Protein AF-0000000074036752 (afdb_homodimer)

Radius of gyration: 23.86 Å; Cα contacts (8 Å, |Δi|>4): 540; chains: 2; bounding box: 58×69×48 Å

Structure (mmCIF, N/CA/C/O backbone):
data_AF-0000000074036752-model_v1
#
loop_
_entity.id
_entity.type
_entity.pdbx_description
1 polymer 'Transcriptional regulator, TetR family'
#
loop_
_atom_site.group_PDB
_atom_site.id
_atom_site.type_symbol
_atom_site.label_atom_id
_atom_site.label_alt_id
_atom_site.label_comp_id
_atom_site.label_asym_id
_atom_site.label_entity_id
_atom_site.label_seq_id
_atom_site.pdbx_PDB_ins_code
_atom_site.Cartn_x
_atom_site.Cartn_y
_atom_site.Cartn_z
_atom_site.occupancy
_atom_site.B_iso_or_equiv
_atom_site.auth_seq_id
_atom_site.auth_comp_id
_atom_site.auth_asym_id
_atom_site.auth_atom_id
_atom_site.pdbx_PDB_model_num
ATOM 1 N N . MET A 1 1 ? -26.078 0.16 8.773 1 46.31 1 MET A N 1
ATOM 2 C CA . MET A 1 1 ? -27.141 1.105 8.477 1 46.31 1 MET A CA 1
ATOM 3 C C . MET A 1 1 ? -26.578 2.498 8.211 1 46.31 1 MET A C 1
ATOM 5 O O . MET A 1 1 ? -25.719 2.975 8.938 1 46.31 1 MET A O 1
ATOM 9 N N . GLU A 1 2 ? -26.734 2.812 6.969 1 54.78 2 GLU A N 1
ATOM 10 C CA . GLU A 1 2 ? -26.344 4.172 6.621 1 54.78 2 GLU A CA 1
ATOM 11 C C . GLU A 1 2 ? -26.938 5.188 7.586 1 54.78 2 GLU A C 1
ATOM 13 O O . GLU A 1 2 ? -28.125 5.129 7.895 1 54.78 2 GLU A O 1
ATOM 18 N N . LYS A 1 3 ? -26.156 5.734 8.477 1 64.19 3 LYS A N 1
ATOM 19 C CA . LYS A 1 3 ? -26.609 6.785 9.383 1 64.19 3 LYS A CA 1
ATOM 20 C C . LYS A 1 3 ? -27.453 7.824 8.648 1 64.19 3 LYS A C 1
ATOM 22 O O . LYS A 1 3 ? -27.109 8.242 7.543 1 64.19 3 LYS A O 1
ATOM 27 N N . ASP A 1 4 ? -28.594 7.949 9.07 1 74.12 4 ASP A N 1
ATOM 28 C CA . ASP A 1 4 ? -29.453 9 8.562 1 74.12 4 ASP A CA 1
ATOM 29 C C . ASP A 1 4 ? -28.828 10.375 8.742 1 74.12 4 ASP A C 1
ATOM 31 O O . ASP A 1 4 ? -28.688 10.867 9.867 1 74.12 4 ASP A O 1
ATOM 35 N N . ARG A 1 5 ? -28.172 10.938 7.637 1 82 5 ARG A N 1
ATOM 36 C CA . ARG A 1 5 ? -27.5 12.234 7.668 1 82 5 ARG A CA 1
ATOM 37 C C . ARG A 1 5 ? -28.375 13.312 7.039 1 82 5 ARG A C 1
ATOM 39 O O . ARG A 1 5 ? -29.062 13.062 6.055 1 82 5 ARG A O 1
ATOM 46 N N . SER A 1 6 ? -28.469 14.453 7.762 1 88.12 6 SER A N 1
ATOM 47 C CA . SER A 1 6 ? -29.094 15.609 7.129 1 88.12 6 SER A CA 1
ATOM 48 C C . SER A 1 6 ? -28.344 16 5.855 1 88.12 6 SER A C 1
ATOM 50 O O . SER A 1 6 ? -27.234 15.547 5.617 1 88.12 6 SER A O 1
ATOM 52 N N . LYS A 1 7 ? -29 16.797 5.078 1 92.69 7 LYS A N 1
ATOM 53 C CA . LYS A 1 7 ? -28.391 17.281 3.844 1 92.69 7 LYS A CA 1
ATOM 54 C C . LYS A 1 7 ? -27.094 18.016 4.129 1 92.69 7 LYS A C 1
ATOM 56 O O . LYS A 1 7 ? -26.094 17.812 3.439 1 92.69 7 LYS A O 1
ATOM 61 N N . THR A 1 8 ? -27.078 18.828 5.18 1 94.31 8 THR A N 1
ATOM 62 C CA . THR A 1 8 ? -25.906 19.609 5.535 1 94.31 8 THR A CA 1
ATOM 63 C C . THR A 1 8 ? -24.797 18.703 6.074 1 94.31 8 THR A C 1
ATOM 65 O O . THR A 1 8 ? -23.625 18.891 5.762 1 94.31 8 THR A O 1
ATOM 68 N N . GLN A 1 9 ? -25.156 17.766 6.844 1 95.62 9 GLN A N 1
ATOM 69 C CA . GLN A 1 9 ? -24.172 16.828 7.387 1 95.62 9 GLN A CA 1
ATOM 70 C C . GLN A 1 9 ? -23.484 16.047 6.27 1 95.62 9 GLN A C 1
ATOM 72 O O . GLN A 1 9 ? -22.266 15.828 6.316 1 95.62 9 GLN A O 1
ATOM 77 N N . HIS A 1 10 ? -24.297 15.656 5.258 1 96.12 10 HIS A N 1
ATOM 78 C CA . HIS A 1 10 ? -23.734 14.961 4.109 1 96.12 10 HIS A CA 1
ATOM 79 C C . HIS A 1 10 ? -22.766 15.852 3.334 1 96.12 10 HIS A C 1
ATOM 81 O O . HIS A 1 10 ? -21.719 15.398 2.869 1 96.12 10 HIS A O 1
ATOM 87 N N . ALA A 1 11 ? -23.156 17.094 3.203 1 97.44 11 ALA A N 1
ATOM 88 C CA . ALA A 1 11 ? -22.312 18.047 2.498 1 97.44 11 ALA A CA 1
ATOM 89 C C . ALA A 1 11 ? -20.984 18.234 3.227 1 97.44 11 ALA A C 1
ATOM 91 O O . ALA A 1 11 ? -19.922 18.297 2.594 1 97.44 11 ALA A O 1
ATOM 92 N N . ILE A 1 12 ? -21.047 18.297 4.547 1 98.12 12 ILE A N 1
ATOM 93 C CA . ILE A 1 12 ? -19.844 18.453 5.355 1 98.12 12 ILE A CA 1
ATOM 94 C C . ILE A 1 12 ? -18.953 17.219 5.227 1 98.12 12 ILE A C 1
ATOM 96 O O . ILE A 1 12 ? -17.75 17.328 5.016 1 98.12 12 ILE A O 1
ATOM 100 N N . LEU A 1 13 ? -19.594 16.094 5.324 1 98.19 13 LEU A N 1
ATOM 101 C CA . LEU A 1 13 ? -18.875 14.828 5.215 1 98.19 13 LEU A CA 1
ATOM 102 C C . LEU A 1 13 ? -18.156 14.727 3.873 1 98.19 13 LEU A C 1
ATOM 104 O O . LEU A 1 13 ? -16.969 14.422 3.824 1 98.19 13 LEU A O 1
ATOM 108 N N . SER A 1 14 ? -18.906 15 2.779 1 98.06 14 SER A N 1
ATOM 109 C CA . SER A 1 14 ? -18.344 14.906 1.431 1 98.06 14 SER A CA 1
ATOM 110 C C . SER A 1 14 ? -17.188 15.883 1.241 1 98.06 14 SER A C 1
ATOM 112 O O . SER A 1 14 ? -16.156 15.523 0.685 1 98.06 14 SER A O 1
ATOM 114 N N . ALA A 1 15 ? -17.344 17.078 1.743 1 98.5 15 ALA A N 1
ATOM 115 C CA . ALA A 1 15 ? -16.297 18.094 1.64 1 98.5 15 ALA A CA 1
ATOM 116 C C . ALA A 1 15 ? -15.062 17.688 2.439 1 98.5 15 ALA A C 1
ATOM 118 O O . ALA A 1 15 ? -13.93 17.859 1.978 1 98.5 15 ALA A O 1
ATOM 119 N N . ALA A 1 16 ? -15.312 17.188 3.627 1 98.56 16 ALA A N 1
ATOM 120 C CA . ALA A 1 16 ? -14.211 16.75 4.477 1 98.56 16 ALA A CA 1
ATOM 121 C C . ALA A 1 16 ? -13.414 15.633 3.812 1 98.56 16 ALA A C 1
ATOM 123 O O . ALA A 1 16 ? -12.188 15.664 3.789 1 98.56 16 ALA A O 1
ATOM 124 N N . ILE A 1 17 ? -14.148 14.672 3.258 1 98.38 17 ILE A N 1
ATOM 125 C CA . ILE A 1 17 ? -13.5 13.555 2.582 1 98.38 17 ILE A CA 1
ATOM 126 C C . ILE A 1 17 ? -12.602 14.078 1.463 1 98.38 17 ILE A C 1
ATOM 128 O O . ILE A 1 17 ? -11.43 13.703 1.373 1 98.38 17 ILE A O 1
ATOM 132 N N . ARG A 1 18 ? -13.117 14.938 0.693 1 97.94 18 ARG A N 1
ATOM 133 C CA . ARG A 1 18 ? -12.375 15.484 -0.437 1 97.94 18 ARG A CA 1
ATOM 134 C C . ARG A 1 18 ? -11.148 16.25 0.037 1 97.94 18 ARG A C 1
ATOM 136 O O . ARG A 1 18 ? -10.055 16.078 -0.498 1 97.94 18 ARG A O 1
ATOM 143 N N . LEU A 1 19 ? -11.305 17.094 1.03 1 98.19 19 LEU A N 1
ATOM 144 C CA . LEU A 1 19 ? -10.219 17.938 1.523 1 98.19 19 LEU A CA 1
ATOM 145 C C . LEU A 1 19 ? -9.164 17.094 2.246 1 98.19 19 LEU A C 1
ATOM 147 O O . LEU A 1 19 ? -7.965 17.328 2.09 1 98.19 19 LEU A O 1
ATOM 151 N N . PHE A 1 20 ? -9.648 16.125 3.049 1 97.81 20 PHE A N 1
ATOM 152 C CA . PHE A 1 20 ? -8.711 15.234 3.734 1 97.81 20 PHE A CA 1
ATOM 153 C C . PHE A 1 20 ? -7.898 14.43 2.732 1 97.81 20 PHE A C 1
ATOM 155 O O . PHE A 1 20 ? -6.707 14.195 2.941 1 97.81 20 PHE A O 1
ATOM 162 N N . ALA A 1 21 ? -8.508 13.977 1.669 1 97.31 21 ALA A N 1
ATOM 163 C CA . ALA A 1 21 ? -7.82 13.195 0.646 1 97.31 21 ALA A CA 1
ATOM 164 C C . ALA A 1 21 ? -6.781 14.039 -0.086 1 97.31 21 ALA A C 1
ATOM 166 O O . ALA A 1 21 ? -5.699 13.555 -0.419 1 97.31 21 ALA A O 1
ATOM 167 N N . ARG A 1 22 ? -7.059 15.281 -0.276 1 95.81 22 ARG A N 1
ATOM 168 C CA . ARG A 1 22 ? -6.219 16.141 -1.101 1 95.81 22 ARG A CA 1
ATOM 169 C C . ARG A 1 22 ? -5.105 16.781 -0.273 1 95.81 22 ARG A C 1
ATOM 171 O O . ARG A 1 22 ? -3.979 16.922 -0.746 1 95.81 22 ARG A O 1
ATOM 178 N N . HIS A 1 23 ? -5.418 17.125 0.999 1 95 23 HIS A N 1
ATOM 179 C CA . HIS A 1 23 ? -4.477 17.938 1.76 1 95 23 HIS A CA 1
ATOM 180 C C . HIS A 1 23 ? -3.979 17.203 2.994 1 95 23 HIS A C 1
ATOM 182 O O . HIS A 1 23 ? -2.99 17.609 3.611 1 95 23 HIS A O 1
ATOM 188 N N . GLY A 1 24 ? -4.684 16.109 3.273 1 95.19 24 GLY A N 1
ATOM 189 C CA . GLY A 1 24 ? -4.383 15.422 4.52 1 95.19 24 GLY A CA 1
ATOM 190 C C . GLY A 1 24 ? -5.262 15.867 5.676 1 95.19 24 GLY A C 1
ATOM 191 O O . GLY A 1 24 ? -5.695 17.016 5.723 1 95.19 24 GLY A O 1
ATOM 192 N N . TYR A 1 25 ? -5.496 15.008 6.609 1 95.38 25 TYR A N 1
ATOM 193 C CA . TYR A 1 25 ? -6.312 15.273 7.789 1 95.38 25 TYR A CA 1
ATOM 194 C C . TYR A 1 25 ? -5.703 16.375 8.641 1 95.38 25 TYR A C 1
ATOM 196 O O . TYR A 1 25 ? -6.391 17.328 9.016 1 95.38 25 TYR A O 1
ATOM 204 N N . GLY A 1 26 ? -4.457 16.25 8.891 1 90.44 26 GLY A N 1
ATOM 205 C CA . GLY A 1 26 ? -3.768 17.188 9.766 1 90.44 26 GLY A CA 1
ATOM 206 C C . GLY A 1 26 ? -3.748 18.609 9.219 1 90.44 26 GLY A C 1
ATOM 207 O O . GLY A 1 26 ? -3.834 19.578 9.977 1 90.44 26 GLY A O 1
ATOM 208 N N . ARG A 1 27 ? -3.773 18.734 7.93 1 91.19 27 ARG A N 1
ATOM 209 C CA . ARG A 1 27 ? -3.572 20.031 7.301 1 91.19 27 ARG A CA 1
ATOM 210 C C . ARG A 1 27 ? -4.906 20.688 6.938 1 91.19 27 ARG A C 1
ATOM 212 O O . ARG A 1 27 ? -4.938 21.781 6.395 1 91.19 27 ARG A O 1
ATOM 219 N N . THR A 1 28 ? -5.969 20 7.109 1 96.44 28 THR A N 1
ATOM 220 C CA . THR A 1 28 ? -7.289 20.531 6.793 1 96.44 28 THR A CA 1
ATOM 221 C C . THR A 1 28 ? -7.969 21.078 8.039 1 96.44 28 THR A C 1
ATOM 223 O O . THR A 1 28 ? -8.016 20.406 9.078 1 96.44 28 THR A O 1
ATOM 226 N N . SER A 1 29 ? -8.461 22.3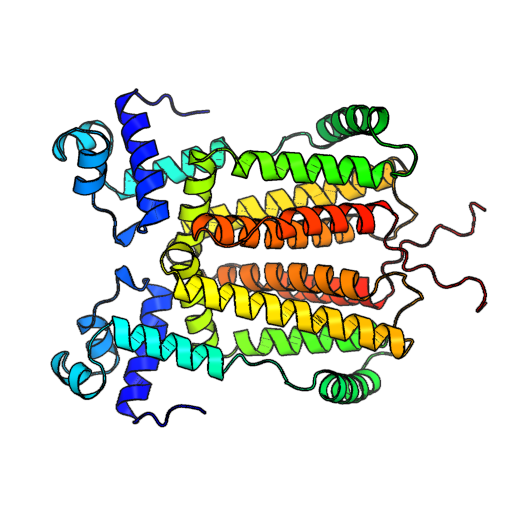12 7.988 1 96.81 29 SER A N 1
ATOM 227 C CA . SER A 1 29 ? -9.109 22.953 9.133 1 96.81 29 SER A CA 1
ATOM 228 C C . SER A 1 29 ? -10.625 22.875 9.016 1 96.81 29 SER A C 1
ATOM 230 O O . SER A 1 29 ? -11.164 22.625 7.93 1 96.81 29 SER A O 1
ATOM 232 N N . LEU A 1 30 ? -11.266 23.062 10.141 1 98 30 LEU A N 1
ATOM 233 C CA . LEU A 1 30 ? -12.719 23.156 10.125 1 98 30 LEU A CA 1
ATOM 234 C C . LEU A 1 30 ? -13.188 24.344 9.297 1 98 30 LEU A C 1
ATOM 236 O O . LEU A 1 30 ? -14.234 24.281 8.641 1 98 30 LEU A O 1
ATOM 240 N N . SER A 1 31 ? -12.391 25.422 9.297 1 98.12 31 SER A N 1
ATOM 241 C CA . SER A 1 31 ? -12.711 26.594 8.5 1 98.12 31 SER A CA 1
ATOM 242 C C . SER A 1 31 ? -12.711 26.281 7.008 1 98.12 31 SER A C 1
ATOM 244 O O . SER A 1 31 ? -13.602 26.703 6.273 1 98.12 31 SER A O 1
ATOM 246 N N . ALA A 1 32 ? -11.758 25.547 6.547 1 98.19 32 ALA A N 1
ATOM 247 C CA . ALA A 1 32 ? -11.672 25.156 5.141 1 98.19 32 ALA A CA 1
ATOM 248 C C . ALA A 1 32 ? -12.867 24.297 4.734 1 98.19 32 ALA A C 1
ATOM 250 O O . ALA A 1 32 ? -13.406 24.453 3.635 1 98.19 32 ALA A O 1
ATOM 251 N N . ILE A 1 33 ? -13.281 23.359 5.621 1 98.56 33 ILE A N 1
ATOM 252 C CA . ILE A 1 33 ? -14.422 22.5 5.348 1 98.56 33 ILE A CA 1
ATOM 253 C C . ILE A 1 33 ? -15.695 23.328 5.258 1 98.56 33 ILE A C 1
ATOM 255 O O . ILE A 1 33 ? -16.484 23.172 4.328 1 98.56 33 ILE A O 1
ATOM 259 N N . ALA A 1 34 ? -15.859 24.25 6.215 1 98.56 34 ALA A N 1
ATOM 260 C CA . ALA A 1 34 ? -17.031 25.125 6.219 1 98.56 34 ALA A CA 1
ATOM 261 C C . ALA A 1 34 ? -17.109 25.953 4.934 1 98.56 34 ALA A C 1
ATOM 263 O O . ALA A 1 34 ? -18.172 26.047 4.312 1 98.56 34 ALA A O 1
ATOM 264 N N . GLN A 1 35 ? -15.992 26.5 4.535 1 98.44 35 GLN A N 1
ATOM 265 C CA . GLN A 1 35 ? -15.914 27.312 3.318 1 98.44 35 GLN A CA 1
ATOM 266 C C . GLN A 1 35 ? -16.297 26.484 2.092 1 98.44 35 GLN A C 1
ATOM 268 O O . GLN A 1 35 ? -17.016 26.969 1.217 1 98.44 35 GLN A O 1
ATOM 273 N N . ALA A 1 36 ? -15.883 25.297 2.027 1 98.06 36 ALA A N 1
ATOM 274 C CA . ALA A 1 36 ? -16.172 24.422 0.893 1 98.06 36 ALA A CA 1
ATOM 275 C C . ALA A 1 36 ? -17.656 24.125 0.785 1 98.06 36 ALA A C 1
ATOM 277 O O . ALA A 1 36 ? -18.188 23.922 -0.314 1 98.06 36 ALA A O 1
ATOM 278 N N . VAL A 1 37 ? -18.344 24.062 1.917 1 97.88 37 VAL A N 1
ATOM 279 C CA . VAL A 1 37 ? -19.766 23.734 1.964 1 97.88 37 VAL A CA 1
ATOM 280 C C . VAL A 1 37 ? -20.594 25.016 1.821 1 97.88 37 VAL A C 1
ATOM 282 O O . VAL A 1 37 ? -21.766 24.969 1.482 1 97.88 37 VAL A O 1
ATOM 285 N N . GLY A 1 38 ? -19.938 26.234 2.08 1 98.06 38 GLY A N 1
ATOM 286 C CA . GLY A 1 38 ? -20.641 27.516 1.997 1 98.06 38 GLY A CA 1
ATOM 287 C C . GLY A 1 38 ? -21.359 27.875 3.277 1 98.06 38 GLY A C 1
ATOM 288 O O . GLY A 1 38 ? -22.453 28.453 3.238 1 98.06 38 GLY A O 1
ATOM 289 N N . ILE A 1 39 ? -20.859 27.5 4.418 1 97.75 39 ILE A N 1
ATOM 290 C CA . ILE A 1 39 ? -21.422 27.828 5.719 1 97.75 39 ILE A CA 1
ATOM 291 C C . ILE A 1 39 ? -20.359 28.469 6.598 1 97.75 39 ILE A C 1
ATOM 293 O O . ILE A 1 39 ? -19.188 28.531 6.219 1 97.75 39 ILE A O 1
ATOM 297 N N . GLN A 1 40 ? -20.781 28.953 7.738 1 97.44 40 GLN A N 1
ATOM 298 C CA . GLN A 1 40 ? -19.844 29.5 8.711 1 97.44 40 GLN A CA 1
ATOM 299 C C . GLN A 1 40 ? -19.281 28.406 9.609 1 97.44 40 GLN A C 1
ATOM 301 O O . GLN A 1 40 ? -19.953 27.406 9.883 1 97.44 40 GLN A O 1
ATOM 306 N N . LYS A 1 41 ? -18.094 28.531 10.016 1 97 41 LYS A N 1
ATOM 307 C CA . LYS A 1 41 ? -17.391 27.531 10.82 1 97 41 LYS A CA 1
ATOM 308 C C . LYS A 1 41 ? -18.234 27.109 12.023 1 97 41 LYS A C 1
ATOM 310 O O . LYS A 1 41 ? -18.375 25.906 12.297 1 97 41 LYS A O 1
ATOM 315 N N . PRO A 1 42 ? -18.938 28.047 12.789 1 97.25 42 PRO A N 1
ATOM 316 C CA . PRO A 1 42 ? -19.719 27.641 13.961 1 97.25 42 PRO A CA 1
ATOM 317 C C . PRO A 1 42 ? -20.875 26.703 13.594 1 97.25 42 PRO A C 1
ATOM 319 O O . PRO A 1 42 ? -21.297 25.891 14.422 1 97.25 42 PRO A O 1
ATOM 322 N N . SER A 1 43 ? -21.359 26.766 12.383 1 96.75 43 SER A N 1
ATOM 323 C CA . SER A 1 43 ? -22.484 25.938 11.93 1 96.75 43 SER A CA 1
ATOM 324 C C . SER A 1 43 ? -22.094 24.469 11.891 1 96.75 43 SER A C 1
ATOM 326 O O . SER A 1 43 ? -22.969 23.594 11.953 1 96.75 43 SER A O 1
ATOM 328 N N . ILE A 1 44 ? -20.797 24.172 11.727 1 97.62 44 ILE A N 1
ATOM 329 C CA . ILE A 1 44 ? -20.328 22.797 11.727 1 97.62 44 ILE A CA 1
ATOM 330 C C . ILE A 1 44 ? -20.672 22.125 13.055 1 97.62 44 ILE A C 1
ATOM 332 O O . ILE A 1 44 ? -21.016 20.938 13.094 1 97.62 44 ILE A O 1
ATOM 336 N N . TYR A 1 45 ? -20.703 22.859 14.133 1 97.25 45 TYR A N 1
ATOM 337 C CA . TYR A 1 45 ? -20.875 22.328 15.477 1 97.25 45 TYR A CA 1
ATOM 338 C C . TYR A 1 45 ? -22.328 21.938 15.734 1 97.25 45 TYR A C 1
ATOM 340 O O . TYR A 1 45 ? -22.625 21.266 16.719 1 97.25 45 TYR A O 1
ATOM 348 N N . ASN A 1 46 ? -23.219 22.344 14.898 1 96.75 46 ASN A N 1
ATOM 349 C CA . ASN A 1 46 ? -24.594 21.844 14.945 1 96.75 46 ASN A CA 1
ATOM 350 C C . ASN A 1 46 ? -24.672 20.359 14.562 1 96.75 46 ASN A C 1
ATOM 352 O O . ASN A 1 46 ? -25.656 19.688 14.859 1 96.75 46 ASN A O 1
ATOM 356 N N . HIS A 1 47 ? -23.609 19.922 13.922 1 96.75 47 HIS A N 1
ATOM 357 C CA . HIS A 1 47 ? -23.641 18.578 13.359 1 96.75 47 HIS A CA 1
ATOM 358 C C . HIS A 1 47 ? -22.516 17.719 13.922 1 96.75 47 HIS A C 1
ATOM 360 O O . HIS A 1 47 ? -22.641 16.5 14.023 1 96.75 47 HIS A O 1
ATOM 366 N N . TYR A 1 48 ? -21.359 18.359 14.172 1 97.88 48 TYR A N 1
ATOM 367 C CA . TYR A 1 48 ? -20.188 17.641 14.648 1 97.88 48 TYR A CA 1
ATOM 368 C C . TYR A 1 48 ? -19.531 18.391 15.812 1 97.88 48 TYR A C 1
ATOM 370 O O . TYR A 1 48 ? -19.516 19.609 15.844 1 97.88 48 TYR A O 1
ATOM 378 N N . ARG A 1 49 ? -18.891 17.641 16.688 1 97.44 49 ARG A N 1
ATOM 379 C CA . ARG A 1 49 ? -18.234 18.219 17.844 1 97.44 49 ARG A CA 1
ATOM 380 C C . ARG A 1 49 ? -16.875 18.797 17.484 1 97.44 49 ARG A C 1
ATOM 382 O O . ARG A 1 49 ? -16.297 19.578 18.234 1 97.44 49 ARG A O 1
ATOM 389 N N . GLY A 1 50 ? -16.328 18.359 16.281 1 96.69 50 GLY A N 1
ATOM 390 C CA . GLY A 1 50 ? -15.031 18.781 15.797 1 96.69 50 GLY A CA 1
ATOM 391 C C . GLY A 1 50 ? -14.508 17.922 14.664 1 96.69 50 GLY A C 1
ATOM 392 O O . GLY A 1 50 ? -15.242 17.094 14.117 1 96.69 50 GLY A O 1
ATOM 393 N N . LYS A 1 51 ? -13.328 18.109 14.375 1 96.31 51 LYS A N 1
ATOM 394 C CA . LYS A 1 51 ? -12.711 17.422 13.242 1 96.31 51 LYS A CA 1
ATOM 395 C C . LYS A 1 51 ? -12.633 15.922 13.484 1 96.31 51 LYS A C 1
ATOM 397 O O . LYS A 1 51 ? -12.812 15.133 12.562 1 96.31 51 LYS A O 1
ATOM 402 N N . GLY A 1 52 ? -12.312 15.555 14.719 1 96.81 52 GLY A N 1
ATOM 403 C CA . GLY A 1 52 ? -12.258 14.141 15.07 1 96.81 52 GLY A CA 1
ATOM 404 C C . GLY A 1 52 ? -13.578 13.422 14.852 1 96.81 52 GLY A C 1
ATOM 405 O O . GLY A 1 52 ? -13.602 12.281 14.398 1 96.81 52 GLY A O 1
ATOM 406 N N . ASP A 1 53 ? -14.648 14.094 15.18 1 97.88 53 ASP A N 1
ATOM 407 C CA . ASP A 1 53 ? -15.977 13.531 14.984 1 97.88 53 ASP A CA 1
ATOM 408 C C . ASP A 1 53 ? -16.281 13.336 13.492 1 97.88 53 ASP A C 1
ATOM 410 O O . ASP A 1 53 ? -16.906 12.352 13.109 1 97.88 53 ASP A O 1
ATOM 414 N N . ILE A 1 54 ? -15.891 14.273 12.703 1 98.06 54 ILE A N 1
ATOM 415 C CA . ILE A 1 54 ? -16.047 14.156 11.258 1 98.06 54 ILE A CA 1
ATOM 416 C C . ILE A 1 54 ? -15.258 12.945 10.758 1 98.06 54 ILE A C 1
ATOM 418 O O . ILE A 1 54 ? -15.766 12.148 9.977 1 98.06 54 ILE A O 1
ATOM 422 N N . LEU A 1 55 ? -14.023 12.797 11.227 1 97.88 55 LEU A N 1
ATOM 423 C CA . LEU A 1 55 ? -13.18 11.672 10.836 1 97.88 55 LEU A CA 1
ATOM 424 C C . LEU A 1 55 ? -13.852 10.344 11.18 1 97.88 55 LEU A C 1
ATOM 426 O O . LEU A 1 55 ? -13.875 9.422 10.359 1 97.88 55 LEU A O 1
ATOM 430 N N . GLN A 1 56 ? -14.398 10.312 12.367 1 97.62 56 GLN A N 1
ATOM 431 C CA . GLN A 1 56 ? -15.102 9.102 12.789 1 97.62 56 GLN A CA 1
ATOM 432 C C . GLN A 1 56 ? -16.281 8.805 11.875 1 97.62 56 GLN A C 1
ATOM 434 O O . GLN A 1 56 ? -16.531 7.652 11.516 1 97.62 56 GLN A O 1
ATOM 439 N N . ASP A 1 57 ? -16.969 9.812 11.547 1 97.56 57 ASP A N 1
ATOM 440 C CA . ASP A 1 57 ? -18.094 9.641 10.641 1 97.56 57 ASP A CA 1
ATOM 441 C C . ASP A 1 57 ? -17.641 9.141 9.273 1 97.56 57 ASP A C 1
ATOM 443 O O . ASP A 1 57 ? -18.328 8.328 8.648 1 97.56 57 ASP A O 1
ATOM 447 N N . ILE A 1 58 ? -16.531 9.562 8.773 1 97.44 58 ILE A N 1
ATOM 448 C CA . ILE A 1 58 ? -15.969 9.102 7.512 1 97.44 58 ILE A CA 1
ATOM 449 C C . ILE A 1 58 ? -15.609 7.625 7.617 1 97.44 58 ILE A C 1
ATOM 451 O O . ILE A 1 58 ? -15.867 6.848 6.691 1 97.44 58 ILE A O 1
ATOM 455 N N . PHE A 1 59 ? -15.008 7.219 8.797 1 97.06 59 PHE A N 1
ATOM 456 C CA . PHE A 1 59 ? -14.711 5.809 9.023 1 97.06 59 PHE A CA 1
ATOM 457 C C . PHE A 1 59 ? -15.977 4.965 8.914 1 97.06 59 PHE A C 1
ATOM 459 O O . PHE A 1 59 ? -15.992 3.963 8.195 1 97.06 59 PHE A O 1
ATOM 466 N N . ASP A 1 60 ? -17 5.473 9.523 1 95.44 60 ASP A N 1
ATOM 467 C CA . ASP A 1 60 ? -18.266 4.754 9.531 1 95.44 60 ASP A CA 1
ATOM 468 C C . ASP A 1 60 ? -18.875 4.695 8.125 1 95.44 60 ASP A C 1
ATOM 470 O O . ASP A 1 60 ? -19.359 3.646 7.703 1 95.44 60 ASP A O 1
ATOM 474 N N . PHE A 1 61 ? -18.844 5.805 7.445 1 94.06 61 PHE A N 1
ATOM 475 C CA . PHE A 1 61 ? -19.328 5.883 6.074 1 94.06 61 PHE A CA 1
ATOM 476 C C . PHE A 1 61 ? -18.625 4.871 5.188 1 94.06 61 PHE A C 1
ATOM 478 O O . PHE A 1 61 ? -19.266 4.102 4.473 1 94.06 61 PHE A O 1
ATOM 485 N N . PHE A 1 62 ? -17.312 4.836 5.285 1 94.44 62 PHE A N 1
ATOM 486 C CA . PHE A 1 62 ? -16.5 3.975 4.422 1 94.44 62 PHE A CA 1
ATOM 487 C C . PHE A 1 62 ? -16.766 2.506 4.727 1 94.44 62 PHE A C 1
ATOM 489 O O . PHE A 1 62 ? -17 1.708 3.812 1 94.44 62 PHE A O 1
ATOM 496 N N . LEU A 1 63 ? -16.812 2.127 5.996 1 92.75 63 LEU A N 1
ATOM 497 C CA . LEU A 1 63 ? -17.031 0.743 6.402 1 92.75 63 LEU A CA 1
ATOM 498 C C . LEU A 1 63 ? -18.422 0.264 5.977 1 92.75 63 LEU A C 1
ATOM 500 O O . LEU A 1 63 ? -18.594 -0.902 5.617 1 92.75 63 LEU A O 1
ATOM 504 N N . SER A 1 64 ? -19.328 1.175 5.977 1 90.75 64 SER A N 1
ATOM 505 C CA . SER A 1 64 ? -20.688 0.804 5.621 1 90.75 64 SER A CA 1
ATOM 506 C C . SER A 1 64 ? -20.844 0.64 4.113 1 90.75 64 SER A C 1
ATOM 508 O O . SER A 1 64 ? -21.656 -0.162 3.652 1 90.75 64 SER A O 1
ATOM 510 N N . THR A 1 65 ? -20.047 1.341 3.369 1 87.62 65 THR A N 1
ATOM 511 C CA . THR A 1 65 ? -20.203 1.364 1.92 1 87.62 65 THR A CA 1
ATOM 512 C C . THR A 1 65 ? -19.312 0.321 1.263 1 87.62 65 THR A C 1
ATOM 514 O O . THR A 1 65 ? -19.578 -0.137 0.153 1 87.62 65 THR A O 1
ATOM 517 N N . SER A 1 66 ? -18.234 -0.091 1.921 1 82.56 66 SER A N 1
ATOM 518 C CA . SER A 1 66 ? -17.234 -0.983 1.328 1 82.56 66 SER A CA 1
ATOM 519 C C . SER A 1 66 ? -17.453 -2.424 1.785 1 82.56 66 SER A C 1
ATOM 521 O O . SER A 1 66 ? -16.531 -3.236 1.731 1 82.56 66 SER A O 1
ATOM 523 N N . GLN A 1 67 ? -18.547 -2.801 2.057 1 75.94 67 GLN A N 1
ATOM 524 C CA . GLN A 1 67 ? -18.828 -4.16 2.512 1 75.94 67 GLN A CA 1
ATOM 525 C C . GLN A 1 67 ? -18.906 -5.129 1.337 1 75.94 67 GLN A C 1
ATOM 527 O O . GLN A 1 67 ? -19.484 -4.816 0.299 1 75.94 67 GLN A O 1
ATOM 532 N N . LEU A 1 68 ? -18.094 -6.148 1.491 1 75.62 68 LEU A N 1
ATOM 533 C CA . LEU A 1 68 ? -18.219 -7.246 0.537 1 75.62 68 LEU A CA 1
ATOM 534 C C . LEU A 1 68 ? -19.453 -8.078 0.819 1 75.62 68 LEU A C 1
ATOM 536 O O . LEU A 1 68 ? -19.984 -8.062 1.936 1 75.62 68 LEU A O 1
ATOM 540 N N . PRO A 1 69 ? -19.859 -8.742 -0.22 1 72.19 69 PRO A N 1
ATOM 541 C CA . PRO A 1 69 ? -21.078 -9.531 -0.032 1 72.19 69 PRO A CA 1
ATOM 542 C C . PRO A 1 69 ? -20.938 -10.586 1.06 1 72.19 69 PRO A C 1
ATOM 544 O O . PRO A 1 69 ? -19.875 -11.188 1.21 1 72.19 69 PRO A O 1
ATOM 547 N N . SER A 1 70 ? -21.969 -10.703 1.87 1 70.94 70 SER A N 1
ATOM 548 C CA . SER A 1 70 ? -22 -11.648 2.98 1 70.94 70 SER A CA 1
ATOM 549 C C . SER A 1 70 ? -21.984 -13.086 2.482 1 70.94 70 SER A C 1
ATOM 551 O O . SER A 1 70 ? -21.469 -13.977 3.16 1 70.94 70 SER A O 1
ATOM 553 N N . GLU A 1 71 ? -22.641 -13.32 1.376 1 78.88 71 GLU A N 1
ATOM 554 C CA . GLU A 1 71 ? -22.656 -14.648 0.768 1 78.88 71 GLU A CA 1
ATOM 555 C C . GLU A 1 71 ? -21.938 -14.648 -0.581 1 78.88 71 GLU A C 1
ATOM 557 O O . GLU A 1 71 ? -22.578 -14.523 -1.628 1 78.88 71 GLU A O 1
ATOM 562 N N . PRO A 1 72 ? -20.688 -14.961 -0.515 1 84.31 72 PRO A N 1
ATOM 563 C CA . PRO A 1 72 ? -19.906 -14.812 -1.746 1 84.31 72 PRO A CA 1
ATOM 564 C C . PRO A 1 72 ? -20.219 -15.883 -2.781 1 84.31 72 PRO A C 1
ATOM 566 O O . PRO A 1 72 ? -20.141 -15.633 -3.986 1 84.31 72 PRO A O 1
ATOM 569 N N . GLU A 1 73 ? -20.719 -17.031 -2.314 1 87.5 73 GLU A N 1
ATOM 570 C CA . GLU A 1 73 ? -20.938 -18.141 -3.248 1 87.5 73 GLU A CA 1
ATOM 571 C C . GLU A 1 73 ? -22.094 -17.844 -4.195 1 87.5 73 GLU A C 1
ATOM 573 O O . GLU A 1 73 ? -22.016 -18.125 -5.391 1 87.5 73 GLU A O 1
ATOM 578 N N . GLU A 1 74 ? -23.156 -17.281 -3.584 1 87.56 74 GLU A N 1
ATOM 579 C CA . GLU A 1 74 ? -24.297 -16.938 -4.422 1 87.56 74 GLU A CA 1
ATOM 580 C C . GLU A 1 74 ? -23.938 -15.852 -5.434 1 87.56 74 GLU A C 1
ATOM 582 O O . GLU A 1 74 ? -24.344 -15.922 -6.598 1 87.56 74 GLU A O 1
ATOM 587 N N . MET A 1 75 ? -23.266 -14.945 -4.969 1 88 75 MET A N 1
ATOM 588 C CA . MET A 1 75 ? -22.812 -13.875 -5.852 1 88 75 MET A CA 1
ATOM 589 C C . MET A 1 75 ? -21.891 -14.422 -6.941 1 88 75 MET A C 1
ATOM 591 O O . MET A 1 75 ? -22.047 -14.07 -8.117 1 88 75 MET A O 1
ATOM 595 N N . LEU A 1 76 ? -20.984 -15.305 -6.578 1 91.56 76 LEU A N 1
ATOM 596 C CA . LEU A 1 76 ? -20.062 -15.906 -7.531 1 91.56 76 LEU A CA 1
ATOM 597 C C . LEU A 1 76 ? -20.797 -16.719 -8.586 1 91.56 76 LEU A C 1
ATOM 599 O O . LEU A 1 76 ? -20.5 -16.625 -9.773 1 91.56 76 LEU A O 1
ATOM 603 N N . SER A 1 77 ? -21.781 -17.484 -8.125 1 90.88 77 SER A N 1
ATOM 604 C CA . SER A 1 77 ? -22.594 -18.297 -9.039 1 90.88 77 SER A CA 1
ATOM 605 C C . SER A 1 77 ? -23.328 -17.422 -10.055 1 90.88 77 SER A C 1
ATOM 607 O O . SER A 1 77 ? -23.328 -17.719 -11.25 1 90.88 77 SER A O 1
ATOM 609 N N . ARG A 1 78 ? -23.891 -16.344 -9.578 1 87.75 78 ARG A N 1
ATOM 610 C CA . ARG A 1 78 ? -24.625 -15.422 -10.438 1 87.75 78 ARG A CA 1
ATOM 611 C C . ARG A 1 78 ? -23.703 -14.75 -11.445 1 87.75 78 ARG A C 1
ATOM 613 O O . ARG A 1 78 ? -24.016 -14.664 -12.633 1 87.75 78 ARG A O 1
ATOM 620 N N . ARG A 1 79 ? -22.594 -14.336 -10.984 1 88 79 ARG A N 1
ATOM 621 C CA . ARG A 1 79 ? -21.656 -13.641 -11.852 1 88 79 ARG A CA 1
ATOM 622 C C . ARG A 1 79 ? -21.031 -14.602 -12.867 1 88 79 ARG A C 1
ATOM 624 O O . ARG A 1 79 ? -20.797 -14.234 -14.016 1 88 79 ARG A O 1
ATOM 631 N N . ALA A 1 80 ? -20.719 -15.742 -12.367 1 89.5 80 ALA A N 1
ATOM 632 C CA . ALA A 1 80 ? -20.203 -16.766 -13.273 1 89.5 80 ALA A CA 1
ATOM 633 C C . ALA A 1 80 ? -21.172 -17.047 -14.406 1 89.5 80 ALA A C 1
ATOM 635 O O . ALA A 1 80 ? -20.781 -17.109 -15.57 1 89.5 80 ALA A O 1
ATOM 636 N N . ALA A 1 81 ? -22.406 -17.188 -14.078 1 87.25 81 ALA A N 1
ATOM 637 C CA . ALA A 1 81 ? -23.422 -17.453 -15.086 1 87.25 81 ALA A CA 1
ATOM 638 C C . ALA A 1 81 ? -23.5 -16.328 -16.109 1 87.25 81 ALA A C 1
ATOM 640 O O . ALA A 1 81 ? -23.641 -16.578 -17.312 1 87.25 81 ALA A O 1
ATOM 641 N N . HIS A 1 82 ? -23.344 -15.148 -15.633 1 86 82 HIS A N 1
ATOM 642 C CA . HIS A 1 82 ? -23.422 -13.969 -16.484 1 86 82 HIS A CA 1
ATOM 643 C C . HIS A 1 82 ? -22.234 -13.883 -17.438 1 86 82 HIS A C 1
ATOM 645 O O . HIS A 1 82 ? -22.406 -13.633 -18.625 1 86 82 HIS A O 1
ATOM 651 N N . CYS A 1 83 ? -21.062 -14.078 -16.875 1 83.06 83 CYS A N 1
ATOM 652 C CA . CYS A 1 83 ? -19.875 -13.844 -17.672 1 83.06 83 CYS A CA 1
ATOM 653 C C . CYS A 1 83 ? -19.594 -15.023 -18.609 1 83.06 83 CYS A C 1
ATOM 655 O O . CYS A 1 83 ? -19.031 -14.852 -19.688 1 83.06 83 CYS A O 1
ATOM 657 N N . LEU A 1 84 ? -20.016 -16.219 -18.25 1 78.81 84 LEU A N 1
ATOM 658 C CA . LEU A 1 84 ? -19.797 -17.391 -19.094 1 78.81 84 LEU A CA 1
ATOM 659 C C . LEU A 1 84 ? -20.625 -17.312 -20.375 1 78.81 84 LEU A C 1
ATOM 661 O O . LEU A 1 84 ? -20.203 -17.781 -21.422 1 78.81 84 LEU A O 1
ATOM 665 N N . HIS A 1 85 ? -21.672 -16.625 -20.25 1 79.19 85 HIS A N 1
ATOM 666 C CA . HIS A 1 85 ? -22.516 -16.453 -21.406 1 79.19 85 HIS A CA 1
ATOM 667 C C . HIS A 1 85 ? -21.953 -15.414 -22.375 1 79.19 85 HIS A C 1
ATOM 669 O O . HIS A 1 85 ? -22.062 -15.555 -23.594 1 79.19 85 HIS A O 1
ATOM 675 N N . ALA A 1 86 ? -21.219 -14.539 -21.828 1 77.5 86 ALA A N 1
ATOM 676 C CA . ALA A 1 86 ? -20.766 -13.383 -22.594 1 77.5 86 ALA A CA 1
ATOM 677 C C . ALA A 1 86 ? -19.312 -13.57 -23.047 1 77.5 86 ALA A C 1
ATOM 679 O O . ALA A 1 86 ? -18.828 -12.852 -23.922 1 77.5 86 ALA A O 1
ATOM 680 N N . ALA A 1 87 ? -18.656 -14.539 -22.531 1 76.75 87 ALA A N 1
ATOM 681 C CA . ALA A 1 87 ? -17.219 -14.656 -22.766 1 76.75 87 ALA A CA 1
ATOM 682 C C . ALA A 1 87 ? -16.922 -15.312 -24.109 1 76.75 87 ALA A C 1
ATOM 684 O O . ALA A 1 87 ? -17.656 -16.219 -24.531 1 76.75 87 ALA A O 1
ATOM 685 N N . PRO A 1 88 ? -15.906 -14.75 -24.75 1 77.12 88 PRO A N 1
ATOM 686 C CA . PRO A 1 88 ? -15.492 -15.414 -25.984 1 77.12 88 PRO A CA 1
ATOM 687 C C . PRO A 1 88 ? -15.102 -16.875 -25.766 1 77.12 88 PRO A C 1
ATOM 689 O O . PRO A 1 88 ? -14.664 -17.234 -24.672 1 77.12 88 PRO A O 1
ATOM 692 N N . PRO A 1 89 ? -15.273 -17.672 -26.766 1 74.19 89 PRO A N 1
ATOM 693 C CA . PRO A 1 89 ? -14.969 -19.109 -26.656 1 74.19 89 PRO A CA 1
ATOM 694 C C . PRO A 1 89 ? -13.523 -19.375 -26.25 1 74.19 89 PRO A C 1
ATOM 696 O O . PRO A 1 89 ? -13.227 -20.422 -25.672 1 74.19 89 PRO A O 1
ATOM 699 N N . SER A 1 90 ? -12.648 -18.453 -26.438 1 78.19 90 SER A N 1
ATOM 700 C CA . SER A 1 90 ? -11.234 -18.656 -26.172 1 78.19 90 SER A CA 1
ATOM 701 C C . SER A 1 90 ? -10.898 -18.375 -24.719 1 78.19 90 SER A C 1
ATOM 703 O O . SER A 1 90 ? -9.805 -18.719 -24.25 1 78.19 90 SER A O 1
ATOM 705 N N . THR A 1 91 ? -11.883 -17.906 -23.969 1 83.44 91 THR A N 1
ATOM 706 C CA . THR A 1 91 ? -11.641 -17.531 -22.594 1 83.44 91 THR A CA 1
ATOM 707 C C . THR A 1 91 ? -12.148 -18.625 -21.641 1 83.44 91 THR A C 1
ATOM 709 O O . THR A 1 91 ? -13.289 -19.078 -21.766 1 83.44 91 THR A O 1
ATOM 712 N N . THR A 1 92 ? -11.305 -19 -20.766 1 85.69 92 THR A N 1
ATOM 713 C CA . THR A 1 92 ? -11.734 -20 -19.797 1 85.69 92 THR A CA 1
ATOM 714 C C . THR A 1 92 ? -12.781 -19.406 -18.844 1 85.69 92 THR A C 1
ATOM 716 O O . THR A 1 92 ? -12.781 -18.203 -18.594 1 85.69 92 THR A O 1
ATOM 719 N N . PRO A 1 93 ? -13.656 -20.234 -18.375 1 87.94 93 PRO A N 1
ATOM 720 C CA . PRO A 1 93 ? -14.633 -19.734 -17.406 1 87.94 93 PRO A CA 1
ATOM 721 C C . PRO A 1 93 ? -13.984 -19.031 -16.219 1 87.94 93 PRO A C 1
ATOM 723 O O . PRO A 1 93 ? -14.492 -18.016 -15.742 1 87.94 93 PRO A O 1
ATOM 726 N N . ALA A 1 94 ? -12.891 -19.547 -15.766 1 91.19 94 ALA A N 1
ATOM 727 C CA . ALA A 1 94 ? -12.18 -18.938 -14.641 1 91.19 94 ALA A CA 1
ATOM 728 C C . ALA A 1 94 ? -11.672 -17.547 -14.992 1 91.19 94 ALA A C 1
ATOM 730 O O . ALA A 1 94 ? -11.828 -16.609 -14.203 1 91.19 94 ALA A O 1
ATOM 731 N N . THR A 1 95 ? -11.125 -17.422 -16.188 1 90.62 95 THR A N 1
ATOM 732 C CA . THR A 1 95 ? -10.617 -16.125 -16.641 1 90.62 95 THR A CA 1
ATOM 733 C C . THR A 1 95 ? -11.758 -15.117 -16.75 1 90.62 95 THR A C 1
ATOM 735 O O . THR A 1 95 ? -11.609 -13.969 -16.328 1 90.62 95 THR A O 1
ATOM 738 N N . ALA A 1 96 ? -12.828 -15.562 -17.281 1 91.56 96 ALA A N 1
ATOM 739 C CA . ALA A 1 96 ? -13.984 -14.68 -17.453 1 91.56 96 ALA A CA 1
ATOM 740 C C . ALA A 1 96 ? -14.492 -14.18 -16.109 1 91.56 96 ALA A C 1
ATOM 742 O O . ALA A 1 96 ? -14.742 -12.984 -15.93 1 91.56 96 ALA A O 1
ATOM 743 N N . LEU A 1 97 ? -14.594 -15.078 -15.188 1 93.5 97 LEU A N 1
ATOM 744 C CA . LEU A 1 97 ? -15.102 -14.711 -13.867 1 93.5 97 LEU A CA 1
ATOM 745 C C . LEU A 1 97 ? -14.133 -13.773 -13.156 1 93.5 97 LEU A C 1
ATOM 747 O O . LEU A 1 97 ? -14.547 -12.75 -12.609 1 93.5 97 LEU A O 1
ATOM 751 N N . LEU A 1 98 ? -12.836 -14.102 -13.141 1 93.31 98 LEU A N 1
ATOM 752 C CA . LEU A 1 98 ? -11.836 -13.266 -12.484 1 93.31 98 LEU A CA 1
ATOM 753 C C . LEU A 1 98 ? -11.805 -11.867 -13.094 1 93.31 98 LEU A C 1
ATOM 755 O O . LEU A 1 98 ? -11.68 -10.875 -12.367 1 93.31 98 LEU A O 1
ATOM 759 N N . THR A 1 99 ? -11.906 -11.812 -14.391 1 91.31 99 THR A N 1
ATOM 760 C CA . THR A 1 99 ? -11.93 -10.523 -15.078 1 91.31 99 THR A CA 1
ATOM 761 C C . THR A 1 99 ? -13.133 -9.695 -14.633 1 91.31 99 THR A C 1
ATOM 763 O O . THR A 1 99 ? -13.008 -8.5 -14.352 1 91.31 99 THR A O 1
ATOM 766 N N . GLU A 1 100 ? -14.234 -10.336 -14.539 1 90.75 100 GLU A N 1
ATOM 767 C CA . GLU A 1 100 ? -15.453 -9.664 -14.086 1 90.75 100 GLU A CA 1
ATOM 768 C C . GLU A 1 100 ? -15.305 -9.156 -12.656 1 90.75 100 GLU A C 1
ATOM 770 O O . GLU A 1 100 ? -15.75 -8.055 -12.336 1 90.75 100 GLU A O 1
ATOM 775 N N . LEU A 1 101 ? -14.75 -9.953 -11.867 1 91 101 LEU A N 1
ATOM 776 C CA . LEU A 1 101 ? -14.586 -9.586 -10.461 1 91 101 LEU A CA 1
ATOM 777 C C . LEU A 1 101 ? -13.617 -8.414 -10.312 1 91 101 LEU A C 1
ATOM 779 O O . LEU A 1 101 ? -13.836 -7.527 -9.492 1 91 101 LEU A O 1
ATOM 783 N N . ILE A 1 102 ? -12.539 -8.414 -11.109 1 91.12 102 ILE A N 1
ATOM 784 C CA . ILE A 1 102 ? -11.586 -7.312 -11.102 1 91.12 102 ILE A CA 1
ATOM 785 C C . ILE A 1 102 ? -12.281 -6.02 -11.523 1 91.12 102 ILE A C 1
ATOM 787 O O . ILE A 1 102 ? -12.109 -4.977 -10.891 1 91.12 102 ILE A O 1
ATOM 791 N N . GLU A 1 103 ? -13.117 -6.09 -12.523 1 87.5 103 GLU A N 1
ATOM 792 C CA . GLU A 1 103 ? -13.836 -4.914 -13.008 1 87.5 103 GLU A CA 1
ATOM 793 C C . GLU A 1 103 ? -14.828 -4.406 -11.969 1 87.5 103 GLU A C 1
ATOM 795 O O . GLU A 1 103 ? -15.008 -3.197 -11.812 1 87.5 103 GLU A O 1
ATOM 800 N N . TRP A 1 104 ? -15.445 -5.348 -11.406 1 83.88 104 TRP A N 1
ATOM 801 C CA . TRP A 1 104 ? -16.359 -4.996 -10.32 1 83.88 104 TRP A CA 1
ATOM 802 C C . TRP A 1 104 ? -15.625 -4.266 -9.203 1 83.88 104 TRP A C 1
ATOM 804 O O . TRP A 1 104 ? -16.094 -3.246 -8.703 1 83.88 104 TRP A O 1
ATOM 814 N N . TYR A 1 105 ? -14.484 -4.773 -8.883 1 82.5 105 TYR A N 1
ATOM 815 C CA . TYR A 1 105 ? -13.656 -4.172 -7.84 1 82.5 105 TYR A CA 1
ATOM 816 C C . TYR A 1 105 ? -13.195 -2.779 -8.242 1 82.5 105 TYR A C 1
ATOM 818 O O . TYR A 1 105 ? -13.164 -1.864 -7.418 1 82.5 105 TYR A O 1
ATOM 826 N N . LEU A 1 106 ? -12.914 -2.572 -9.508 1 84.31 106 LEU A N 1
ATOM 827 C CA . LEU A 1 106 ? -12.422 -1.297 -10.016 1 84.31 106 LEU A CA 1
ATOM 828 C C . LEU A 1 106 ? -13.555 -0.287 -10.148 1 84.31 106 LEU A C 1
ATOM 830 O O . LEU A 1 106 ? -13.312 0.919 -10.227 1 84.31 106 LEU A O 1
ATOM 834 N N . HIS A 1 107 ? -14.766 -0.748 -10.164 1 81.12 107 HIS A N 1
ATOM 835 C CA . HIS A 1 107 ? -15.922 0.138 -10.25 1 81.12 107 HIS A CA 1
ATOM 836 C C . HIS A 1 107 ? -15.992 1.07 -9.047 1 81.12 107 HIS A C 1
ATOM 838 O O . HIS A 1 107 ? -16.328 2.246 -9.188 1 81.12 107 HIS A O 1
ATOM 844 N N . ASP A 1 108 ? -15.641 0.606 -7.906 1 77.31 108 ASP A N 1
ATOM 845 C CA . ASP A 1 108 ? -15.609 1.446 -6.711 1 77.31 108 ASP A CA 1
ATOM 846 C C . ASP A 1 108 ? -14.633 2.605 -6.883 1 77.31 108 ASP A C 1
ATOM 848 O O . ASP A 1 108 ? -14.844 3.691 -6.336 1 77.31 108 ASP A O 1
ATOM 852 N N . THR A 1 109 ? -13.602 2.391 -7.648 1 81.38 109 THR A N 1
ATOM 853 C CA . THR A 1 109 ? -12.617 3.438 -7.922 1 81.38 109 THR A CA 1
ATOM 854 C C . THR A 1 109 ? -13.242 4.559 -8.75 1 81.38 109 THR A C 1
ATOM 856 O O . THR A 1 109 ? -12.766 5.695 -8.727 1 81.38 109 THR A O 1
ATOM 859 N N . ASP A 1 110 ? -14.375 4.242 -9.352 1 82.62 110 ASP A N 1
ATOM 860 C CA . ASP A 1 110 ? -15.031 5.223 -10.211 1 82.62 110 ASP A CA 1
ATOM 861 C C . ASP A 1 110 ? -15.945 6.141 -9.398 1 82.62 110 ASP A C 1
ATOM 863 O O . ASP A 1 110 ? -16.344 7.207 -9.875 1 82.62 110 ASP A O 1
ATOM 867 N N . ASP A 1 111 ? -16.312 5.672 -8.18 1 88.69 111 ASP A N 1
ATOM 868 C CA . ASP A 1 111 ? -17 6.578 -7.27 1 88.69 111 ASP A CA 1
ATOM 869 C C . ASP A 1 111 ? -16.016 7.539 -6.605 1 88.69 111 ASP A C 1
ATOM 871 O O . ASP A 1 111 ? -15.211 7.133 -5.766 1 88.69 111 ASP A O 1
ATOM 875 N N . PRO A 1 112 ? -16.109 8.758 -6.906 1 91.69 112 PRO A N 1
ATOM 876 C CA . PRO A 1 112 ? -15.086 9.703 -6.457 1 91.69 112 PRO A CA 1
ATOM 877 C C . PRO A 1 112 ? -15.055 9.859 -4.938 1 91.69 112 PRO A C 1
ATOM 879 O O . PRO A 1 112 ? -13.977 10.016 -4.352 1 91.69 112 PRO A O 1
ATOM 882 N N . LEU A 1 113 ? -16.25 9.859 -4.332 1 94.62 113 LEU A N 1
ATOM 883 C CA . LEU A 1 113 ? -16.297 10.039 -2.887 1 94.62 113 LEU A CA 1
ATOM 884 C C . LEU A 1 113 ? -15.68 8.844 -2.168 1 94.62 113 LEU A C 1
ATOM 886 O O . LEU A 1 113 ? -14.906 9.016 -1.228 1 94.62 113 LEU A O 1
ATOM 890 N N . LEU A 1 114 ? -16 7.66 -2.643 1 93.19 114 LEU A N 1
ATOM 891 C CA . LEU A 1 114 ? -15.461 6.453 -2.033 1 93.19 114 LEU A CA 1
ATOM 892 C C . LEU A 1 114 ? -13.953 6.352 -2.27 1 93.19 114 LEU A C 1
ATOM 894 O O . LEU A 1 114 ? -13.203 5.965 -1.371 1 93.19 114 LEU A O 1
ATOM 898 N N . SER A 1 115 ? -13.578 6.707 -3.477 1 93.94 115 SER A N 1
ATOM 899 C CA . SER A 1 115 ? -12.148 6.711 -3.789 1 93.94 115 SER A CA 1
ATOM 900 C C . SER A 1 115 ? -11.391 7.695 -2.902 1 93.94 115 SER A C 1
ATOM 902 O O . SER A 1 115 ? -10.336 7.359 -2.357 1 93.94 115 SER A O 1
ATOM 904 N N . ASP A 1 116 ? -11.953 8.883 -2.732 1 96.56 116 ASP A N 1
ATOM 905 C CA . ASP A 1 116 ? -11.328 9.891 -1.877 1 96.56 116 ASP A CA 1
ATOM 906 C C . ASP A 1 116 ? -11.266 9.414 -0.427 1 96.56 116 ASP A C 1
ATOM 908 O O . ASP A 1 116 ? -10.281 9.656 0.271 1 96.56 116 ASP A O 1
ATOM 912 N N . ALA A 1 117 ? -12.328 8.766 -0.025 1 96.75 117 ALA A N 1
ATOM 913 C CA . ALA A 1 117 ? -12.336 8.242 1.336 1 96.75 117 ALA A CA 1
ATOM 914 C C . ALA A 1 117 ? -11.234 7.199 1.525 1 96.75 117 ALA A C 1
ATOM 916 O O . ALA A 1 117 ? -10.555 7.191 2.551 1 96.75 117 ALA A O 1
ATOM 917 N N . TRP A 1 118 ? -11.07 6.34 0.559 1 95.81 118 TRP A N 1
ATOM 918 C CA . TRP A 1 118 ? -10.016 5.332 0.613 1 95.81 118 TRP A CA 1
ATOM 919 C C . TRP A 1 118 ? -8.641 5.984 0.634 1 95.81 118 TRP A C 1
ATOM 921 O O . TRP A 1 118 ? -7.781 5.605 1.433 1 95.81 118 TRP A O 1
ATOM 931 N N . ILE A 1 119 ? -8.445 6.934 -0.198 1 96.69 119 ILE A N 1
ATOM 932 C CA . ILE A 1 119 ? -7.188 7.664 -0.263 1 96.69 119 ILE A CA 1
ATOM 933 C C . ILE A 1 119 ? -6.891 8.305 1.091 1 96.69 119 ILE A C 1
ATOM 935 O O . ILE A 1 119 ? -5.766 8.234 1.587 1 96.69 119 ILE A O 1
ATOM 939 N N . MET A 1 120 ? -7.898 8.906 1.64 1 97.31 120 MET A N 1
ATOM 940 C CA . MET A 1 120 ? -7.734 9.508 2.959 1 97.31 120 MET A CA 1
ATOM 941 C C . MET A 1 120 ? -7.312 8.469 3.988 1 97.31 120 MET A C 1
ATOM 943 O O . MET A 1 120 ? -6.387 8.695 4.77 1 97.31 120 MET A O 1
ATOM 947 N N . LEU A 1 121 ? -7.949 7.34 3.971 1 97.19 121 LEU A N 1
ATOM 948 C CA . LEU A 1 121 ? -7.629 6.27 4.91 1 97.19 121 LEU A CA 1
ATOM 949 C C . LEU A 1 121 ? -6.195 5.789 4.715 1 97.19 121 LEU A C 1
ATOM 951 O O . LEU A 1 121 ? -5.457 5.609 5.688 1 97.19 121 LEU A O 1
ATOM 955 N N . LEU A 1 122 ? -5.781 5.613 3.484 1 96.94 122 LEU A N 1
ATOM 956 C CA . LEU A 1 122 ? -4.43 5.172 3.162 1 96.94 122 LEU A CA 1
ATOM 957 C C . LEU A 1 122 ? -3.4 6.203 3.613 1 96.94 122 LEU A C 1
ATOM 959 O O . LEU A 1 122 ? -2.32 5.84 4.086 1 96.94 122 LEU A O 1
ATOM 963 N N . SER A 1 123 ? -3.756 7.461 3.502 1 96.31 123 SER A N 1
ATOM 964 C CA . SER A 1 123 ? -2.859 8.531 3.916 1 96.31 123 SER A CA 1
ATOM 965 C C . SER A 1 123 ? -2.688 8.555 5.434 1 96.31 123 SER A C 1
ATOM 967 O O . SER A 1 123 ? -1.63 8.938 5.938 1 96.31 123 SER A O 1
ATOM 969 N N . GLU A 1 124 ? -3.686 8.086 6.137 1 96.56 124 GLU A N 1
ATOM 970 C CA . GLU A 1 124 ? -3.693 8.188 7.594 1 96.56 124 GLU A CA 1
ATOM 971 C C . GLU A 1 124 ? -3.264 6.875 8.242 1 96.56 124 GLU A C 1
ATOM 973 O O . GLU A 1 124 ? -3.031 6.82 9.453 1 96.56 124 GLU A O 1
ATOM 978 N N . GLN A 1 125 ? -3.135 5.836 7.445 1 97.38 125 GLN A N 1
ATOM 979 C CA . GLN A 1 125 ? -3.025 4.488 7.992 1 97.38 125 GLN A CA 1
ATOM 980 C C . GLN A 1 125 ? -1.816 4.367 8.914 1 97.38 125 GLN A C 1
ATOM 982 O O . GLN A 1 125 ? -1.834 3.586 9.867 1 97.38 125 GLN A O 1
ATOM 987 N N . PHE A 1 126 ? -0.777 5.109 8.766 1 97 126 PHE A N 1
ATOM 988 C CA . PHE A 1 126 ? 0.402 5 9.617 1 97 126 PHE A CA 1
ATOM 989 C C . PHE A 1 126 ? 0.353 6.023 10.75 1 97 126 PHE A C 1
ATOM 991 O O . PHE A 1 126 ? 1.164 5.973 11.672 1 97 126 PHE A O 1
ATOM 998 N N . LEU A 1 127 ? -0.579 6.93 10.734 1 95.88 127 LEU A N 1
ATOM 999 C CA . LEU A 1 127 ? -0.624 8.039 11.688 1 95.88 127 LEU A CA 1
ATOM 1000 C C . LEU A 1 127 ? -1.785 7.867 12.656 1 95.88 127 LEU A C 1
ATOM 1002 O O . LEU A 1 127 ? -1.81 8.5 13.719 1 95.88 127 LEU A O 1
ATOM 1006 N N . ASN A 1 128 ? -2.756 7.09 12.266 1 96.75 128 ASN A N 1
ATOM 1007 C CA . ASN A 1 128 ? -3.986 6.879 13.023 1 96.75 128 ASN A CA 1
ATOM 1008 C C . ASN A 1 128 ? -4.293 5.391 13.188 1 96.75 128 ASN A C 1
ATOM 1010 O O . ASN A 1 128 ? -4.48 4.68 12.195 1 96.75 128 ASN A O 1
ATOM 1014 N N . HIS A 1 129 ? -4.395 4.957 14.398 1 97 129 HIS A N 1
ATOM 1015 C CA . HIS A 1 129 ? -4.566 3.539 14.703 1 97 129 HIS A CA 1
ATOM 1016 C C . HIS A 1 129 ? -5.871 3.006 14.125 1 97 129 HIS A C 1
ATOM 1018 O O . HIS A 1 129 ? -5.906 1.901 13.578 1 97 129 HIS A O 1
ATOM 1024 N N . GLN A 1 130 ? -6.891 3.734 14.258 1 97.44 130 GLN A N 1
ATOM 1025 C CA . GLN A 1 130 ? -8.18 3.279 13.742 1 97.44 130 GLN A CA 1
ATOM 1026 C C . GLN A 1 130 ? -8.164 3.203 12.219 1 97.44 130 GLN A C 1
ATOM 1028 O O . GLN A 1 130 ? -8.711 2.268 11.633 1 97.44 130 GLN A O 1
ATOM 1033 N N . ALA A 1 131 ? -7.559 4.176 11.547 1 97.69 131 ALA A N 1
ATOM 1034 C CA . ALA A 1 131 ? -7.398 4.113 10.094 1 97.69 131 ALA A CA 1
ATOM 1035 C C . ALA A 1 131 ? -6.629 2.865 9.68 1 97.69 131 ALA A C 1
ATOM 1037 O O . ALA A 1 131 ? -6.996 2.193 8.711 1 97.69 131 ALA A O 1
ATOM 1038 N N . ALA A 1 132 ? -5.582 2.545 10.461 1 98 132 ALA A N 1
ATOM 1039 C CA . ALA A 1 132 ? -4.801 1.337 10.203 1 98 132 ALA A CA 1
ATOM 1040 C C . ALA A 1 132 ? -5.676 0.089 10.289 1 98 132 ALA A C 1
ATOM 1042 O O . ALA A 1 132 ? -5.613 -0.785 9.422 1 98 132 ALA A O 1
ATOM 1043 N N . GLN A 1 133 ? -6.508 0.053 11.281 1 97.25 133 GLN A N 1
ATOM 1044 C CA . GLN A 1 133 ? -7.387 -1.092 11.484 1 97.25 133 GLN A CA 1
ATOM 1045 C C . GLN A 1 133 ? -8.367 -1.243 10.32 1 97.25 133 GLN A C 1
ATOM 1047 O O . GLN A 1 133 ? -8.633 -2.357 9.867 1 97.25 133 GLN A O 1
ATOM 1052 N N . ILE A 1 134 ? -8.867 -0.189 9.852 1 96.81 134 ILE A N 1
ATOM 1053 C CA . ILE A 1 134 ? -9.836 -0.217 8.766 1 96.81 134 ILE A CA 1
ATOM 1054 C C . ILE A 1 134 ? -9.156 -0.674 7.473 1 96.81 134 ILE A C 1
ATOM 1056 O O . ILE A 1 134 ? -9.688 -1.527 6.754 1 96.81 134 ILE A O 1
ATOM 1060 N N . VAL A 1 135 ? -7.992 -0.153 7.188 1 96.94 135 VAL A N 1
ATOM 1061 C CA . VAL A 1 135 ? -7.254 -0.528 5.988 1 96.94 135 VAL A CA 1
ATOM 1062 C C . VAL A 1 135 ? -6.934 -2.021 6.023 1 96.94 135 VAL A C 1
ATOM 1064 O O . VAL A 1 135 ? -7.133 -2.729 5.031 1 96.94 135 VAL A O 1
ATOM 1067 N N . LEU A 1 136 ? -6.5 -2.482 7.203 1 96.31 136 LEU A N 1
ATOM 1068 C CA . LEU A 1 136 ? -6.18 -3.896 7.355 1 96.31 136 LEU A CA 1
ATOM 1069 C C . LEU A 1 136 ? -7.426 -4.758 7.211 1 96.31 136 LEU A C 1
ATOM 1071 O O . LEU A 1 136 ? -7.387 -5.816 6.582 1 96.31 136 LEU A O 1
ATOM 1075 N N . GLN A 1 137 ? -8.5 -4.309 7.75 1 94.56 137 GLN A N 1
ATOM 1076 C CA . GLN A 1 137 ? -9.758 -5.043 7.672 1 94.56 137 GLN A CA 1
ATOM 1077 C C . GLN A 1 137 ? -10.242 -5.16 6.227 1 94.56 137 GLN A C 1
ATOM 1079 O O . GLN A 1 137 ? -10.648 -6.238 5.789 1 94.56 137 GLN A O 1
ATOM 1084 N N . ILE A 1 138 ? -10.195 -4.086 5.527 1 92.62 138 ILE A N 1
ATOM 1085 C CA . ILE A 1 138 ? -10.641 -4.066 4.141 1 92.62 138 ILE A CA 1
ATOM 1086 C C . ILE A 1 138 ? -9.734 -4.949 3.289 1 92.62 138 ILE A C 1
ATOM 1088 O O . ILE A 1 138 ? -10.211 -5.711 2.443 1 92.62 138 ILE A O 1
ATOM 1092 N N . THR A 1 139 ? -8.43 -4.875 3.482 1 92.38 139 THR 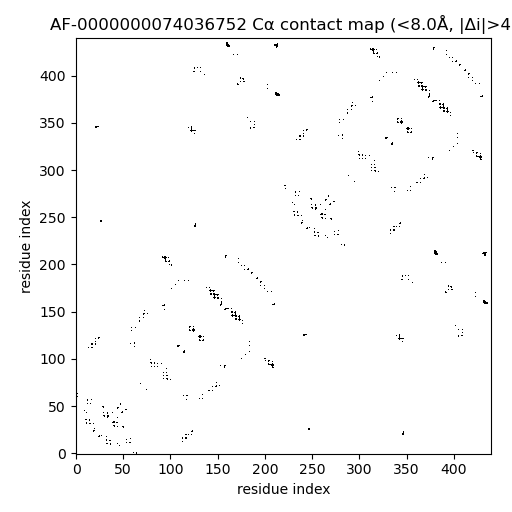A N 1
ATOM 1093 C CA . THR A 1 139 ? -7.48 -5.719 2.766 1 92.38 139 THR A CA 1
ATOM 1094 C C . THR A 1 139 ? -7.754 -7.195 3.035 1 92.38 139 THR A C 1
ATOM 1096 O O . THR A 1 139 ? -7.809 -8 2.105 1 92.38 139 THR A O 1
ATOM 1099 N N . GLU A 1 140 ? -7.961 -7.484 4.266 1 92.06 140 GLU A N 1
ATOM 1100 C CA . GLU A 1 140 ? -8.219 -8.867 4.648 1 92.06 140 GLU A CA 1
ATOM 1101 C C . GLU A 1 140 ? -9.516 -9.383 4.027 1 92.06 140 GLU A C 1
ATOM 1103 O O . GLU A 1 140 ? -9.586 -10.531 3.58 1 92.06 140 GLU A O 1
ATOM 1108 N N . GLN A 1 141 ? -10.5 -8.555 4.094 1 91.31 141 GLN A N 1
ATOM 1109 C CA . GLN A 1 141 ? -11.773 -8.938 3.488 1 91.31 141 GLN A CA 1
ATOM 1110 C C . GLN A 1 141 ? -11.617 -9.18 1.989 1 91.31 141 GLN A C 1
ATOM 1112 O O . GLN A 1 141 ? -12.195 -10.125 1.446 1 91.31 141 GLN A O 1
ATOM 1117 N N . PHE A 1 142 ? -10.883 -8.359 1.386 1 90.94 142 PHE A N 1
ATOM 1118 C CA . PHE A 1 142 ? -10.633 -8.469 -0.046 1 90.94 142 PHE A CA 1
ATOM 1119 C C . PHE A 1 142 ? -9.875 -9.758 -0.363 1 90.94 142 PHE A C 1
ATOM 1121 O O . PHE A 1 142 ? -10.258 -10.5 -1.27 1 90.94 142 PHE A O 1
ATOM 1128 N N . VAL A 1 143 ? -8.859 -10.078 0.355 1 92.19 143 VAL A N 1
ATOM 1129 C CA . VAL A 1 143 ? -8.055 -11.281 0.155 1 92.19 143 VAL A CA 1
ATOM 1130 C C . VAL A 1 143 ? -8.898 -12.523 0.443 1 92.19 143 VAL A C 1
ATOM 1132 O O . VAL A 1 143 ? -8.867 -13.492 -0.321 1 92.19 143 VAL A O 1
ATOM 1135 N N . GLU A 1 144 ? -9.633 -12.391 1.506 1 92.56 144 GLU A N 1
ATOM 1136 C CA . GLU A 1 144 ? -10.508 -13.508 1.857 1 92.56 144 GLU A CA 1
ATOM 1137 C C . GLU A 1 144 ? -11.531 -13.773 0.761 1 92.56 144 GLU A C 1
ATOM 1139 O O . GLU A 1 144 ? -11.859 -14.922 0.47 1 92.56 144 GLU A O 1
ATOM 1144 N N . PHE A 1 145 ? -12.031 -12.773 0.21 1 93.12 145 PHE A N 1
ATOM 1145 C CA . PHE A 1 145 ? -12.969 -12.906 -0.902 1 93.12 145 PHE A CA 1
ATOM 1146 C C . PHE A 1 145 ? -12.344 -13.711 -2.035 1 93.12 145 PHE A C 1
ATOM 1148 O O . PHE A 1 145 ? -12.984 -14.617 -2.584 1 93.12 145 PHE A O 1
ATOM 1155 N N . PHE A 1 146 ? -11.141 -13.484 -2.371 1 93.94 146 PHE A N 1
ATOM 1156 C CA . PHE A 1 146 ? -10.516 -14.188 -3.484 1 93.94 146 PHE A CA 1
ATOM 1157 C C . PHE A 1 146 ? -10.086 -15.594 -3.072 1 93.94 146 PHE A C 1
ATOM 1159 O O . PHE A 1 146 ? -10.117 -16.516 -3.883 1 93.94 146 PHE A O 1
ATOM 1166 N N . ARG A 1 147 ? -9.688 -15.75 -1.783 1 93.19 147 ARG A N 1
ATOM 1167 C CA . ARG A 1 147 ? -9.477 -17.109 -1.309 1 93.19 147 ARG A CA 1
ATOM 1168 C C . ARG A 1 147 ? -10.719 -17.969 -1.539 1 93.19 147 ARG A C 1
ATOM 1170 O O . ARG A 1 147 ? -10.633 -19.062 -2.104 1 93.19 147 ARG A O 1
ATOM 1177 N N . THR A 1 148 ? -11.852 -17.422 -1.188 1 94.19 148 THR A N 1
ATOM 1178 C CA . THR A 1 148 ? -13.133 -18.109 -1.343 1 94.19 148 THR A CA 1
ATOM 1179 C C . THR A 1 148 ? -13.469 -18.297 -2.818 1 94.19 148 THR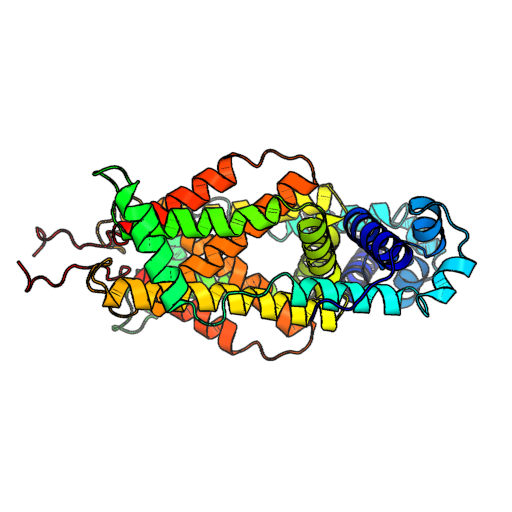 A C 1
ATOM 1181 O O . THR A 1 148 ? -13.984 -19.344 -3.213 1 94.19 148 THR A O 1
ATOM 1184 N N . THR A 1 149 ? -13.203 -17.281 -3.574 1 94.38 149 THR A N 1
ATOM 1185 C CA . THR A 1 149 ? -13.461 -17.328 -5.008 1 94.38 149 THR A CA 1
ATOM 1186 C C . THR A 1 149 ? -12.688 -18.484 -5.656 1 94.38 149 THR A C 1
ATOM 1188 O O . THR A 1 149 ? -13.258 -19.266 -6.41 1 94.38 149 THR A O 1
ATOM 1191 N N . PHE A 1 150 ? -11.414 -18.688 -5.309 1 93.62 150 PHE A N 1
ATOM 1192 C CA . PHE A 1 150 ? -10.594 -19.719 -5.914 1 93.62 150 PHE A CA 1
ATOM 1193 C C . PHE A 1 150 ? -11.008 -21.094 -5.418 1 93.62 150 PHE A C 1
ATOM 1195 O O . PHE A 1 150 ? -11.008 -22.062 -6.184 1 93.62 150 PHE A O 1
ATOM 1202 N N . LEU A 1 151 ? -11.336 -21.125 -4.172 1 93.06 151 LEU A N 1
ATOM 1203 C CA . LEU A 1 151 ? -11.867 -22.391 -3.648 1 93.06 151 LEU A CA 1
ATOM 1204 C C . LEU A 1 151 ? -13.148 -22.781 -4.375 1 93.06 151 LEU A C 1
ATOM 1206 O O . LEU A 1 151 ? -13.328 -23.938 -4.754 1 93.06 151 LEU A O 1
ATOM 1210 N N . TRP A 1 152 ? -14.023 -21.844 -4.547 1 94.38 152 TRP A N 1
ATOM 1211 C CA . TRP A 1 152 ? -15.281 -22.062 -5.246 1 94.38 152 TRP A CA 1
ATOM 1212 C C . TRP A 1 152 ? -15.039 -22.469 -6.695 1 94.38 152 TRP A C 1
ATOM 1214 O O . TRP A 1 152 ? -15.609 -23.453 -7.18 1 94.38 152 TRP A O 1
ATOM 1224 N N . MET A 1 153 ? -14.211 -21.734 -7.402 1 93.44 153 MET A N 1
ATOM 1225 C CA . MET A 1 153 ? -13.883 -22.047 -8.789 1 93.44 153 MET A CA 1
ATOM 1226 C C . MET A 1 153 ? -13.336 -23.469 -8.898 1 93.44 153 MET A C 1
ATOM 1228 O O . MET A 1 153 ? -13.664 -24.203 -9.836 1 93.44 153 MET A O 1
ATOM 1232 N N . HIS A 1 154 ? -12.438 -23.859 -7.949 1 91.56 154 HIS A N 1
ATOM 1233 C CA . HIS A 1 154 ? -11.883 -25.203 -7.918 1 91.56 154 HIS A CA 1
ATOM 1234 C C . HIS A 1 154 ? -12.977 -26.25 -7.746 1 91.56 154 HIS A C 1
ATOM 1236 O O . HIS A 1 154 ? -13 -27.25 -8.461 1 91.56 154 HIS A O 1
ATOM 1242 N N . SER A 1 155 ? -13.922 -26 -6.867 1 92.44 155 SER A N 1
ATOM 1243 C CA . SER A 1 155 ? -15.008 -26.938 -6.59 1 92.44 155 SER A CA 1
ATOM 1244 C C . SER A 1 155 ? -15.945 -27.062 -7.789 1 92.44 155 SER A C 1
ATOM 1246 O O . SER A 1 155 ? -16.578 -28.109 -7.98 1 92.44 155 SER A O 1
ATOM 1248 N N . GLN A 1 156 ? -16.031 -26.016 -8.648 1 92.25 156 GLN A N 1
ATOM 1249 C CA . GLN A 1 156 ? -16.906 -26 -9.82 1 92.25 156 GLN A CA 1
ATOM 1250 C C . GLN A 1 156 ? -16.188 -26.609 -11.031 1 92.25 156 GLN A C 1
ATOM 1252 O O . GLN A 1 156 ? -16.75 -26.672 -12.125 1 92.25 156 GLN A O 1
ATOM 1257 N N . GLY A 1 157 ? -14.898 -26.953 -10.867 1 89.44 157 GLY A N 1
ATOM 1258 C CA . GLY A 1 157 ? -14.133 -27.547 -11.953 1 89.44 157 GLY A CA 1
ATOM 1259 C C . GLY A 1 157 ? -13.617 -26.516 -12.945 1 89.44 157 GLY A C 1
ATOM 1260 O O . GLY A 1 157 ? -13.219 -26.859 -14.055 1 89.44 157 GLY A O 1
ATOM 1261 N N . MET A 1 158 ? -13.641 -25.25 -12.523 1 88.56 158 MET A N 1
ATOM 1262 C CA . MET A 1 158 ? -13.203 -24.172 -13.414 1 88.56 158 MET A CA 1
ATOM 1263 C C . MET A 1 158 ? -11.68 -24.094 -13.461 1 88.56 158 MET A C 1
ATOM 1265 O O . MET A 1 158 ? -11.117 -23.453 -14.352 1 88.56 158 MET A O 1
ATOM 1269 N N . LEU A 1 159 ? -11.062 -24.656 -12.43 1 86.06 159 LEU A N 1
ATOM 1270 C CA . LEU A 1 159 ? -9.609 -24.656 -12.336 1 86.06 159 LEU A CA 1
ATOM 1271 C C . LEU A 1 159 ? -9.055 -26.078 -12.422 1 86.06 159 LEU A C 1
ATOM 1273 O O . LEU A 1 159 ? -9.75 -27.031 -12.094 1 86.06 159 LEU A O 1
ATOM 1277 N N . PRO A 1 160 ? -7.863 -26.125 -12.93 1 78.81 160 PRO A N 1
ATOM 1278 C CA . PRO A 1 160 ? -7.254 -27.453 -12.867 1 78.81 160 PRO A CA 1
ATOM 1279 C C . PRO A 1 160 ? -7.07 -27.953 -11.438 1 78.81 160 PRO A C 1
ATOM 1281 O O . PRO A 1 160 ? -7.344 -27.219 -10.484 1 78.81 160 PRO A O 1
ATOM 1284 N N . ASP A 1 161 ? -6.699 -29.203 -11.344 1 76.88 161 ASP A N 1
ATOM 1285 C CA . ASP A 1 161 ? -6.48 -29.766 -10.016 1 76.88 161 ASP A CA 1
ATOM 1286 C C . ASP A 1 161 ? -5.281 -29.109 -9.336 1 76.88 161 ASP A C 1
ATOM 1288 O O . ASP A 1 161 ? -4.168 -29.141 -9.867 1 76.88 161 ASP A O 1
ATOM 1292 N N . ILE A 1 162 ? -5.609 -28.422 -8.336 1 75.38 162 ILE A N 1
ATOM 1293 C CA . ILE A 1 162 ? -4.574 -27.703 -7.598 1 75.38 162 ILE A CA 1
ATOM 1294 C C . ILE A 1 162 ? -4.672 -28.047 -6.113 1 75.38 162 ILE A C 1
ATOM 1296 O O . ILE A 1 162 ? -5.77 -28.219 -5.578 1 75.38 162 ILE A O 1
ATOM 1300 N N . SER A 1 163 ? -3.494 -28.141 -5.523 1 74.31 163 SER A N 1
ATOM 1301 C CA . SER A 1 163 ? -3.428 -28.625 -4.148 1 74.31 163 SER A CA 1
ATOM 1302 C C . SER A 1 163 ? -3.961 -27.578 -3.17 1 74.31 163 SER A C 1
ATOM 1304 O O . SER A 1 163 ? -4.586 -27.938 -2.166 1 74.31 163 SER A O 1
ATOM 1306 N N . ASN A 1 164 ? -3.775 -26.297 -3.49 1 83.88 164 ASN A N 1
ATOM 1307 C CA . ASN A 1 164 ? -4.148 -25.266 -2.529 1 83.88 164 ASN A CA 1
ATOM 1308 C C . ASN A 1 164 ? -4.77 -24.062 -3.221 1 83.88 164 ASN A C 1
ATOM 1310 O O . ASN A 1 164 ? -4.156 -22.984 -3.273 1 83.88 164 ASN A O 1
ATOM 1314 N N . PRO A 1 165 ? -5.988 -24.188 -3.607 1 88.12 165 PRO A N 1
ATOM 1315 C CA . PRO A 1 165 ? -6.637 -23.094 -4.324 1 88.12 165 PRO A CA 1
ATOM 1316 C C . PRO A 1 165 ? -6.766 -21.828 -3.48 1 88.12 165 PRO A C 1
ATOM 1318 O O . PRO A 1 165 ? -6.695 -20.719 -4.012 1 88.12 165 PRO A O 1
ATOM 1321 N N . GLU A 1 166 ? -6.918 -21.953 -2.178 1 89.62 166 GLU A N 1
ATOM 1322 C CA . GLU A 1 166 ? -7.043 -20.797 -1.298 1 89.62 166 GLU A CA 1
ATOM 1323 C C . GLU A 1 166 ? -5.766 -19.953 -1.306 1 89.62 166 GLU A C 1
ATOM 1325 O O . GLU A 1 166 ? -5.824 -18.734 -1.281 1 89.62 166 GLU A O 1
ATOM 1330 N N . GLN A 1 167 ? -4.715 -20.625 -1.346 1 87.5 167 GLN A N 1
ATOM 1331 C CA . GLN A 1 167 ? -3.439 -19.922 -1.363 1 87.5 167 GLN A CA 1
ATOM 1332 C C . GLN A 1 167 ? -3.254 -19.156 -2.67 1 87.5 167 GLN A C 1
ATOM 1334 O O . GLN A 1 167 ? -2.699 -18.047 -2.674 1 87.5 167 GLN A O 1
ATOM 1339 N N . LEU A 1 168 ? -3.676 -19.75 -3.717 1 88.06 168 LEU A N 1
ATOM 1340 C CA . LEU A 1 168 ? -3.641 -19.047 -4.996 1 88.06 168 LEU A CA 1
ATOM 1341 C C . LEU A 1 168 ? -4.52 -17.812 -4.953 1 88.06 168 LEU A C 1
ATOM 1343 O O . LEU A 1 168 ? -4.141 -16.766 -5.48 1 88.06 168 LEU A O 1
ATOM 1347 N N . GLY A 1 169 ? -5.66 -17.984 -4.324 1 92.56 169 GLY A N 1
ATOM 1348 C CA . GLY A 1 169 ? -6.547 -16.844 -4.156 1 92.56 169 GLY A CA 1
ATOM 1349 C C . GLY A 1 169 ? -5.938 -15.727 -3.328 1 92.56 169 GLY A C 1
ATOM 1350 O O . GLY A 1 169 ? -6.117 -14.547 -3.637 1 92.56 169 GLY A O 1
ATOM 1351 N N . GLU A 1 170 ? -5.258 -16.125 -2.316 1 92.06 170 GLU A N 1
ATOM 1352 C CA . GLU A 1 170 ? -4.578 -15.141 -1.48 1 92.06 170 GLU A CA 1
ATOM 1353 C C . GLU A 1 170 ? -3.529 -14.367 -2.277 1 92.06 170 GLU A C 1
ATOM 1355 O O . GLU A 1 170 ? -3.453 -13.141 -2.186 1 92.06 170 GLU A O 1
ATOM 1360 N N . THR A 1 171 ? -2.789 -15.086 -3.057 1 90.19 171 THR A N 1
ATOM 1361 C CA . THR A 1 171 ? -1.76 -14.477 -3.889 1 90.19 171 THR A CA 1
ATOM 1362 C C . THR A 1 171 ? -2.381 -13.516 -4.898 1 90.19 171 THR A C 1
ATOM 1364 O O . THR A 1 171 ? -1.935 -12.375 -5.039 1 90.19 171 THR A O 1
ATOM 1367 N N . PHE A 1 172 ? -3.385 -14.016 -5.539 1 92.94 172 PHE A N 1
ATOM 1368 C CA . PHE A 1 172 ? -4.094 -13.203 -6.516 1 92.94 172 PHE A CA 1
ATOM 1369 C C . PHE A 1 172 ? -4.656 -11.945 -5.863 1 92.94 172 PHE A C 1
ATOM 1371 O O . PHE A 1 172 ? -4.5 -10.844 -6.387 1 92.94 172 PHE A O 1
ATOM 1378 N N . GLY A 1 173 ? -5.242 -12.117 -4.711 1 94 173 GLY A N 1
ATOM 1379 C CA . GLY A 1 173 ? -5.836 -11.008 -3.979 1 94 173 GLY A CA 1
ATOM 1380 C C . GLY A 1 173 ? -4.836 -9.93 -3.607 1 94 173 GLY A C 1
ATOM 1381 O O . GLY A 1 173 ? -5.086 -8.742 -3.818 1 94 173 GLY A O 1
ATOM 1382 N N . TYR A 1 174 ? -3.74 -10.336 -3.094 1 93.44 174 TYR A N 1
ATOM 1383 C CA . TYR A 1 174 ? -2.723 -9.367 -2.705 1 93.44 174 TYR A CA 1
ATOM 1384 C C . TYR A 1 174 ? -2.143 -8.664 -3.928 1 93.44 174 TYR A C 1
ATOM 1386 O O . TYR A 1 174 ? -1.858 -7.465 -3.885 1 93.44 174 TYR A O 1
ATOM 1394 N N . ALA A 1 175 ? -1.934 -9.43 -4.98 1 93.56 175 ALA A N 1
ATOM 1395 C CA . ALA A 1 175 ? -1.411 -8.82 -6.199 1 93.56 175 ALA A CA 1
ATOM 1396 C C . ALA A 1 175 ? -2.373 -7.766 -6.742 1 93.56 175 ALA A C 1
ATOM 1398 O O . ALA A 1 175 ? -1.969 -6.637 -7.035 1 93.56 175 ALA A O 1
ATOM 1399 N N . ILE A 1 176 ? -3.633 -8.133 -6.789 1 94.12 176 ILE A N 1
ATOM 1400 C CA . ILE A 1 176 ? -4.641 -7.215 -7.316 1 94.12 176 ILE A CA 1
ATOM 1401 C C . ILE A 1 176 ? -4.758 -5.996 -6.402 1 94.12 176 ILE A C 1
ATOM 1403 O O . ILE A 1 176 ? -4.902 -4.871 -6.879 1 94.12 176 ILE A O 1
ATOM 1407 N N . HIS A 1 177 ? -4.711 -6.238 -5.137 1 93.56 177 HIS A N 1
ATOM 1408 C CA . HIS A 1 177 ? -4.738 -5.133 -4.188 1 93.56 177 HIS A CA 1
ATOM 1409 C C . HIS A 1 177 ? -3.572 -4.18 -4.414 1 93.56 177 HIS A C 1
ATOM 1411 O O . HIS A 1 177 ? -3.748 -2.959 -4.391 1 93.56 177 HIS A O 1
ATOM 1417 N N . GLY A 1 178 ? -2.406 -4.746 -4.617 1 92.75 178 GLY A N 1
ATOM 1418 C CA . GLY A 1 178 ? -1.244 -3.928 -4.93 1 92.75 178 GLY A CA 1
ATOM 1419 C C . GLY A 1 178 ? -1.412 -3.109 -6.195 1 92.75 178 GLY A C 1
ATOM 1420 O O . GLY A 1 178 ? -1.114 -1.913 -6.211 1 92.75 178 GLY A O 1
ATOM 1421 N N . PHE A 1 179 ? -1.925 -3.717 -7.246 1 92.56 179 PHE A N 1
ATOM 1422 C CA . PHE A 1 179 ? -2.203 -3.02 -8.492 1 92.56 179 PHE A CA 1
ATOM 1423 C C . PHE A 1 179 ? -3.215 -1.9 -8.281 1 92.56 179 PHE A C 1
ATOM 1425 O O . PHE A 1 179 ? -3.086 -0.82 -8.859 1 92.56 179 PHE A O 1
ATOM 1432 N N . HIS A 1 180 ? -4.164 -2.227 -7.465 1 92.88 180 HIS A N 1
ATOM 1433 C CA . HIS A 1 180 ? -5.223 -1.254 -7.215 1 92.88 180 HIS A CA 1
ATOM 1434 C C . HIS A 1 180 ? -4.68 -0.01 -6.523 1 92.88 180 HIS A C 1
ATOM 1436 O O . HIS A 1 180 ? -5.035 1.113 -6.887 1 92.88 180 HIS A O 1
ATOM 1442 N N . ILE A 1 181 ? -3.846 -0.186 -5.531 1 94.06 181 ILE A N 1
ATOM 1443 C CA . ILE A 1 181 ? -3.244 0.939 -4.82 1 94.06 181 ILE A CA 1
ATOM 1444 C C . ILE A 1 181 ? -2.396 1.764 -5.789 1 94.06 181 ILE A C 1
ATOM 1446 O O . ILE A 1 181 ? -2.459 2.996 -5.781 1 94.06 181 ILE A O 1
ATOM 1450 N N . GLU A 1 182 ? -1.609 1.087 -6.613 1 94.44 182 GLU A N 1
ATOM 1451 C CA . GLU A 1 182 ? -0.829 1.799 -7.621 1 94.44 182 GLU A CA 1
ATOM 1452 C C . GLU A 1 182 ? -1.733 2.588 -8.562 1 94.44 182 GLU A C 1
ATOM 1454 O O . GLU A 1 182 ? -1.44 3.738 -8.898 1 94.44 182 GLU A O 1
ATOM 1459 N N . TYR A 1 183 ? -2.803 1.99 -9.008 1 93.81 183 TYR A N 1
ATOM 1460 C CA . TYR A 1 183 ? -3.754 2.605 -9.93 1 93.81 183 TYR A CA 1
ATOM 1461 C C . TYR A 1 183 ? -4.324 3.893 -9.344 1 93.81 183 TYR A C 1
ATOM 1463 O O . TYR A 1 183 ? -4.32 4.934 -10.008 1 93.81 183 TYR A O 1
ATOM 1471 N N . ILE A 1 184 ? -4.773 3.801 -8.07 1 94.31 184 ILE A N 1
ATOM 1472 C CA . ILE A 1 184 ? -5.391 4.961 -7.441 1 94.31 184 ILE A CA 1
ATOM 1473 C C . ILE A 1 184 ? -4.336 6.039 -7.199 1 94.31 184 ILE A C 1
ATOM 1475 O O . ILE A 1 184 ? -4.617 7.23 -7.344 1 94.31 184 ILE A O 1
ATOM 1479 N N . LEU A 1 185 ? -3.121 5.66 -6.852 1 96.56 185 LEU A N 1
ATOM 1480 C CA . LEU A 1 185 ? -2.037 6.609 -6.617 1 96.56 185 LEU A CA 1
ATOM 1481 C C . LEU A 1 185 ? -1.704 7.379 -7.891 1 96.56 185 LEU A C 1
ATOM 1483 O O . LEU A 1 185 ? -1.613 8.609 -7.875 1 96.56 185 LEU A O 1
ATOM 1487 N N . ARG A 1 186 ? -1.527 6.664 -8.992 1 95.94 186 ARG A N 1
ATOM 1488 C CA . ARG A 1 186 ? -1.209 7.289 -10.266 1 95.94 186 ARG A CA 1
ATOM 1489 C C . ARG A 1 186 ? -2.318 8.242 -10.703 1 95.94 186 ARG A C 1
ATOM 1491 O O . ARG A 1 186 ?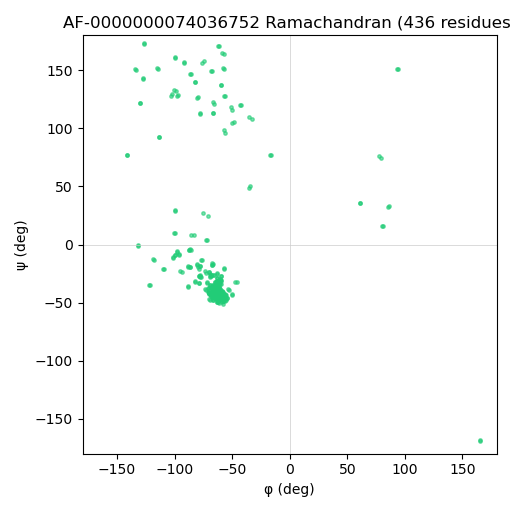 -2.051 9.383 -11.086 1 95.94 186 ARG A O 1
ATOM 1498 N N . ARG A 1 187 ? -3.516 7.824 -10.562 1 93.38 187 ARG A N 1
ATOM 1499 C CA . ARG A 1 187 ? -4.652 8.656 -10.961 1 93.38 187 ARG A CA 1
ATOM 1500 C C . ARG A 1 187 ? -4.738 9.906 -10.094 1 93.38 187 ARG A C 1
ATOM 1502 O O . ARG A 1 187 ? -5.012 11 -10.602 1 93.38 187 ARG A O 1
ATOM 1509 N N . HIS A 1 188 ? -4.512 9.648 -8.82 1 95.44 188 HIS A N 1
ATOM 1510 C CA . HIS A 1 188 ? -4.594 10.766 -7.883 1 95.44 188 HIS A CA 1
ATOM 1511 C C . HIS A 1 188 ? -3.586 11.859 -8.234 1 95.44 188 HIS A C 1
ATOM 1513 O O . HIS A 1 188 ? -3.863 13.047 -8.055 1 95.44 188 HIS A O 1
ATOM 1519 N N . HIS A 1 189 ? -2.418 11.477 -8.75 1 97.06 189 HIS A N 1
ATOM 1520 C CA . HIS A 1 189 ? -1.369 12.422 -9.109 1 97.06 189 HIS A CA 1
ATOM 1521 C C . HIS A 1 189 ? -1.356 12.695 -10.609 1 97.06 189 HIS A C 1
ATOM 1523 O O . HIS A 1 189 ? -0.369 13.203 -11.141 1 97.06 189 HIS A O 1
ATOM 1529 N N . GLU A 1 190 ? -2.404 12.227 -11.359 1 95.44 190 GLU A N 1
ATOM 1530 C CA . GLU A 1 190 ? -2.59 12.453 -12.789 1 95.44 190 GLU A CA 1
ATOM 1531 C C . GLU A 1 190 ? -1.431 11.875 -13.594 1 95.44 190 GLU A C 1
ATOM 1533 O O . GLU A 1 190 ? -0.939 12.516 -14.531 1 95.44 190 GLU A O 1
ATOM 1538 N N . MET A 1 191 ? -0.938 10.797 -13.148 1 95.06 191 MET A N 1
ATOM 1539 C CA . MET A 1 191 ? 0.07 10.023 -13.875 1 95.06 191 MET A CA 1
ATOM 1540 C C . MET A 1 191 ? -0.582 8.961 -14.75 1 95.06 191 MET A C 1
ATOM 1542 O O . MET A 1 191 ? -1.722 8.555 -14.5 1 95.06 191 MET A O 1
ATOM 1546 N N . PRO A 1 192 ? 0.114 8.508 -15.789 1 93.5 192 PRO A N 1
ATOM 1547 C CA . PRO A 1 192 ? -0.453 7.449 -16.625 1 93.5 192 PRO A CA 1
ATOM 1548 C C . PRO A 1 192 ? -0.803 6.195 -15.828 1 93.5 192 PRO A C 1
ATOM 1550 O O . PRO A 1 192 ? 0.008 5.719 -15.023 1 93.5 192 PRO A O 1
ATOM 1553 N N . SER A 1 193 ? -2.059 5.742 -15.984 1 91.31 193 SER A N 1
ATOM 1554 C CA . SER A 1 193 ? -2.521 4.605 -15.203 1 91.31 193 SER A CA 1
ATOM 1555 C C . SER A 1 193 ? -3.207 3.566 -16.078 1 91.31 193 SER A C 1
ATOM 1557 O O . SER A 1 193 ? -3.646 2.523 -15.602 1 91.31 193 SER A O 1
ATOM 1559 N N . GLY A 1 194 ? -3.34 3.727 -17.344 1 87.81 194 GLY A N 1
ATOM 1560 C CA . GLY A 1 194 ? -4.074 2.846 -18.234 1 87.81 194 GLY A CA 1
ATOM 1561 C C . GLY A 1 194 ? -3.496 1.444 -18.297 1 87.81 194 GLY A C 1
ATOM 1562 O O . GLY A 1 194 ? -4.242 0.464 -18.375 1 87.81 194 GLY A O 1
ATOM 1563 N N . GLU A 1 195 ? -2.248 1.329 -18.234 1 92 195 GLU A N 1
ATOM 1564 C CA . GLU A 1 195 ? -1.573 0.041 -18.359 1 92 195 GLU A CA 1
ATOM 1565 C C . GLU A 1 195 ? -1.818 -0.834 -17.141 1 92 195 GLU A C 1
ATOM 1567 O O . GLU A 1 195 ? -1.721 -2.061 -17.219 1 92 195 GLU A O 1
ATOM 1572 N N . ILE A 1 196 ? -2.139 -0.199 -16.016 1 91.5 196 ILE A N 1
ATOM 1573 C CA . ILE A 1 196 ? -2.295 -0.957 -14.773 1 91.5 196 ILE A CA 1
ATOM 1574 C C . ILE A 1 196 ? -3.527 -1.852 -14.867 1 91.5 196 ILE A C 1
ATOM 1576 O O . ILE A 1 196 ? -3.484 -3.021 -14.484 1 91.5 196 ILE A O 1
ATOM 1580 N N . ARG A 1 197 ? -4.617 -1.361 -15.391 1 87.69 197 ARG A N 1
ATOM 1581 C CA . ARG A 1 197 ? -5.832 -2.148 -15.57 1 87.69 197 ARG A CA 1
ATOM 1582 C C . ARG A 1 197 ? -5.586 -3.338 -16.484 1 87.69 197 ARG A C 1
ATOM 1584 O O . ARG A 1 197 ? -6.059 -4.445 -16.219 1 87.69 197 ARG A O 1
ATOM 1591 N N . ALA A 1 198 ? -4.816 -3.059 -17.547 1 89.69 198 ALA A N 1
ATOM 1592 C CA . ALA A 1 198 ? -4.477 -4.129 -18.484 1 89.69 198 ALA A CA 1
ATOM 1593 C C . ALA A 1 198 ? -3.646 -5.211 -17.797 1 89.69 198 ALA A C 1
ATOM 1595 O O . ALA A 1 198 ? -3.832 -6.402 -18.062 1 89.69 198 ALA A O 1
ATOM 1596 N N . ARG A 1 199 ? -2.793 -4.805 -16.969 1 90.75 199 ARG A N 1
ATOM 1597 C CA . ARG A 1 199 ? -1.945 -5.75 -16.25 1 90.75 199 ARG A CA 1
ATOM 1598 C C . ARG A 1 199 ? -2.76 -6.57 -15.25 1 90.75 199 ARG A C 1
ATOM 1600 O O . ARG A 1 199 ? -2.492 -7.754 -15.047 1 90.75 199 ARG A O 1
ATOM 1607 N N . MET A 1 200 ? -3.771 -5.973 -14.648 1 91.44 200 MET A N 1
ATOM 1608 C CA . MET A 1 200 ? -4.676 -6.703 -13.766 1 91.44 200 MET A CA 1
ATOM 1609 C C . MET A 1 200 ? -5.441 -7.773 -14.539 1 91.44 200 MET A C 1
ATOM 1611 O O . MET A 1 200 ? -5.59 -8.898 -14.062 1 91.44 200 MET A O 1
ATOM 1615 N N . ARG A 1 201 ? -5.836 -7.449 -15.711 1 87.81 201 ARG A N 1
ATOM 1616 C CA . ARG A 1 201 ? -6.535 -8.406 -16.562 1 87.81 201 ARG A CA 1
ATOM 1617 C C . ARG A 1 201 ? -5.617 -9.547 -16.969 1 87.81 201 ARG A C 1
ATOM 1619 O O . ARG A 1 201 ? -6.051 -10.703 -17.062 1 87.81 201 ARG A O 1
ATOM 1626 N N . SER A 1 202 ? -4.414 -9.164 -17.219 1 88.31 202 SER A N 1
ATOM 1627 C CA . SER A 1 202 ? -3.445 -10.195 -17.578 1 88.31 202 SER A CA 1
ATOM 1628 C C . SER A 1 202 ? -3.266 -11.203 -16.453 1 88.31 202 SER A C 1
ATOM 1630 O O . SER A 1 202 ? -3.039 -12.391 -16.703 1 88.31 202 SER A O 1
ATOM 1632 N N . LEU A 1 203 ? -3.383 -10.742 -15.242 1 89.38 203 LEU A N 1
ATOM 1633 C CA . LEU A 1 203 ? -3.303 -11.641 -14.094 1 89.38 203 LEU A CA 1
ATOM 1634 C C . LEU A 1 203 ? -4.488 -12.594 -14.07 1 89.38 203 LEU A C 1
ATOM 1636 O O . LEU A 1 203 ? -4.332 -13.781 -13.758 1 89.38 203 LEU A O 1
ATOM 1640 N N . ALA A 1 204 ? -5.668 -12.039 -14.398 1 89.44 204 ALA A N 1
ATOM 1641 C CA . ALA A 1 204 ? -6.852 -12.883 -14.477 1 89.44 204 ALA A CA 1
ATOM 1642 C C . ALA A 1 204 ? -6.66 -14 -15.5 1 89.44 204 ALA A C 1
ATOM 1644 O O . ALA A 1 204 ? -7.031 -15.148 -15.258 1 89.44 204 ALA A O 1
ATOM 1645 N N . VAL A 1 205 ? -6.07 -13.695 -16.609 1 84.75 205 VAL A N 1
ATOM 1646 C CA . VAL A 1 205 ? -5.82 -14.672 -17.672 1 84.75 205 VAL A CA 1
ATOM 1647 C C . VAL A 1 205 ? -4.816 -15.711 -17.188 1 84.75 205 VAL A C 1
ATOM 1649 O O . VAL A 1 205 ? -5.027 -16.922 -17.359 1 84.75 205 VAL A O 1
ATOM 1652 N N . GLN A 1 206 ? -3.822 -15.273 -16.547 1 83.31 206 GLN A N 1
ATOM 1653 C CA . GLN A 1 206 ? -2.77 -16.156 -16.047 1 83.31 206 GLN A CA 1
ATOM 1654 C C . GLN A 1 206 ? -3.314 -17.141 -15.016 1 83.31 206 GLN A C 1
ATOM 1656 O O . GLN A 1 206 ? -3.053 -18.344 -15.102 1 83.31 206 GLN A O 1
ATOM 1661 N N . PHE A 1 207 ? -4.117 -16.672 -14.133 1 86.56 207 PHE A N 1
ATOM 1662 C CA . PHE A 1 207 ? -4.621 -17.516 -13.055 1 86.56 207 PHE A CA 1
ATOM 1663 C C . PHE A 1 207 ? -5.809 -18.344 -13.531 1 86.56 207 PHE A C 1
ATOM 1665 O O . PHE A 1 207 ? -6.035 -19.453 -13.039 1 86.56 207 PHE A O 1
ATOM 1672 N N . GLY A 1 208 ? -6.555 -17.781 -14.445 1 82.5 208 GLY A N 1
ATOM 1673 C CA . GLY A 1 208 ? -7.699 -18.5 -14.977 1 82.5 208 GLY A CA 1
ATOM 1674 C C . GLY A 1 208 ? -7.305 -19.656 -15.867 1 82.5 208 GLY A C 1
ATOM 1675 O O . GLY A 1 208 ? -8.055 -20.641 -15.992 1 82.5 208 GLY A O 1
ATOM 1676 N N . ALA A 1 209 ? -6.246 -19.5 -16.672 1 71.62 209 ALA A N 1
ATOM 1677 C CA . ALA A 1 209 ? -5.746 -20.562 -17.547 1 71.62 209 ALA A CA 1
ATOM 1678 C C . ALA A 1 209 ? -5.059 -21.656 -16.75 1 71.62 209 ALA A C 1
ATOM 1680 O O . ALA A 1 209 ? -4.758 -22.734 -17.281 1 71.62 209 ALA A O 1
ATOM 1681 N N . GLY A 1 210 ? -5.055 -21.609 -15.641 1 62.38 210 GLY A N 1
ATOM 1682 C CA . GLY A 1 210 ? -4.301 -22.531 -14.812 1 62.38 210 GLY A CA 1
ATOM 1683 C C . GLY A 1 210 ? -2.818 -22.219 -14.75 1 62.38 210 GLY A C 1
ATOM 1684 O O . GLY A 1 210 ? -2.172 -22.062 -15.789 1 62.38 210 GLY A O 1
ATOM 1685 N N . VAL A 1 211 ? -2.312 -21.297 -14.07 1 54.53 211 VAL A N 1
ATOM 1686 C CA . VAL A 1 211 ? -0.887 -20.984 -14.031 1 54.53 211 VAL A CA 1
ATOM 1687 C C . VAL A 1 211 ? -0.086 -22.156 -14.578 1 54.53 211 VAL A C 1
ATOM 1689 O O . VAL A 1 211 ? -0.164 -23.266 -14.039 1 54.53 211 VAL A O 1
ATOM 1692 N N . ASP A 1 212 ? -0.044 -22.359 -16.047 1 47.44 212 ASP A N 1
ATOM 1693 C CA . ASP A 1 212 ? 0.698 -23.438 -16.703 1 47.44 212 ASP A CA 1
ATOM 1694 C C . ASP A 1 212 ? 1.992 -23.75 -15.961 1 47.44 212 ASP A C 1
ATOM 1696 O O . ASP A 1 212 ? 3.025 -23.125 -16.203 1 47.44 212 ASP A O 1
ATOM 1700 N N . LEU A 1 213 ? 2.127 -23.906 -14.977 1 41.97 213 LEU A N 1
ATOM 1701 C CA . LEU A 1 213 ? 3.402 -24.422 -14.492 1 41.97 213 LEU A CA 1
ATOM 1702 C C . LEU A 1 213 ? 3.574 -25.891 -14.883 1 41.97 213 LEU A C 1
ATOM 1704 O O . LEU A 1 213 ? 3.557 -26.766 -14.016 1 41.97 213 LEU A O 1
ATOM 1708 N N . VAL A 1 214 ? 2.895 -26.484 -16.031 1 35.25 214 VAL A N 1
ATOM 1709 C CA . VAL A 1 214 ? 2.916 -27.875 -16.422 1 35.25 214 VAL A CA 1
ATOM 1710 C C . VAL A 1 214 ? 4.32 -28.266 -16.875 1 35.25 214 VAL A C 1
ATOM 1712 O O . VAL A 1 214 ? 4.973 -27.531 -17.609 1 35.25 214 VAL A O 1
ATOM 1715 N N . PRO A 1 215 ? 4.922 -29.203 -16.312 1 31.98 215 PRO A N 1
ATOM 1716 C CA . PRO A 1 215 ? 6.082 -29.828 -16.953 1 31.98 215 PRO A CA 1
ATOM 1717 C C . PRO A 1 215 ? 5.805 -30.234 -18.406 1 31.98 215 PRO A C 1
ATOM 1719 O O . PRO A 1 215 ? 4.66 -30.516 -18.75 1 31.98 215 PRO A O 1
ATOM 1722 N N . ASP A 1 216 ? 6.438 -29.688 -19.266 1 32.22 216 ASP A N 1
ATOM 1723 C CA . ASP A 1 216 ? 6.43 -30.281 -20.594 1 32.22 216 ASP A CA 1
ATOM 1724 C C . ASP A 1 216 ? 6.32 -31.797 -20.531 1 32.22 216 ASP A C 1
ATOM 1726 O O . ASP A 1 216 ? 7.086 -32.438 -19.828 1 32.22 216 ASP A O 1
ATOM 1730 N N . PRO A 1 217 ? 5.211 -32.344 -20.891 1 32 217 PRO A N 1
ATOM 1731 C CA . PRO A 1 217 ? 5.184 -33.812 -20.984 1 32 217 PRO A CA 1
ATOM 1732 C C . PRO A 1 217 ? 6.395 -34.375 -21.719 1 32 217 PRO A C 1
ATOM 1734 O O . PRO A 1 217 ? 6.629 -35.594 -21.688 1 32 217 PRO A O 1
ATOM 1737 N N . ALA A 1 218 ? 6.961 -33.719 -22.672 1 36.31 218 ALA A N 1
ATOM 1738 C CA . ALA A 1 218 ? 7.973 -34.375 -23.484 1 36.31 218 ALA A CA 1
ATOM 1739 C C . ALA A 1 218 ? 9.141 -34.844 -22.625 1 36.31 218 ALA A C 1
ATOM 1741 O O . ALA A 1 218 ? 10.047 -35.531 -23.109 1 36.31 218 ALA A O 1
ATOM 1742 N N . VAL A 1 219 ? 9.445 -34.156 -21.547 1 31.38 219 VAL A N 1
ATOM 1743 C CA . VAL A 1 219 ? 10.656 -34.688 -20.938 1 31.38 219 VAL A CA 1
ATOM 1744 C C . VAL A 1 219 ? 10.297 -35.844 -20.016 1 31.38 219 VAL A C 1
ATOM 1746 O O . VAL A 1 219 ? 11.109 -36.281 -19.188 1 31.38 219 VAL A O 1
ATOM 1749 N N . SER A 1 220 ? 9.141 -36.312 -19.969 1 25.41 220 SER A N 1
ATOM 1750 C CA . SER A 1 220 ? 9.156 -37.719 -19.531 1 25.41 220 SER A CA 1
ATOM 1751 C C . SER A 1 220 ? 9.594 -38.625 -20.656 1 25.41 220 SER A C 1
ATOM 1753 O O . SER A 1 220 ? 9.258 -38.406 -21.812 1 25.41 220 SER A O 1
ATOM 1755 N N . MET B 1 1 ? 25.797 8.586 -4.402 1 46 1 MET B N 1
ATOM 1756 C CA . MET B 1 1 ? 26.828 8.953 -3.453 1 46 1 MET B CA 1
ATOM 1757 C C . MET B 1 1 ? 26.219 9.531 -2.178 1 46 1 MET B C 1
ATOM 1759 O O . MET B 1 1 ? 25.312 10.359 -2.238 1 46 1 MET B O 1
ATOM 1763 N N . GLU B 1 2 ? 26.422 8.742 -1.192 1 54.19 2 GLU B N 1
ATOM 1764 C CA . GLU B 1 2 ? 25.969 9.234 0.105 1 54.19 2 GLU B CA 1
ATOM 1765 C C . GLU B 1 2 ? 26.484 10.641 0.372 1 54.19 2 GLU B C 1
ATOM 1767 O O . GLU B 1 2 ? 27.672 10.922 0.17 1 54.19 2 GLU B O 1
ATOM 1772 N N . LYS B 1 3 ? 25.641 11.609 0.249 1 62.62 3 LYS B N 1
ATOM 1773 C CA . LYS B 1 3 ? 26 12.992 0.575 1 62.62 3 LYS B CA 1
ATOM 1774 C C . LYS B 1 3 ? 26.812 13.055 1.87 1 62.62 3 LYS B C 1
ATOM 1776 O O . LYS B 1 3 ? 26.484 12.383 2.846 1 62.62 3 LYS B O 1
ATOM 1781 N N . ASP B 1 4 ? 27.906 13.523 1.751 1 74 4 ASP B N 1
ATOM 1782 C CA . ASP B 1 4 ? 28.75 13.789 2.92 1 74 4 ASP B CA 1
ATOM 1783 C C . ASP B 1 4 ? 28.031 14.703 3.908 1 74 4 ASP B C 1
ATOM 1785 O O . ASP B 1 4 ? 27.859 15.898 3.641 1 74 4 ASP B O 1
ATOM 1789 N N . ARG B 1 5 ? 27.359 14.102 4.977 1 82.06 5 ARG B N 1
ATOM 1790 C CA . ARG B 1 5 ? 26.625 14.852 5.988 1 82.06 5 ARG B CA 1
ATOM 1791 C C . ARG B 1 5 ? 27.469 15.023 7.254 1 82.06 5 ARG B C 1
ATOM 1793 O O . ARG B 1 5 ? 28.203 14.117 7.648 1 82.06 5 ARG B O 1
ATOM 1800 N N . SER B 1 6 ? 27.5 16.281 7.746 1 88 6 SER B N 1
ATOM 1801 C CA . SER B 1 6 ? 28.062 16.484 9.078 1 88 6 SER B CA 1
ATOM 1802 C C . SER B 1 6 ? 27.344 15.648 10.125 1 88 6 SER B C 1
ATOM 1804 O O . SER B 1 6 ? 26.25 15.133 9.859 1 88 6 SER B O 1
ATOM 1806 N N . LYS B 1 7 ? 27.953 15.516 11.242 1 92.75 7 LYS B N 1
ATOM 1807 C CA . LYS B 1 7 ? 27.359 14.773 12.344 1 92.75 7 LYS B CA 1
ATOM 1808 C C . LYS B 1 7 ? 2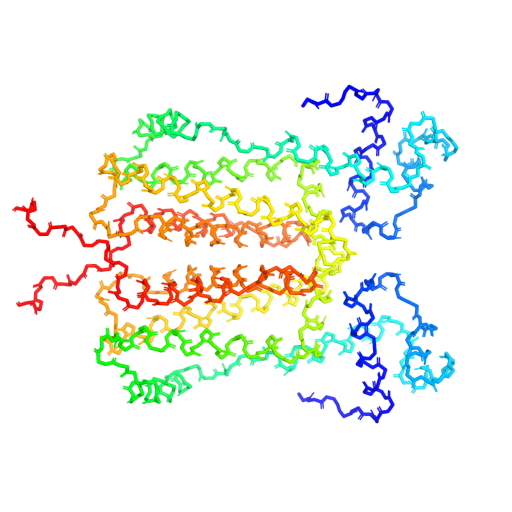6 15.359 12.734 1 92.75 7 LYS B C 1
ATOM 1810 O O . LYS B 1 7 ? 25.031 14.633 12.945 1 92.75 7 LYS B O 1
ATOM 1815 N N . THR B 1 8 ? 25.938 16.688 12.781 1 94.31 8 THR B N 1
ATOM 1816 C CA . THR B 1 8 ? 24.703 17.359 13.172 1 94.31 8 THR B CA 1
ATOM 1817 C C . THR B 1 8 ? 23.641 17.203 12.094 1 94.31 8 THR B C 1
ATOM 1819 O O . THR B 1 8 ? 22.453 17.016 12.406 1 94.31 8 THR B O 1
ATOM 1822 N N . GLN B 1 9 ? 24.016 17.297 10.891 1 95.56 9 GLN B N 1
ATOM 1823 C CA . GLN B 1 9 ? 23.078 17.141 9.789 1 95.56 9 GLN B CA 1
ATOM 1824 C C . GLN B 1 9 ? 22.469 15.742 9.797 1 95.56 9 GLN B C 1
ATOM 1826 O O . GLN B 1 9 ? 21.266 15.586 9.562 1 95.56 9 GLN B O 1
ATOM 1831 N N . HIS B 1 10 ? 23.312 14.742 10.094 1 96.12 10 HIS B N 1
ATOM 1832 C CA . HIS B 1 10 ? 22.828 13.375 10.188 1 96.12 10 HIS B CA 1
ATOM 1833 C C . HIS B 1 10 ? 21.844 13.219 11.344 1 96.12 10 HIS B C 1
ATOM 1835 O O . HIS B 1 10 ? 20.828 12.523 11.211 1 96.12 10 HIS B O 1
ATOM 1841 N N . ALA B 1 11 ? 22.172 13.867 12.438 1 97.44 11 ALA B N 1
ATOM 1842 C CA . ALA B 1 11 ? 21.281 13.805 13.594 1 97.44 11 ALA B CA 1
ATOM 1843 C C . ALA B 1 11 ? 19.938 14.438 13.289 1 97.44 11 ALA B C 1
ATOM 1845 O O . ALA B 1 11 ? 18.891 13.906 13.688 1 97.44 11 ALA B O 1
ATOM 1846 N N . ILE B 1 12 ? 19.953 15.539 12.562 1 98.12 12 ILE B N 1
ATOM 1847 C CA . ILE B 1 12 ? 18.719 16.234 12.195 1 98.12 12 ILE B CA 1
ATOM 1848 C C . ILE B 1 12 ? 17.906 15.352 11.242 1 98.12 12 ILE B C 1
ATOM 1850 O O . ILE B 1 12 ? 16.703 15.18 11.422 1 98.12 12 ILE B O 1
ATOM 1854 N N . LEU B 1 13 ? 18.609 14.812 10.289 1 98.19 13 LEU B N 1
ATOM 1855 C CA . LEU B 1 13 ? 17.969 13.945 9.32 1 98.19 13 LEU B CA 1
ATOM 1856 C C . LEU B 1 13 ? 17.281 12.766 10.008 1 98.19 13 LEU B C 1
ATOM 1858 O O . LEU B 1 13 ? 16.109 12.484 9.758 1 98.19 13 LEU B O 1
ATOM 1862 N N . SER B 1 14 ? 18.031 12.07 10.875 1 98.12 14 SER B N 1
ATOM 1863 C CA . SER B 1 14 ? 17.531 10.898 11.586 1 98.12 14 SER B CA 1
ATOM 1864 C C . SER B 1 14 ? 16.328 11.258 12.453 1 98.12 14 SER B C 1
ATOM 1866 O O . SER B 1 14 ? 15.32 10.547 12.461 1 98.12 14 SER B O 1
ATOM 1868 N N . ALA B 1 15 ? 16.391 12.367 13.133 1 98.5 15 ALA B N 1
ATOM 1869 C CA . ALA B 1 15 ? 15.297 12.82 13.984 1 98.5 15 ALA B CA 1
ATOM 1870 C C . ALA B 1 15 ? 14.062 13.172 13.156 1 98.5 15 ALA B C 1
ATOM 1872 O O . ALA B 1 15 ? 12.938 12.836 13.539 1 98.5 15 ALA B O 1
ATOM 1873 N N . ALA B 1 16 ? 14.312 13.859 12.07 1 98.56 16 ALA B N 1
ATOM 1874 C CA . ALA B 1 16 ? 13.203 14.234 11.188 1 98.56 16 ALA B CA 1
ATOM 1875 C C . ALA B 1 16 ? 12.484 13 10.656 1 98.56 16 ALA B C 1
ATOM 1877 O O . ALA B 1 16 ? 11.258 12.938 10.664 1 98.56 16 ALA B O 1
ATOM 1878 N N . ILE B 1 17 ? 13.281 12.016 10.219 1 98.38 17 ILE B N 1
ATOM 1879 C CA . ILE B 1 17 ? 12.711 10.781 9.695 1 98.38 17 ILE B CA 1
ATOM 1880 C C . ILE B 1 17 ? 11.812 10.141 10.75 1 98.38 17 ILE B C 1
ATOM 1882 O O . ILE B 1 17 ? 10.664 9.781 10.469 1 98.38 17 ILE B O 1
ATOM 1886 N N . ARG B 1 18 ? 12.32 10.055 11.906 1 97.94 18 ARG B N 1
ATOM 1887 C CA . ARG B 1 18 ? 11.578 9.422 12.992 1 97.94 18 ARG B CA 1
ATOM 1888 C C . ARG B 1 18 ? 10.297 10.188 13.312 1 97.94 18 ARG B C 1
ATOM 1890 O O . ARG B 1 18 ? 9.227 9.594 13.445 1 97.94 18 ARG B O 1
ATOM 1897 N N . LEU B 1 19 ? 10.391 11.484 13.406 1 98.19 19 LEU B N 1
ATOM 1898 C CA . LEU B 1 19 ? 9.25 12.32 13.773 1 98.19 19 LEU B CA 1
ATOM 1899 C C . LEU B 1 19 ? 8.227 12.359 12.648 1 98.19 19 LEU B C 1
ATOM 1901 O O . LEU B 1 19 ? 7.02 12.312 12.898 1 98.19 19 LEU B O 1
ATOM 1905 N N . PHE B 1 20 ? 8.727 12.469 11.398 1 97.81 20 PHE B N 1
ATOM 1906 C CA . PHE B 1 20 ? 7.824 12.461 10.258 1 97.81 20 PHE B CA 1
ATOM 1907 C C . PHE B 1 20 ? 7.078 11.133 10.164 1 97.81 20 PHE B C 1
ATOM 1909 O O . PHE B 1 20 ? 5.895 11.102 9.828 1 97.81 20 PHE B O 1
ATOM 1916 N N . ALA B 1 21 ? 7.738 10.031 10.438 1 97.31 21 ALA B N 1
ATOM 1917 C CA . ALA B 1 21 ? 7.121 8.711 10.383 1 97.31 21 ALA B CA 1
ATOM 1918 C C . ALA B 1 21 ? 6.059 8.562 11.469 1 97.31 21 ALA B C 1
ATOM 1920 O O . ALA B 1 21 ? 5.012 7.945 11.242 1 97.31 21 ALA B O 1
ATOM 1921 N N . ARG B 1 22 ? 6.277 9.156 12.594 1 95.81 22 ARG B N 1
ATOM 1922 C CA . ARG B 1 22 ? 5.414 8.945 13.758 1 95.81 22 ARG B CA 1
ATOM 1923 C C . ARG B 1 22 ? 4.25 9.93 13.75 1 95.81 22 ARG B C 1
ATOM 1925 O O . ARG B 1 22 ? 3.127 9.57 14.117 1 95.81 22 ARG B O 1
ATOM 1932 N N . HIS B 1 23 ? 4.504 11.172 13.297 1 95.06 23 HIS B N 1
ATOM 1933 C CA . HIS B 1 23 ? 3.502 12.219 13.484 1 95.06 23 HIS B CA 1
ATOM 1934 C C . HIS B 1 23 ? 3.008 12.75 12.141 1 95.06 23 HIS B C 1
ATOM 1936 O O . HIS B 1 23 ? 1.983 13.438 12.078 1 95.06 23 HIS B O 1
ATOM 1942 N N . GLY B 1 24 ? 3.764 12.383 11.117 1 95.25 24 GLY B N 1
ATOM 1943 C CA . GLY B 1 24 ? 3.465 12.969 9.828 1 95.25 24 GLY B CA 1
ATOM 1944 C C . GLY B 1 24 ? 4.285 14.211 9.531 1 95.25 24 GLY B C 1
ATOM 1945 O O . GLY B 1 24 ? 4.652 14.953 10.453 1 95.25 24 GLY B O 1
ATOM 1946 N N . TYR B 1 25 ? 4.543 14.477 8.297 1 95.44 25 TYR B N 1
ATOM 1947 C CA . TYR B 1 25 ? 5.316 15.633 7.848 1 95.44 25 TYR B CA 1
ATOM 1948 C C . TYR B 1 25 ? 4.629 16.938 8.227 1 95.44 25 TYR B C 1
ATOM 1950 O O . TYR B 1 25 ? 5.258 17.828 8.797 1 95.44 25 TYR B O 1
ATOM 1958 N N . GLY B 1 26 ? 3.387 17 7.945 1 90.56 26 GLY B N 1
ATOM 1959 C CA . GLY B 1 26 ? 2.631 18.219 8.172 1 90.56 26 GLY B CA 1
ATOM 1960 C C . GLY B 1 26 ? 2.549 18.609 9.641 1 90.56 26 GLY B C 1
ATOM 1961 O O . GLY B 1 26 ? 2.562 19.781 9.984 1 90.56 26 GLY B O 1
ATOM 1962 N N . ARG B 1 27 ? 2.605 17.641 10.5 1 91.31 27 ARG B N 1
ATOM 1963 C CA . ARG B 1 27 ? 2.354 17.875 11.914 1 91.31 27 ARG B CA 1
ATOM 1964 C C . ARG B 1 27 ? 3.66 18.031 12.688 1 91.31 27 ARG B C 1
ATOM 1966 O O . ARG B 1 27 ? 3.65 18.234 13.906 1 91.31 27 ARG B O 1
ATOM 1973 N N . THR B 1 28 ? 4.742 17.844 12.078 1 96.44 28 THR B N 1
ATOM 1974 C CA . THR B 1 28 ? 6.047 17.953 12.719 1 96.44 28 THR B CA 1
ATOM 1975 C C . THR B 1 28 ? 6.664 19.328 12.445 1 96.44 28 THR B C 1
ATOM 1977 O O . THR B 1 28 ? 6.723 19.766 11.297 1 96.44 28 THR B O 1
ATOM 1980 N N . SER B 1 29 ? 7.086 20.031 13.484 1 96.81 29 SER B N 1
ATOM 1981 C CA . SER B 1 29 ? 7.672 21.359 13.344 1 96.81 29 SER B CA 1
ATOM 1982 C C . SER B 1 29 ? 9.195 21.297 13.391 1 96.81 29 SER B C 1
ATOM 1984 O O . SER B 1 29 ? 9.766 20.312 13.844 1 96.81 29 SER B O 1
ATOM 1986 N N . LEU B 1 30 ? 9.789 22.344 12.891 1 98 30 LEU B N 1
ATOM 1987 C CA . LEU B 1 30 ? 11.242 22.469 13 1 98 30 LEU B CA 1
ATOM 1988 C C . LEU B 1 30 ? 11.672 22.516 14.461 1 98 30 LEU B C 1
ATOM 1990 O O . LEU B 1 30 ? 12.734 22 14.82 1 98 30 LEU B O 1
ATOM 1994 N N . SER B 1 31 ? 10.82 23.109 15.328 1 98.12 31 SER B N 1
ATOM 1995 C CA . SER B 1 31 ? 11.109 23.172 16.75 1 98.12 31 SER B CA 1
ATOM 1996 C C . SER B 1 31 ? 11.164 21.766 17.375 1 98.12 31 SER B C 1
ATOM 1998 O O . SER B 1 31 ? 12.047 21.469 18.172 1 98.12 31 SER B O 1
ATOM 2000 N N . ALA B 1 32 ? 10.258 20.922 17.016 1 98.19 32 ALA B N 1
ATOM 2001 C CA . ALA B 1 32 ? 10.227 19.547 17.531 1 98.19 32 ALA B CA 1
ATOM 2002 C C . ALA B 1 32 ? 11.477 18.781 17.109 1 98.19 32 ALA B C 1
ATOM 2004 O O . ALA B 1 32 ? 12.031 18.016 17.891 1 98.19 32 ALA B O 1
ATOM 2005 N N . ILE B 1 33 ? 11.914 18.984 15.844 1 98.56 33 ILE B N 1
ATOM 2006 C CA . ILE B 1 33 ? 13.102 18.312 15.336 1 98.56 33 ILE B CA 1
ATOM 2007 C C . ILE B 1 33 ? 14.336 18.797 16.094 1 98.56 33 ILE B C 1
ATOM 2009 O O . ILE B 1 33 ? 15.164 17.984 16.531 1 98.56 33 ILE B O 1
ATOM 2013 N N . ALA B 1 34 ? 14.43 20.109 16.281 1 98.56 34 ALA B N 1
ATOM 2014 C CA . ALA B 1 34 ? 15.555 20.688 17.016 1 98.56 34 ALA B CA 1
ATOM 2015 C C . ALA B 1 34 ? 15.617 20.125 18.438 1 98.56 34 ALA B C 1
ATOM 2017 O O . ALA B 1 34 ? 16.688 19.75 18.906 1 98.56 34 ALA B O 1
ATOM 2018 N N . GLN B 1 35 ? 14.492 20.078 19.094 1 98.44 35 GLN B N 1
ATOM 2019 C CA . GLN B 1 35 ? 14.406 19.562 20.453 1 98.44 35 GLN B CA 1
ATOM 2020 C C . GLN B 1 35 ? 14.859 18.109 20.516 1 98.44 35 GLN B C 1
ATOM 2022 O O . GLN B 1 35 ? 15.578 17.719 21.438 1 98.44 35 GLN B O 1
ATOM 2027 N N . ALA B 1 36 ? 14.5 17.328 19.578 1 98.06 36 ALA B N 1
ATOM 2028 C CA . ALA B 1 36 ? 14.859 15.914 19.547 1 98.06 36 ALA B CA 1
ATOM 2029 C C . ALA B 1 36 ? 16.375 15.734 19.406 1 98.06 36 ALA B C 1
ATOM 2031 O O . ALA B 1 36 ? 16.922 14.75 19.906 1 98.06 36 ALA B O 1
ATOM 2032 N N . VAL B 1 37 ? 17.031 16.656 18.719 1 97.88 37 VAL B N 1
ATOM 2033 C CA . VAL B 1 37 ? 18.469 16.578 18.469 1 97.88 37 VAL B CA 1
ATOM 2034 C C . VAL B 1 37 ? 19.219 17.25 19.609 1 97.88 37 VAL B C 1
ATOM 2036 O O . VAL B 1 37 ? 20.406 17.016 19.797 1 97.88 37 VAL B O 1
ATOM 2039 N N . GLY B 1 38 ? 18.516 18.156 20.422 1 98.06 38 GLY B N 1
ATOM 2040 C CA . GLY B 1 38 ? 19.141 18.875 21.516 1 98.06 38 GLY B CA 1
ATOM 2041 C C . GLY B 1 38 ? 19.812 20.156 21.078 1 98.06 38 GLY B C 1
ATOM 2042 O O . GLY B 1 38 ? 20.875 20.516 21.594 1 98.06 38 GLY B O 1
ATOM 2043 N N . ILE B 1 39 ? 19.297 20.828 20.094 1 97.81 39 ILE B N 1
ATOM 2044 C CA . ILE B 1 39 ? 19.812 22.109 19.625 1 97.81 39 ILE B CA 1
ATOM 2045 C C . ILE B 1 39 ? 18.688 23.141 19.594 1 97.81 39 ILE B C 1
ATOM 2047 O O . ILE B 1 39 ? 17.531 22.797 19.828 1 97.81 39 ILE B O 1
ATOM 2051 N N . GLN B 1 40 ? 19.047 24.359 19.312 1 97.44 40 GLN B N 1
ATOM 2052 C CA . GLN B 1 40 ? 18.062 25.422 19.156 1 97.44 40 GLN B CA 1
ATOM 2053 C C . GLN B 1 40 ? 17.531 25.469 17.734 1 97.44 40 GLN B C 1
ATOM 2055 O O . GLN B 1 40 ? 18.25 25.141 16.781 1 97.44 40 GLN B O 1
ATOM 2060 N N . LYS B 1 41 ? 16.328 25.812 17.562 1 96.94 41 LYS B N 1
ATOM 2061 C CA . LYS B 1 41 ? 15.656 25.844 16.266 1 96.94 41 LYS B CA 1
ATOM 2062 C C . LYS B 1 41 ? 16.484 26.609 15.242 1 96.94 41 LYS B C 1
ATOM 2064 O O . LYS B 1 41 ? 16.688 26.141 14.117 1 96.94 41 LYS B O 1
ATOM 2069 N N . PRO B 1 42 ? 17.109 27.812 15.562 1 97.25 42 PRO B N 1
ATOM 2070 C CA . PRO B 1 42 ? 17.875 28.562 14.562 1 97.25 42 PRO B CA 1
ATOM 2071 C C . PRO B 1 42 ? 19.094 27.781 14.055 1 97.25 42 PRO B C 1
ATOM 2073 O O . PRO B 1 42 ? 19.531 28 12.922 1 97.25 42 PRO B O 1
ATOM 2076 N N . SER B 1 43 ? 19.609 26.859 14.836 1 96.75 43 SER B N 1
ATOM 2077 C CA . SER B 1 43 ? 20.781 26.062 14.469 1 96.75 43 SER B CA 1
ATOM 2078 C C . SER B 1 43 ? 20.484 25.156 13.281 1 96.75 43 SER B C 1
ATOM 2080 O O . SER B 1 43 ? 21.391 24.75 12.562 1 96.75 43 SER B O 1
ATOM 2082 N N . ILE B 1 44 ? 19.203 24.797 13.102 1 97.62 44 ILE B N 1
ATOM 2083 C CA . ILE B 1 44 ? 18.812 23.953 11.977 1 97.62 44 ILE B CA 1
ATOM 2084 C C . ILE B 1 44 ? 19.156 24.656 10.664 1 97.62 44 ILE B C 1
ATOM 2086 O O . ILE B 1 44 ? 19.562 24 9.695 1 97.62 44 ILE B O 1
ATOM 2090 N N . TYR B 1 45 ? 19.141 25.953 10.633 1 97.25 45 TYR B N 1
ATOM 2091 C CA . TYR B 1 45 ? 19.297 26.75 9.414 1 97.25 45 TYR B CA 1
ATOM 2092 C C . TYR B 1 45 ? 20.766 26.797 8.984 1 97.25 45 TYR B C 1
ATOM 2094 O O . TYR B 1 45 ? 21.078 27.203 7.867 1 97.25 45 TYR B O 1
ATOM 2102 N N . ASN B 1 46 ? 21.641 26.406 9.828 1 96.69 46 ASN B N 1
ATOM 2103 C CA . ASN B 1 46 ? 23.031 26.219 9.43 1 96.69 46 ASN B CA 1
ATOM 2104 C C . ASN B 1 46 ? 23.188 25.047 8.469 1 96.69 46 ASN B C 1
ATOM 2106 O O . ASN B 1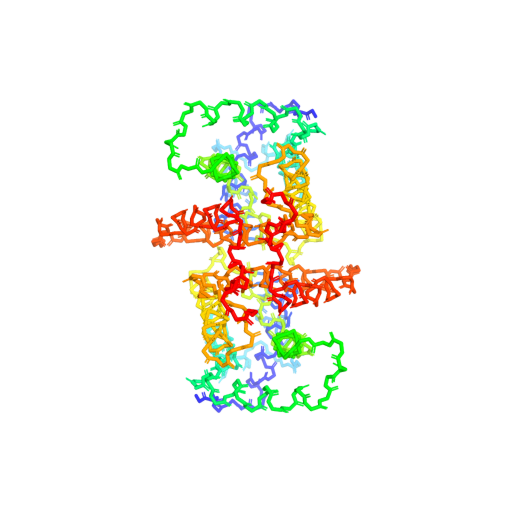 46 ? 24.203 24.938 7.773 1 96.69 46 ASN B O 1
ATOM 2110 N N . HIS B 1 47 ? 22.172 24.219 8.453 1 96.75 47 HIS B N 1
ATOM 2111 C CA . HIS B 1 47 ? 22.297 22.969 7.695 1 96.75 47 HIS B CA 1
ATOM 2112 C C . HIS B 1 47 ? 21.203 22.875 6.641 1 96.75 47 HIS B C 1
ATOM 2114 O O . HIS B 1 47 ? 21.391 22.234 5.598 1 96.75 47 HIS B O 1
ATOM 2120 N N . TYR B 1 48 ? 20.016 23.391 6.98 1 97.88 48 TYR B N 1
ATOM 2121 C CA . TYR B 1 48 ? 18.859 23.297 6.098 1 97.88 48 TYR B CA 1
ATOM 2122 C C . TYR B 1 48 ? 18.141 24.641 5.992 1 97.88 48 TYR B C 1
ATOM 2124 O O . TYR B 1 48 ? 18.047 25.375 6.973 1 97.88 48 TYR B O 1
ATOM 2132 N N . ARG B 1 49 ? 17.516 24.859 4.848 1 97.44 49 ARG B N 1
ATOM 2133 C CA . ARG B 1 49 ? 16.812 26.109 4.621 1 97.44 49 ARG B CA 1
ATOM 2134 C C . ARG B 1 49 ? 15.43 26.078 5.277 1 97.44 49 ARG B C 1
ATOM 2136 O O . ARG B 1 49 ? 14.797 27.125 5.453 1 97.44 49 ARG B O 1
ATOM 2143 N N . GLY B 1 50 ? 14.945 24.828 5.621 1 96.69 50 GLY B N 1
ATOM 2144 C CA . GLY B 1 50 ? 13.633 24.609 6.211 1 96.69 50 GLY B CA 1
ATOM 2145 C C . GLY B 1 50 ? 13.188 23.172 6.172 1 96.69 50 GLY B C 1
ATOM 2146 O O . GLY B 1 50 ? 13.977 22.281 5.852 1 96.69 50 GLY B O 1
ATOM 2147 N N . LYS B 1 51 ? 12 22.984 6.449 1 96.31 51 LYS B N 1
ATOM 2148 C CA . LYS B 1 51 ? 11.445 21.641 6.543 1 96.31 51 LYS B CA 1
ATOM 2149 C C . LYS B 1 51 ? 11.438 20.953 5.184 1 96.31 51 LYS B C 1
ATOM 2151 O O . LYS B 1 51 ? 11.68 19.75 5.094 1 96.31 51 LYS B O 1
ATOM 2156 N N . GLY B 1 52 ? 11.109 21.719 4.156 1 96.75 52 GLY B N 1
ATOM 2157 C CA . GLY B 1 52 ? 11.125 21.172 2.807 1 96.75 52 GLY B CA 1
ATOM 2158 C C . GLY B 1 52 ? 12.484 20.641 2.391 1 96.75 52 GLY B C 1
ATOM 2159 O O . GLY B 1 52 ? 12.57 19.594 1.736 1 96.75 52 GLY B O 1
ATOM 2160 N N . ASP B 1 53 ? 13.492 21.359 2.762 1 97.88 53 ASP B N 1
ATOM 2161 C CA . ASP B 1 53 ? 14.859 20.938 2.461 1 97.88 53 ASP B CA 1
ATOM 2162 C C . ASP B 1 53 ? 15.203 19.641 3.182 1 97.88 53 ASP B C 1
ATOM 2164 O O . ASP B 1 53 ? 15.891 18.781 2.627 1 97.88 53 ASP B O 1
ATOM 2168 N N . ILE B 1 54 ? 14.781 19.531 4.398 1 98.06 54 ILE B N 1
ATOM 2169 C CA . ILE B 1 54 ? 14.984 18.297 5.152 1 98.06 54 ILE B CA 1
ATOM 2170 C C . ILE B 1 54 ? 14.273 17.141 4.449 1 98.06 54 ILE B C 1
ATOM 2172 O O . ILE B 1 54 ? 14.844 16.062 4.277 1 98.06 54 ILE B O 1
ATOM 2176 N N . LEU B 1 55 ? 13.039 17.359 4.023 1 97.81 55 LEU B N 1
ATOM 2177 C CA . LEU B 1 55 ? 12.266 16.344 3.322 1 97.81 55 LEU B CA 1
ATOM 2178 C C . LEU B 1 55 ? 12.992 15.883 2.064 1 97.81 55 LEU B C 1
ATOM 2180 O O . LEU B 1 55 ? 13.094 14.68 1.804 1 97.81 55 LEU B O 1
ATOM 2184 N N . GLN B 1 56 ? 13.516 16.844 1.344 1 97.62 56 GLN B N 1
ATOM 2185 C CA . GLN B 1 56 ? 14.258 16.516 0.135 1 97.62 56 GLN B CA 1
ATOM 2186 C C . GLN B 1 56 ? 15.484 15.664 0.463 1 97.62 56 GLN B C 1
ATOM 2188 O O . GLN B 1 56 ? 15.797 14.719 -0.258 1 97.62 56 GLN B O 1
ATOM 2193 N N . ASP B 1 57 ? 16.125 16.031 1.487 1 97.56 57 ASP B N 1
ATOM 2194 C CA . ASP B 1 57 ? 17.281 15.25 1.905 1 97.56 57 ASP B CA 1
ATOM 2195 C C . ASP B 1 57 ? 16.891 13.828 2.293 1 97.56 57 ASP B C 1
ATOM 2197 O O . ASP B 1 57 ? 17.625 12.883 2.021 1 97.56 57 ASP B O 1
ATOM 2201 N N . ILE B 1 58 ? 15.781 13.617 2.914 1 97.44 58 ILE B N 1
ATOM 2202 C CA . ILE B 1 58 ? 15.266 12.305 3.268 1 97.44 58 ILE B CA 1
ATOM 2203 C C . ILE B 1 58 ? 14.977 11.5 1.999 1 97.44 58 ILE B C 1
ATOM 2205 O O . ILE B 1 58 ? 15.297 10.312 1.923 1 97.44 58 ILE B O 1
ATOM 2209 N N . PHE B 1 59 ? 14.367 12.18 0.963 1 97.12 59 PHE B N 1
ATOM 2210 C CA . PHE B 1 59 ? 14.141 11.531 -0.321 1 97.12 59 PHE B CA 1
ATOM 2211 C C . PHE B 1 59 ? 15.445 11.008 -0.906 1 97.12 59 PHE B C 1
ATOM 2213 O O . PHE B 1 59 ? 15.531 9.844 -1.298 1 97.12 59 PHE B O 1
ATOM 2220 N N . ASP B 1 60 ? 16.422 11.852 -0.828 1 95.44 60 ASP B N 1
ATOM 2221 C CA . ASP B 1 60 ? 17.734 11.5 -1.383 1 95.44 60 ASP B CA 1
ATOM 2222 C C . ASP B 1 60 ? 18.375 10.359 -0.594 1 95.44 60 ASP B C 1
ATOM 2224 O O . ASP B 1 60 ? 18.922 9.43 -1.18 1 95.44 60 ASP B O 1
ATOM 2228 N N . PHE B 1 61 ? 18.312 10.469 0.71 1 94.06 61 PHE B N 1
ATOM 2229 C CA . PHE B 1 61 ? 18.828 9.43 1.591 1 94.06 61 PHE B CA 1
ATOM 2230 C C . PHE B 1 61 ? 18.203 8.078 1.274 1 94.06 61 PHE B C 1
ATOM 2232 O O . PHE B 1 61 ? 18.906 7.082 1.089 1 94.06 61 PHE B O 1
ATOM 2239 N N . PHE B 1 62 ? 16.891 8.062 1.15 1 94.38 62 PHE B N 1
ATOM 2240 C CA . PHE B 1 62 ? 16.156 6.824 0.938 1 94.38 62 PHE B CA 1
ATOM 2241 C C . PHE B 1 62 ? 16.484 6.227 -0.424 1 94.38 62 PHE B C 1
ATOM 2243 O O . PHE B 1 62 ? 16.766 5.031 -0.529 1 94.38 62 PHE B O 1
ATOM 2250 N N . LEU B 1 63 ? 16.5 7.035 -1.482 1 92.75 63 LEU B N 1
ATOM 2251 C CA . LEU B 1 63 ? 16.781 6.57 -2.836 1 92.75 63 LEU B CA 1
ATOM 2252 C C . LEU B 1 63 ? 18.203 6.012 -2.938 1 92.75 63 LEU B C 1
ATOM 2254 O O . LEU B 1 63 ? 18.438 5.051 -3.67 1 92.75 63 LEU B O 1
ATOM 2258 N N . SER B 1 64 ? 19.062 6.59 -2.168 1 90.69 64 SER B N 1
ATOM 2259 C CA . SER B 1 64 ? 20.453 6.152 -2.223 1 90.69 64 SER B CA 1
ATOM 2260 C C . SER B 1 64 ? 20.656 4.844 -1.467 1 90.69 64 SER B C 1
ATOM 2262 O O . SER B 1 64 ? 21.516 4.039 -1.822 1 90.69 64 SER B O 1
ATOM 2264 N N . THR B 1 65 ? 19.828 4.613 -0.483 1 87.5 65 THR B N 1
ATOM 2265 C CA . THR B 1 65 ? 20.031 3.463 0.393 1 87.5 65 THR B CA 1
ATOM 2266 C C . THR B 1 65 ? 19.203 2.273 -0.085 1 87.5 65 THR B C 1
ATOM 2268 O O . THR B 1 65 ? 19.531 1.123 0.208 1 87.5 65 THR B O 1
ATOM 2271 N N . SER B 1 66 ? 18.141 2.514 -0.828 1 82.38 66 SER B N 1
ATOM 2272 C CA . SER B 1 66 ? 17.203 1.461 -1.222 1 82.38 66 SER B CA 1
ATOM 2273 C C . SER B 1 66 ? 17.469 0.991 -2.646 1 82.38 66 SER B C 1
ATOM 2275 O O . SER B 1 66 ? 16.594 0.408 -3.291 1 82.38 66 SER B O 1
ATOM 2277 N N . GLN B 1 67 ? 18.578 1.056 -3.1 1 76 67 GLN B N 1
ATOM 2278 C CA . GLN B 1 67 ? 18.906 0.639 -4.457 1 76 67 GLN B CA 1
ATOM 2279 C C . GLN B 1 67 ? 19.062 -0.877 -4.547 1 76 67 GLN B C 1
ATOM 2281 O O . GLN B 1 67 ? 19.672 -1.497 -3.666 1 76 67 GLN B O 1
ATOM 2286 N N . LEU B 1 68 ? 18.312 -1.396 -5.48 1 75.69 68 LEU B N 1
ATOM 2287 C CA . LEU B 1 68 ? 18.5 -2.805 -5.801 1 75.69 68 LEU B CA 1
ATOM 2288 C C . LEU B 1 68 ? 19.766 -3 -6.629 1 75.69 68 LEU B C 1
ATOM 2290 O O . LEU B 1 68 ? 20.25 -2.061 -7.27 1 75.69 68 LEU B O 1
ATOM 2294 N N . PRO B 1 69 ? 20.25 -4.203 -6.531 1 72.06 69 PRO B N 1
ATOM 2295 C CA . PRO B 1 69 ? 21.5 -4.445 -7.262 1 72.06 69 PRO B CA 1
ATOM 2296 C C . PRO B 1 69 ? 21.359 -4.195 -8.766 1 72.06 69 PRO B C 1
ATOM 2298 O O . PRO B 1 69 ? 20.312 -4.492 -9.344 1 72.06 69 PRO B O 1
ATOM 2301 N N . SER B 1 70 ? 22.344 -3.551 -9.336 1 70.38 70 SER B N 1
ATOM 2302 C CA . SER B 1 70 ? 22.391 -3.209 -10.75 1 70.38 70 SER B CA 1
ATOM 2303 C C . SER B 1 70 ? 22.453 -4.461 -11.617 1 70.38 70 SER B C 1
ATOM 2305 O O . SER B 1 70 ? 21.938 -4.473 -12.742 1 70.38 70 SER B O 1
ATOM 2307 N N . GLU B 1 71 ? 23.188 -5.441 -11.156 1 78.31 71 GLU B N 1
ATOM 2308 C CA . GLU B 1 71 ? 23.281 -6.711 -11.867 1 78.31 71 GLU B CA 1
ATOM 2309 C C . GLU B 1 71 ? 22.641 -7.844 -11.078 1 78.31 71 GLU B C 1
ATOM 2311 O O . GLU B 1 71 ? 23.312 -8.562 -10.344 1 78.31 71 GLU B O 1
ATOM 2316 N N . PRO B 1 72 ? 21.375 -8.047 -11.391 1 83.81 72 PRO B N 1
ATOM 2317 C CA . PRO B 1 72 ? 20.656 -9 -10.547 1 83.81 72 PRO B CA 1
ATOM 2318 C C . PRO B 1 72 ? 21.062 -10.445 -10.805 1 83.81 72 PRO B C 1
ATOM 2320 O O . PRO B 1 72 ? 20.984 -11.281 -9.898 1 83.81 72 PRO B O 1
ATOM 2323 N N . GLU B 1 73 ? 21.594 -10.711 -11.992 1 87.38 73 GLU B N 1
ATOM 2324 C CA . GLU B 1 73 ? 21.906 -12.102 -12.336 1 87.38 73 GLU B CA 1
ATOM 2325 C C . GLU B 1 73 ? 23.078 -12.625 -11.5 1 87.38 73 GLU B C 1
ATOM 2327 O O . GLU B 1 73 ? 23.047 -13.766 -11.031 1 87.38 73 GLU B O 1
ATOM 2332 N N . GLU B 1 74 ? 24.078 -11.75 -11.375 1 87.44 74 GLU B N 1
ATOM 2333 C CA . GLU B 1 74 ? 25.234 -12.172 -10.57 1 87.44 74 GLU B CA 1
ATOM 2334 C C . GLU B 1 74 ? 24.844 -12.383 -9.117 1 87.44 74 GLU B C 1
ATOM 2336 O O . GLU B 1 74 ? 25.281 -13.344 -8.484 1 87.44 74 GLU B O 1
ATOM 2341 N N . MET B 1 75 ? 24.109 -11.508 -8.672 1 87.88 75 MET B N 1
ATOM 2342 C CA . MET B 1 75 ? 23.625 -11.617 -7.297 1 87.88 75 MET B CA 1
ATOM 2343 C C . MET B 1 75 ? 22.766 -12.867 -7.125 1 87.88 75 MET B C 1
ATOM 2345 O O . MET B 1 75 ? 22.922 -13.609 -6.148 1 87.88 75 MET B O 1
ATOM 2349 N N . LEU B 1 76 ? 21.906 -13.133 -8.078 1 91.5 76 LEU B N 1
ATOM 2350 C CA . LEU B 1 76 ? 21.031 -14.305 -8.031 1 91.5 76 LEU B CA 1
ATOM 2351 C C . LEU B 1 76 ? 21.844 -15.594 -8.047 1 91.5 76 LEU B C 1
ATOM 2353 O O . LEU B 1 76 ? 21.562 -16.516 -7.281 1 91.5 76 LEU B O 1
ATOM 2357 N N . SER B 1 77 ? 22.844 -15.625 -8.922 1 90.75 77 SER B N 1
ATOM 2358 C CA . SER B 1 77 ? 23.719 -16.797 -9.016 1 90.75 77 SER B CA 1
ATOM 2359 C C . SER B 1 77 ? 24.422 -17.062 -7.695 1 90.75 77 SER B C 1
ATOM 2361 O O . SER B 1 77 ? 24.484 -18.203 -7.234 1 90.75 77 SER B O 1
ATOM 2363 N N . ARG B 1 78 ? 24.922 -16.031 -7.082 1 87.69 78 ARG B N 1
ATOM 2364 C CA . ARG B 1 78 ? 25.625 -16.156 -5.816 1 87.69 78 ARG B CA 1
ATOM 2365 C C . ARG B 1 78 ? 24.688 -16.625 -4.707 1 87.69 78 ARG B C 1
ATOM 2367 O O . ARG B 1 78 ? 25.047 -17.516 -3.936 1 87.69 78 ARG B O 1
ATOM 2374 N N . ARG B 1 79 ? 23.578 -16.062 -4.668 1 87.88 79 ARG B N 1
ATOM 2375 C CA . ARG B 1 79 ? 22.625 -16.406 -3.623 1 87.88 79 ARG B CA 1
ATOM 2376 C C . ARG B 1 79 ? 22.078 -17.828 -3.828 1 87.88 79 ARG B C 1
ATOM 2378 O O . ARG B 1 79 ? 21.844 -18.562 -2.861 1 87.88 79 ARG B O 1
ATOM 2385 N N . ALA B 1 80 ? 21.797 -18.094 -5.055 1 89.44 80 ALA B N 1
ATOM 2386 C CA . ALA B 1 80 ? 21.344 -19.453 -5.371 1 89.44 80 ALA B CA 1
ATOM 2387 C C . ALA B 1 80 ? 22.375 -20.484 -4.91 1 89.44 80 ALA B C 1
ATOM 2389 O O . ALA B 1 80 ? 22.016 -21.5 -4.293 1 89.44 80 ALA B O 1
ATOM 2390 N N . ALA B 1 81 ? 23.594 -20.25 -5.176 1 87.12 81 ALA B N 1
ATOM 2391 C CA . ALA B 1 81 ? 24.656 -21.172 -4.781 1 87.12 81 ALA B CA 1
ATOM 2392 C C . ALA B 1 81 ? 24.703 -21.344 -3.266 1 87.12 81 ALA B C 1
ATOM 2394 O O . ALA B 1 81 ? 24.891 -22.453 -2.76 1 87.12 81 ALA B O 1
ATOM 2395 N N . HIS B 1 82 ? 24.469 -20.266 -2.588 1 85.88 82 HIS B N 1
ATOM 2396 C CA . HIS B 1 82 ? 24.516 -20.266 -1.131 1 85.88 82 HIS B CA 1
ATOM 2397 C C . HIS B 1 82 ? 23.344 -21.047 -0.538 1 85.88 82 HIS B C 1
ATOM 2399 O O . HIS B 1 82 ? 23.531 -21.859 0.368 1 85.88 82 HIS B O 1
ATOM 2405 N N . CYS B 1 83 ? 22.188 -20.766 -1.042 1 83 83 CYS B N 1
ATOM 2406 C CA . CYS B 1 83 ? 21 -21.344 -0.413 1 83 83 CYS B CA 1
ATOM 2407 C C . CYS B 1 83 ? 20.812 -22.797 -0.831 1 83 83 CYS B C 1
ATOM 2409 O O . CYS B 1 83 ? 20.266 -23.594 -0.076 1 83 83 CYS B O 1
ATOM 2411 N N . LEU B 1 84 ? 21.281 -23.188 -1.996 1 78.5 84 LEU B N 1
ATOM 2412 C CA . LEU B 1 84 ? 21.141 -24.562 -2.457 1 78.5 84 LEU B CA 1
ATOM 2413 C C . LEU B 1 84 ? 22 -25.5 -1.622 1 78.5 84 LEU B C 1
ATOM 2415 O O . LEU B 1 84 ? 21.625 -26.656 -1.395 1 78.5 84 LEU B O 1
ATOM 2419 N N . HIS B 1 85 ? 23 -24.953 -1.107 1 79.06 85 HIS B N 1
ATOM 2420 C CA . HIS B 1 85 ? 23.875 -25.75 -0.267 1 79.06 85 HIS B CA 1
ATOM 2421 C C . HIS B 1 85 ? 23.281 -25.953 1.123 1 79.06 85 HIS B C 1
ATOM 2423 O O . HIS B 1 85 ? 23.438 -27.016 1.726 1 79.06 85 HIS B O 1
ATOM 2429 N N . ALA B 1 86 ? 22.484 -25.031 1.491 1 77.38 86 ALA B N 1
ATOM 2430 C CA . ALA B 1 86 ? 21.984 -25 2.865 1 77.38 86 ALA B CA 1
ATOM 2431 C C . ALA B 1 86 ? 20.562 -25.547 2.941 1 77.38 86 ALA B C 1
ATOM 2433 O O . ALA B 1 86 ? 20.078 -25.859 4.027 1 77.38 86 ALA B O 1
ATOM 2434 N N . ALA B 1 87 ? 19.953 -25.734 1.838 1 76.69 87 ALA B N 1
ATOM 2435 C CA . ALA B 1 87 ? 18.531 -26.047 1.834 1 76.69 87 ALA B CA 1
ATOM 2436 C C . ALA B 1 87 ? 18.312 -27.531 2.09 1 76.69 87 ALA B C 1
ATOM 2438 O O . ALA B 1 87 ? 19.078 -28.375 1.629 1 76.69 87 ALA B O 1
ATOM 2439 N N . PRO B 1 88 ? 17.281 -27.781 2.895 1 77.12 88 PRO B N 1
ATOM 2440 C CA . PRO B 1 88 ? 16.922 -29.188 3.07 1 77.12 88 PRO B CA 1
ATOM 2441 C C . PRO B 1 88 ? 16.609 -29.891 1.75 1 77.12 88 PRO B C 1
ATOM 2443 O O . PRO B 1 88 ? 16.156 -29.234 0.797 1 77.12 88 PRO B O 1
ATOM 2446 N N . PRO B 1 89 ? 16.844 -31.156 1.697 1 74.12 89 PRO B N 1
ATOM 2447 C CA . PRO B 1 89 ? 16.609 -31.922 0.469 1 74.12 89 PRO B CA 1
ATOM 2448 C C . PRO B 1 89 ? 15.172 -31.828 -0.028 1 74.12 89 PRO B C 1
ATOM 2450 O O . PRO B 1 89 ? 14.914 -31.984 -1.225 1 74.12 89 PRO B O 1
ATOM 2453 N N . SER B 1 90 ? 14.25 -31.469 0.819 1 78.25 90 SER B N 1
ATOM 2454 C CA . SER B 1 90 ? 12.836 -31.453 0.453 1 78.25 90 SER B CA 1
ATOM 2455 C C . SER B 1 90 ? 12.453 -30.125 -0.184 1 78.25 90 SER B C 1
ATOM 2457 O O . SER B 1 90 ? 11.375 -29.984 -0.763 1 78.25 90 SER B O 1
ATOM 2459 N N . THR B 1 91 ? 13.406 -29.203 -0.224 1 83.44 91 THR B N 1
ATOM 2460 C CA . THR B 1 91 ? 13.109 -27.875 -0.739 1 83.44 91 THR B CA 1
ATOM 2461 C C . THR B 1 91 ? 13.648 -27.703 -2.158 1 83.44 91 THR B C 1
ATOM 2463 O O . THR B 1 91 ? 14.812 -28.031 -2.426 1 83.44 91 THR B O 1
ATOM 2466 N N . THR B 1 92 ? 12.797 -27.281 -3.004 1 85.62 92 THR B N 1
ATOM 2467 C CA . THR B 1 92 ? 13.258 -27.047 -4.367 1 85.62 92 THR B CA 1
ATOM 2468 C C . THR B 1 92 ? 14.242 -25.875 -4.41 1 85.62 92 THR B C 1
ATOM 2470 O O . THR B 1 92 ? 14.172 -24.969 -3.58 1 85.62 92 THR B O 1
ATOM 2473 N N . PRO B 1 93 ? 15.148 -25.938 -5.336 1 87.94 93 PRO B N 1
ATOM 2474 C CA . PRO B 1 93 ? 16.078 -24.812 -5.484 1 87.94 93 PRO B CA 1
ATOM 2475 C C . PRO B 1 93 ? 15.359 -23.469 -5.625 1 87.94 93 PRO B C 1
ATOM 2477 O O . PRO B 1 93 ? 15.805 -22.469 -5.066 1 87.94 93 PRO B O 1
ATOM 2480 N N . ALA B 1 94 ? 14.289 -23.469 -6.328 1 91.19 94 ALA B N 1
ATOM 2481 C CA . ALA B 1 94 ? 13.516 -22.234 -6.523 1 91.19 94 ALA B CA 1
ATOM 2482 C C . ALA B 1 94 ? 12.945 -21.734 -5.203 1 91.19 94 ALA B C 1
ATOM 2484 O O . ALA B 1 94 ? 13.031 -20.547 -4.898 1 91.19 94 ALA B O 1
ATOM 2485 N N . THR B 1 95 ? 12.43 -22.656 -4.426 1 90.69 95 THR B N 1
ATOM 2486 C CA . THR B 1 95 ? 11.867 -22.297 -3.127 1 90.69 95 THR B CA 1
ATOM 2487 C C . THR B 1 95 ? 12.953 -21.734 -2.211 1 90.69 95 THR B C 1
ATOM 2489 O O . THR B 1 95 ? 12.742 -20.719 -1.528 1 90.69 95 THR B O 1
ATOM 2492 N N . ALA B 1 96 ? 14.062 -22.359 -2.223 1 91.5 96 ALA B N 1
ATOM 2493 C CA . ALA B 1 96 ? 15.172 -21.922 -1.383 1 91.5 96 ALA B CA 1
ATOM 2494 C C . ALA B 1 96 ? 15.617 -20.516 -1.755 1 91.5 96 ALA B C 1
ATOM 2496 O O . ALA B 1 96 ? 15.805 -19.672 -0.881 1 91.5 96 ALA B O 1
ATOM 2497 N N . LEU B 1 97 ? 15.742 -20.297 -3.008 1 93.5 97 LEU B N 1
ATOM 2498 C CA . LEU B 1 97 ? 16.203 -18.984 -3.477 1 93.5 97 LEU B CA 1
ATOM 2499 C C . LEU B 1 97 ? 15.164 -17.922 -3.162 1 93.5 97 LEU B C 1
ATOM 2501 O O . LEU B 1 97 ? 15.508 -16.844 -2.643 1 93.5 97 LEU B O 1
ATOM 2505 N N . LEU B 1 98 ? 13.883 -18.172 -3.467 1 93.25 98 LEU B N 1
ATOM 2506 C CA . LEU B 1 98 ? 12.828 -17.203 -3.205 1 93.25 98 LEU B CA 1
ATOM 2507 C C . LEU B 1 98 ? 12.742 -16.875 -1.717 1 93.25 98 LEU B C 1
ATOM 2509 O O . LEU B 1 98 ? 12.547 -15.719 -1.339 1 93.25 98 LEU B O 1
ATOM 2513 N N . THR B 1 99 ? 12.867 -17.891 -0.902 1 91.25 99 THR B N 1
ATOM 2514 C CA . THR B 1 99 ? 12.836 -17.688 0.542 1 91.25 99 THR B CA 1
ATOM 2515 C C . THR B 1 99 ? 13.984 -16.781 0.983 1 91.25 99 THR B C 1
ATOM 2517 O O . THR B 1 99 ? 13.789 -15.859 1.781 1 91.25 99 THR B O 1
ATOM 2520 N N . GLU B 1 100 ? 15.117 -17.016 0.443 1 90.62 100 GLU B N 1
ATOM 2521 C CA . GLU B 1 100 ? 16.281 -16.203 0.754 1 90.62 100 GLU B CA 1
ATOM 2522 C C . GLU B 1 100 ? 16.078 -14.758 0.319 1 90.62 100 GLU B C 1
ATOM 2524 O O . GLU B 1 100 ? 16.453 -13.828 1.036 1 90.62 100 GLU B O 1
ATOM 2529 N N . LEU B 1 101 ? 15.547 -14.617 -0.805 1 90.88 101 LEU B N 1
ATOM 2530 C CA . LEU B 1 101 ? 15.328 -13.273 -1.338 1 90.88 101 LEU B CA 1
ATOM 2531 C C . LEU B 1 101 ? 14.297 -12.523 -0.502 1 90.88 101 LEU B C 1
ATOM 2533 O O . LEU B 1 101 ? 14.445 -11.32 -0.259 1 90.88 101 LEU B O 1
ATOM 2537 N N . ILE B 1 102 ? 13.234 -13.211 -0.07 1 91 102 ILE B N 1
ATOM 2538 C CA . ILE B 1 102 ? 12.219 -12.602 0.79 1 91 102 ILE B CA 1
ATOM 2539 C C . ILE B 1 102 ? 12.859 -12.156 2.104 1 91 102 ILE B C 1
ATOM 2541 O O . ILE B 1 102 ? 12.609 -11.047 2.576 1 91 102 ILE B O 1
ATOM 2545 N N . GLU B 1 103 ? 13.719 -12.969 2.66 1 87.38 103 GLU B N 1
ATOM 2546 C CA . GLU B 1 103 ? 14.383 -12.641 3.916 1 87.38 103 GLU B CA 1
ATOM 2547 C C . GLU B 1 103 ? 15.328 -11.453 3.748 1 87.38 103 GLU B C 1
ATOM 2549 O O . GLU B 1 103 ? 15.438 -10.609 4.641 1 87.38 103 GLU B O 1
ATOM 2554 N N . TRP B 1 104 ? 15.977 -11.516 2.678 1 83.75 104 TRP B N 1
ATOM 2555 C CA . TRP B 1 104 ? 16.844 -10.383 2.359 1 83.75 104 TRP B CA 1
ATOM 2556 C C . TRP B 1 104 ? 16.047 -9.086 2.273 1 83.75 104 TRP B C 1
ATOM 2558 O O . TRP B 1 104 ? 16.469 -8.062 2.82 1 83.75 104 TRP B O 1
ATOM 2568 N N . TYR B 1 105 ? 14.93 -9.172 1.641 1 82.12 105 TYR B N 1
ATOM 2569 C CA . TYR B 1 105 ? 14.055 -8.016 1.489 1 82.12 105 TYR B CA 1
ATOM 2570 C C . TYR B 1 105 ? 13.523 -7.555 2.842 1 82.12 105 TYR B C 1
ATOM 2572 O O . TYR B 1 105 ? 13.43 -6.355 3.1 1 82.12 105 TYR B O 1
ATOM 2580 N N . LEU B 1 106 ? 13.266 -8.477 3.738 1 83.88 106 LEU B N 1
ATOM 2581 C CA . LEU B 1 106 ? 12.711 -8.172 5.055 1 83.88 106 LEU B CA 1
ATOM 2582 C C . LEU B 1 106 ? 13.797 -7.629 5.984 1 83.88 106 LEU B C 1
ATOM 2584 O O . LEU B 1 106 ? 13.492 -6.996 6.996 1 83.88 106 LEU B O 1
ATOM 2588 N N . HIS B 1 107 ? 15.031 -7.855 5.66 1 80.88 107 HIS B N 1
ATOM 2589 C CA . HIS B 1 107 ? 16.141 -7.348 6.457 1 80.88 107 HIS B CA 1
ATOM 2590 C C . HIS B 1 107 ? 16.141 -5.824 6.5 1 80.88 107 HIS B C 1
ATOM 2592 O O . HIS B 1 107 ? 16.422 -5.227 7.543 1 80.88 107 HIS B O 1
ATOM 2598 N N . ASP B 1 108 ? 15.781 -5.191 5.445 1 76.88 108 ASP B N 1
ATOM 2599 C CA . ASP B 1 108 ? 15.68 -3.738 5.422 1 76.88 108 ASP B CA 1
ATOM 2600 C C . ASP B 1 108 ? 14.656 -3.242 6.438 1 76.88 108 ASP B C 1
ATOM 2602 O O . ASP B 1 108 ? 14.797 -2.154 6.996 1 76.88 108 ASP B O 1
ATOM 2606 N N . THR B 1 109 ? 13.656 -4.027 6.699 1 80.94 109 THR B N 1
ATOM 2607 C CA . THR B 1 109 ? 12.641 -3.684 7.684 1 80.94 109 THR B CA 1
ATOM 2608 C C . THR B 1 109 ? 13.234 -3.67 9.094 1 80.94 109 THR B C 1
ATOM 2610 O O . THR B 1 109 ? 12.703 -3.01 9.984 1 80.94 109 THR B O 1
ATOM 2613 N N . ASP B 1 110 ? 14.398 -4.273 9.195 1 82.19 110 ASP B N 1
ATOM 2614 C CA . ASP B 1 110 ? 15.039 -4.363 10.508 1 82.19 110 ASP B CA 1
ATOM 2615 C C . ASP B 1 110 ? 15.875 -3.115 10.797 1 82.19 110 ASP B C 1
ATOM 2617 O O . ASP B 1 110 ? 16.234 -2.854 11.945 1 82.19 110 ASP B O 1
ATOM 2621 N N . ASP B 1 111 ? 16.219 -2.389 9.703 1 88.44 111 ASP B N 1
ATOM 2622 C CA . ASP B 1 111 ? 16.828 -1.082 9.914 1 88.44 111 ASP B CA 1
ATOM 2623 C C . ASP B 1 111 ? 15.789 -0.032 10.273 1 88.44 111 ASP B C 1
ATOM 2625 O O . ASP B 1 111 ? 14.977 0.365 9.43 1 88.44 111 ASP B O 1
ATOM 2629 N N . PRO B 1 112 ? 15.828 0.44 11.445 1 91.44 112 PRO B N 1
ATOM 2630 C CA . PRO B 1 112 ? 14.742 1.303 11.922 1 91.44 112 PRO B CA 1
ATOM 2631 C C . PRO B 1 112 ? 14.656 2.621 11.156 1 91.44 112 PRO B C 1
ATOM 2633 O O . PRO B 1 112 ? 13.562 3.131 10.906 1 91.44 112 PRO B O 1
ATOM 2636 N N . LEU B 1 113 ? 15.836 3.174 10.828 1 94.44 113 LEU B N 1
ATOM 2637 C CA . LEU B 1 113 ? 15.828 4.453 10.133 1 94.44 113 LEU B CA 1
ATOM 2638 C C . LEU B 1 113 ? 15.258 4.301 8.727 1 94.44 113 LEU B C 1
ATOM 2640 O O . LEU B 1 113 ? 14.445 5.121 8.289 1 94.44 113 LEU B O 1
ATOM 2644 N N . LEU B 1 114 ? 15.656 3.24 8.047 1 93.06 114 LEU B N 1
ATOM 2645 C CA . LEU B 1 114 ? 15.156 2.996 6.699 1 93.06 114 LEU B CA 1
ATOM 2646 C C . LEU B 1 114 ? 13.672 2.668 6.723 1 93.06 114 LEU B C 1
ATOM 2648 O O . LEU B 1 114 ? 12.914 3.127 5.859 1 93.06 114 LEU B O 1
ATOM 2652 N N . SER B 1 115 ? 13.312 1.885 7.703 1 93.81 115 SER B N 1
ATOM 2653 C CA . SER B 1 115 ? 11.898 1.559 7.855 1 93.81 115 SER B CA 1
ATOM 2654 C C . SER B 1 115 ? 11.062 2.811 8.109 1 93.81 115 SER B C 1
ATOM 2656 O O . SER B 1 115 ? 10.016 3 7.492 1 93.81 115 SER B O 1
ATOM 2658 N N . ASP B 1 116 ? 11.555 3.668 8.992 1 96.5 116 ASP B N 1
ATOM 2659 C CA . ASP B 1 116 ? 10.852 4.914 9.281 1 96.5 116 ASP B CA 1
ATOM 2660 C C . ASP B 1 116 ? 10.773 5.805 8.047 1 96.5 116 ASP B C 1
ATOM 2662 O O . ASP B 1 116 ? 9.758 6.465 7.809 1 96.5 116 ASP B O 1
ATOM 2666 N N . ALA B 1 117 ? 11.859 5.812 7.312 1 96.69 117 ALA B N 1
ATOM 2667 C CA . ALA B 1 117 ? 11.852 6.602 6.082 1 96.69 117 ALA B CA 1
ATOM 2668 C C . ALA B 1 117 ? 10.805 6.086 5.105 1 96.69 117 ALA B C 1
ATOM 2670 O O . ALA B 1 117 ? 10.094 6.875 4.477 1 96.69 117 ALA B O 1
ATOM 2671 N N . TRP B 1 118 ? 10.711 4.793 4.98 1 95.75 118 TRP B N 1
ATOM 2672 C CA . TRP B 1 118 ? 9.711 4.188 4.109 1 95.75 118 TRP B CA 1
ATOM 2673 C C . TRP B 1 118 ? 8.297 4.52 4.59 1 95.75 118 TRP B C 1
ATOM 2675 O O . TRP B 1 118 ? 7.438 4.898 3.791 1 95.75 118 TRP B O 1
ATOM 2685 N N . ILE B 1 119 ? 8.086 4.395 5.84 1 96.69 119 ILE B N 1
ATOM 2686 C CA . ILE B 1 119 ? 6.793 4.707 6.438 1 96.69 119 ILE B CA 1
ATOM 2687 C C . ILE B 1 119 ? 6.426 6.16 6.148 1 96.69 119 ILE B C 1
ATOM 2689 O O . ILE B 1 119 ? 5.293 6.461 5.77 1 96.69 119 ILE B O 1
ATOM 2693 N N . MET B 1 120 ? 7.379 7.004 6.336 1 97.31 120 MET B N 1
ATOM 2694 C CA . MET B 1 120 ? 7.148 8.414 6.047 1 97.31 120 MET B CA 1
ATOM 2695 C C . MET B 1 120 ? 6.754 8.617 4.59 1 97.31 120 MET B C 1
ATOM 2697 O O . MET B 1 120 ? 5.801 9.336 4.293 1 97.31 120 MET B O 1
ATOM 2701 N N . LEU B 1 121 ? 7.445 7.973 3.701 1 97.19 121 LEU B N 1
ATOM 2702 C CA . LEU B 1 121 ? 7.152 8.094 2.277 1 97.19 121 LEU B CA 1
ATOM 2703 C C . LEU B 1 121 ? 5.754 7.578 1.966 1 97.19 121 LEU B C 1
ATOM 2705 O O . LEU B 1 121 ? 5 8.219 1.229 1 97.19 121 LEU B O 1
ATOM 2709 N N . LEU B 1 122 ? 5.387 6.453 2.533 1 96.94 122 LEU B N 1
ATOM 2710 C CA . LEU B 1 122 ? 4.07 5.863 2.326 1 96.94 122 LEU B CA 1
ATOM 2711 C C . LEU B 1 122 ? 2.975 6.777 2.869 1 96.94 122 LEU B C 1
ATOM 2713 O O . LEU B 1 122 ? 1.899 6.887 2.273 1 96.94 122 LEU B O 1
ATOM 2717 N N . SER B 1 123 ? 3.268 7.449 3.957 1 96.25 123 SER B N 1
ATOM 2718 C CA . SER B 1 123 ? 2.307 8.367 4.559 1 96.25 123 SER B CA 1
ATOM 2719 C C . SER B 1 123 ? 2.098 9.602 3.68 1 96.25 123 SER B C 1
ATOM 2721 O O . SER B 1 123 ? 1.009 10.18 3.66 1 96.25 123 SER B O 1
ATOM 2723 N N . GLU B 1 124 ? 3.098 9.953 2.914 1 96.56 124 GLU B N 1
ATOM 2724 C CA . GLU B 1 124 ? 3.068 11.188 2.143 1 96.56 124 GLU B CA 1
ATOM 2725 C C . GLU B 1 124 ? 2.688 10.922 0.688 1 96.56 124 GLU B C 1
ATOM 2727 O O . GLU B 1 124 ? 2.426 11.859 -0.071 1 96.56 124 GLU B O 1
ATOM 2732 N N . GLN B 1 125 ? 2.633 9.656 0.312 1 97.44 125 GLN B N 1
ATOM 2733 C CA . GLN B 1 125 ? 2.578 9.312 -1.103 1 97.44 125 GLN B CA 1
ATOM 2734 C C . GLN B 1 125 ? 1.354 9.922 -1.774 1 97.44 125 GLN B C 1
ATOM 2736 O O . GLN B 1 125 ? 1.385 10.234 -2.967 1 97.44 125 GLN B O 1
ATOM 2741 N N . PHE B 1 126 ? 0.283 10.188 -1.11 1 97 126 PHE B N 1
ATOM 2742 C CA . PHE B 1 126 ? -0.912 10.75 -1.727 1 97 126 PHE B CA 1
ATOM 2743 C C . PHE B 1 126 ? -0.942 12.266 -1.56 1 97 126 PHE B C 1
ATOM 2745 O O . PHE B 1 126 ? -1.768 12.945 -2.172 1 97 126 PHE B O 1
ATOM 2752 N N . LEU B 1 127 ? -0.066 12.836 -0.785 1 95.88 127 LEU B N 1
ATOM 2753 C CA . LEU B 1 127 ? -0.104 14.258 -0.448 1 95.88 127 LEU B CA 1
ATOM 2754 C C . LEU B 1 127 ? 1.037 15.008 -1.124 1 95.88 127 LEU B C 1
ATOM 2756 O O . LEU B 1 127 ? 1.004 16.234 -1.227 1 95.88 127 LEU B O 1
ATOM 2760 N N . ASN B 1 128 ? 2.059 14.273 -1.508 1 96.75 128 ASN B N 1
ATOM 2761 C CA . ASN B 1 128 ? 3.277 14.82 -2.092 1 96.75 128 ASN B CA 1
ATOM 2762 C C . ASN B 1 128 ? 3.656 14.102 -3.383 1 96.75 128 ASN B C 1
ATOM 2764 O O . ASN B 1 128 ? 3.904 12.898 -3.375 1 96.75 128 ASN B O 1
ATOM 2768 N N . HIS B 1 129 ? 3.742 14.836 -4.445 1 97 129 HIS B N 1
ATOM 2769 C CA . HIS B 1 129 ? 3.98 14.266 -5.766 1 97 129 HIS B CA 1
ATOM 2770 C C . HIS B 1 129 ? 5.328 13.547 -5.82 1 97 129 HIS B C 1
ATOM 2772 O O . HIS B 1 129 ? 5.434 12.461 -6.395 1 97 129 HIS B O 1
ATOM 2778 N N . GLN B 1 130 ? 6.309 14.133 -5.285 1 97.44 130 GLN B N 1
ATOM 2779 C CA . GLN B 1 130 ? 7.629 13.516 -5.316 1 97.44 130 GLN B CA 1
ATOM 2780 C C . GLN B 1 130 ? 7.66 12.242 -4.484 1 97.44 130 GLN B C 1
ATOM 2782 O O . GLN B 1 130 ? 8.273 11.25 -4.883 1 97.44 130 GLN B O 1
ATOM 2787 N N . ALA B 1 131 ? 7.02 12.234 -3.318 1 97.62 131 ALA B N 1
ATOM 2788 C CA . ALA B 1 131 ? 6.898 11.023 -2.52 1 97.62 131 ALA B CA 1
ATOM 2789 C C . ALA B 1 131 ? 6.203 9.914 -3.307 1 97.62 131 ALA B C 1
ATOM 2791 O O . ALA B 1 131 ? 6.633 8.758 -3.275 1 97.62 131 ALA B O 1
ATOM 2792 N N . ALA B 1 132 ? 5.152 10.297 -4.043 1 98 132 ALA B N 1
ATOM 2793 C CA . ALA B 1 132 ? 4.441 9.344 -4.895 1 98 132 ALA B CA 1
ATOM 2794 C C . ALA B 1 132 ? 5.379 8.734 -5.93 1 98 132 ALA B C 1
ATOM 2796 O O . ALA B 1 132 ? 5.383 7.516 -6.129 1 98 132 ALA B O 1
ATOM 2797 N N . GLN B 1 133 ? 6.184 9.555 -6.523 1 97.25 133 GLN B N 1
ATOM 2798 C CA . GLN B 1 133 ? 7.117 9.094 -7.547 1 97.25 133 GLN B CA 1
ATOM 2799 C C . GLN B 1 133 ? 8.133 8.117 -6.965 1 97.25 133 GLN B C 1
ATOM 2801 O O . GLN B 1 133 ? 8.469 7.109 -7.59 1 97.25 133 GLN B O 1
ATOM 2806 N N . ILE B 1 134 ? 8.594 8.383 -5.816 1 96.81 134 ILE B N 1
ATOM 2807 C CA . ILE B 1 134 ? 9.594 7.535 -5.176 1 96.81 134 ILE B CA 1
ATOM 2808 C C . ILE B 1 134 ? 8.969 6.191 -4.809 1 96.81 134 ILE B C 1
ATOM 2810 O O . ILE B 1 134 ? 9.562 5.137 -5.062 1 96.81 134 ILE B O 1
ATOM 2814 N N . VAL B 1 135 ? 7.789 6.203 -4.25 1 96.94 135 VAL B N 1
ATOM 2815 C CA . VAL B 1 135 ? 7.105 4.973 -3.867 1 96.94 135 VAL B CA 1
ATOM 2816 C C . VAL B 1 135 ? 6.859 4.109 -5.105 1 96.94 135 VAL B C 1
ATOM 2818 O O . VAL B 1 135 ? 7.121 2.906 -5.094 1 96.94 135 VAL B O 1
ATOM 2821 N N . LEU B 1 136 ? 6.422 4.77 -6.184 1 96.31 136 LEU B N 1
ATOM 2822 C CA . LEU B 1 136 ? 6.164 4.051 -7.426 1 96.31 136 LEU B CA 1
ATOM 2823 C C . LEU B 1 136 ? 7.461 3.492 -8.008 1 96.31 136 LEU B C 1
ATOM 2825 O O . LEU B 1 136 ? 7.488 2.359 -8.492 1 96.31 136 LEU B O 1
ATOM 2829 N N . GLN B 1 137 ? 8.492 4.25 -7.93 1 94.56 137 GLN B N 1
ATOM 2830 C CA . GLN B 1 137 ? 9.789 3.818 -8.445 1 94.56 137 GLN B CA 1
ATOM 2831 C C . GLN B 1 137 ? 10.312 2.605 -7.684 1 94.56 137 GLN B C 1
ATOM 2833 O O . GLN B 1 137 ? 10.781 1.641 -8.289 1 94.56 137 GLN B O 1
ATOM 2838 N N . ILE B 1 138 ? 10.227 2.662 -6.402 1 92.62 138 ILE B N 1
ATOM 2839 C CA . ILE B 1 138 ? 10.711 1.575 -5.559 1 92.62 138 ILE B CA 1
ATOM 2840 C C . ILE B 1 138 ? 9.875 0.323 -5.801 1 92.62 138 ILE B C 1
ATOM 2842 O O . ILE B 1 138 ? 10.414 -0.782 -5.906 1 92.62 138 ILE B O 1
ATOM 2846 N N . THR B 1 139 ? 8.57 0.456 -5.887 1 92.5 139 THR B N 1
ATOM 2847 C CA . THR B 1 139 ? 7.684 -0.665 -6.172 1 92.5 139 THR B CA 1
ATOM 2848 C C . THR B 1 139 ? 8.023 -1.297 -7.516 1 92.5 139 THR B C 1
ATOM 2850 O O . THR B 1 139 ? 8.141 -2.52 -7.625 1 92.5 139 THR B O 1
ATOM 2853 N N . GLU B 1 140 ? 8.211 -0.456 -8.477 1 92.12 140 GLU B N 1
ATOM 2854 C CA . GLU B 1 140 ? 8.531 -0.945 -9.812 1 92.12 140 GLU B CA 1
ATOM 2855 C C . GLU B 1 140 ? 9.867 -1.682 -9.828 1 92.12 140 GLU B C 1
ATOM 2857 O O . GLU B 1 140 ? 10 -2.713 -10.492 1 92.12 140 GLU B O 1
ATOM 2862 N N . GLN B 1 141 ? 10.805 -1.098 -9.18 1 91.25 141 GLN B N 1
ATOM 2863 C CA . GLN B 1 141 ? 12.109 -1.742 -9.094 1 91.25 141 GLN B CA 1
ATOM 2864 C C . GLN B 1 141 ? 12.008 -3.104 -8.414 1 91.25 141 GLN B C 1
ATOM 2866 O O . GLN B 1 141 ? 12.648 -4.066 -8.844 1 91.25 141 GLN B O 1
ATOM 2871 N N . PHE B 1 142 ? 11.242 -3.146 -7.414 1 90.94 142 PHE B N 1
ATOM 2872 C CA . PHE B 1 142 ? 11.039 -4.383 -6.672 1 90.94 142 PHE B CA 1
ATOM 2873 C C . PHE B 1 142 ? 10.359 -5.43 -7.539 1 90.94 142 PHE B C 1
ATOM 2875 O O . PHE B 1 142 ? 10.805 -6.582 -7.598 1 90.94 142 PHE B O 1
ATOM 2882 N N . VAL B 1 143 ? 9.344 -5.098 -8.25 1 92.12 143 VAL B N 1
ATOM 2883 C CA . VAL B 1 143 ? 8.602 -6.004 -9.125 1 92.12 143 VAL B CA 1
ATOM 2884 C C . VAL B 1 143 ? 9.5 -6.453 -10.273 1 92.12 143 VAL B C 1
ATOM 2886 O O . VAL B 1 143 ? 9.539 -7.641 -10.609 1 92.12 143 VAL B O 1
ATOM 2889 N N . GLU B 1 144 ? 10.203 -5.48 -10.781 1 92.56 144 GLU B N 1
ATOM 2890 C CA . GLU B 1 144 ? 11.125 -5.805 -11.867 1 92.56 144 GLU B CA 1
ATOM 2891 C C . GLU B 1 144 ? 12.188 -6.793 -11.406 1 92.56 144 GLU B C 1
ATOM 2893 O O . GLU B 1 144 ? 12.578 -7.688 -12.164 1 92.56 144 GLU B O 1
ATOM 2898 N N . PHE B 1 145 ? 12.648 -6.625 -10.258 1 93.12 145 PHE B N 1
ATOM 2899 C CA . PHE B 1 145 ? 13.617 -7.555 -9.695 1 93.12 145 PHE B CA 1
ATOM 2900 C C . PHE B 1 145 ? 13.07 -8.977 -9.695 1 93.12 145 PHE B C 1
ATOM 2902 O O . PHE B 1 145 ? 13.766 -9.914 -10.086 1 93.12 145 PHE B O 1
ATOM 2909 N N . PHE B 1 146 ? 11.875 -9.18 -9.352 1 93.94 146 PHE B N 1
ATOM 2910 C CA . PHE B 1 146 ? 11.312 -10.523 -9.281 1 93.94 146 PHE B CA 1
ATOM 2911 C C . PHE B 1 146 ? 10.945 -11.031 -10.664 1 93.94 146 PHE B C 1
ATOM 2913 O O . PHE B 1 146 ? 11.047 -12.234 -10.945 1 93.94 146 PHE B O 1
ATOM 2920 N N . ARG B 1 147 ? 10.516 -10.094 -11.562 1 93.19 147 ARG B N 1
ATOM 2921 C CA . ARG B 1 147 ? 10.367 -10.523 -12.953 1 93.19 147 ARG B CA 1
ATOM 2922 C C . ARG B 1 147 ? 11.648 -11.148 -13.477 1 93.19 147 ARG B C 1
ATOM 2924 O O . ARG B 1 147 ? 11.633 -12.242 -14.031 1 93.19 147 ARG B O 1
ATOM 2931 N N . THR B 1 148 ? 12.75 -10.484 -13.203 1 94.19 148 THR B N 1
ATOM 2932 C CA . THR B 1 148 ? 14.062 -10.945 -13.633 1 94.19 148 THR B CA 1
ATOM 2933 C C . THR B 1 148 ? 14.453 -12.234 -12.914 1 94.19 148 THR B C 1
ATOM 2935 O O . THR B 1 148 ? 15.031 -13.141 -13.516 1 94.19 148 THR B O 1
ATOM 2938 N N . THR B 1 149 ? 14.156 -12.266 -11.648 1 94.38 149 THR B N 1
ATOM 2939 C CA . THR B 1 149 ? 14.453 -13.438 -10.844 1 94.38 149 THR B CA 1
ATOM 2940 C C . THR B 1 149 ? 13.758 -14.672 -11.414 1 94.38 149 THR B C 1
ATOM 2942 O O . THR B 1 149 ? 14.391 -15.719 -11.594 1 94.38 149 THR B O 1
ATOM 2945 N N . PHE B 1 150 ? 12.492 -14.578 -11.812 1 93.5 150 PHE B N 1
ATOM 2946 C CA . PHE B 1 150 ? 11.742 -15.719 -12.32 1 93.5 150 PHE B CA 1
ATOM 2947 C C . PHE B 1 150 ? 12.219 -16.109 -13.719 1 93.5 150 PHE B C 1
ATOM 2949 O O . PHE B 1 150 ? 12.281 -17.297 -14.055 1 93.5 150 PHE B O 1
ATOM 2956 N N . LEU B 1 151 ? 12.5 -15.102 -14.469 1 93.06 151 LEU B N 1
ATOM 2957 C CA . LEU B 1 151 ? 13.086 -15.383 -15.781 1 93.06 151 LEU B CA 1
ATOM 2958 C C . LEU B 1 151 ? 14.406 -16.141 -15.633 1 93.06 151 LEU B C 1
ATOM 2960 O O . LEU B 1 151 ? 14.648 -17.109 -16.344 1 93.06 151 LEU B O 1
ATOM 2964 N N . TRP B 1 152 ? 15.227 -15.672 -14.758 1 94.38 152 TRP B N 1
ATOM 2965 C CA . TRP B 1 152 ? 16.516 -16.297 -14.492 1 94.38 152 TRP B CA 1
ATOM 2966 C C . TRP B 1 152 ? 16.328 -17.734 -13.977 1 94.38 152 TRP B C 1
ATOM 2968 O O . TRP B 1 152 ? 16.969 -18.656 -14.469 1 94.38 152 TRP B O 1
ATOM 2978 N N . MET B 1 153 ? 15.5 -17.906 -12.984 1 93.5 153 MET B N 1
ATOM 2979 C CA . MET B 1 153 ? 15.227 -19.234 -12.438 1 93.5 153 MET B CA 1
ATOM 2980 C C . MET B 1 153 ? 14.758 -20.188 -13.539 1 93.5 153 MET B C 1
ATOM 2982 O O . MET B 1 153 ? 15.148 -21.359 -13.562 1 93.5 153 MET B O 1
ATOM 2986 N N . HIS B 1 154 ? 13.859 -19.688 -14.422 1 91.56 154 HIS B N 1
ATOM 2987 C CA . HIS B 1 154 ? 13.375 -20.484 -15.547 1 91.56 154 HIS B CA 1
ATOM 2988 C C . HIS B 1 154 ? 14.516 -20.891 -16.469 1 91.56 154 HIS B C 1
ATOM 2990 O O . HIS B 1 154 ? 14.617 -22.062 -16.859 1 91.56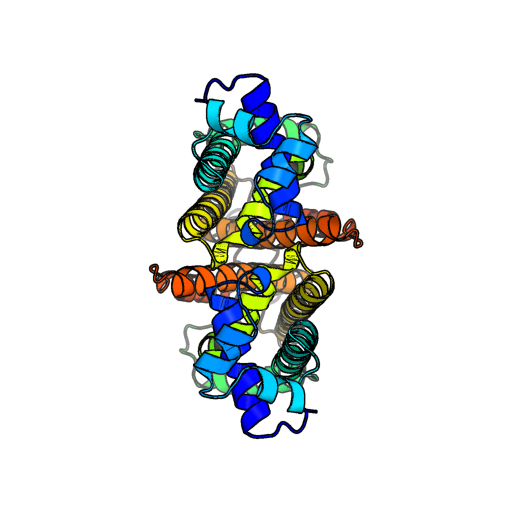 154 HIS B O 1
ATOM 2996 N N . SER B 1 155 ? 15.422 -20 -16.75 1 92.5 155 SER B N 1
ATOM 2997 C CA . SER B 1 155 ? 16.547 -20.266 -17.641 1 92.5 155 SER B CA 1
ATOM 2998 C C . SER B 1 155 ? 17.531 -21.25 -17.016 1 92.5 155 SER B C 1
ATOM 3000 O O . SER B 1 155 ? 18.219 -21.984 -17.734 1 92.5 155 SER B O 1
ATOM 3002 N N . GLN B 1 156 ? 17.578 -21.328 -15.664 1 92.19 156 GLN B N 1
ATOM 3003 C CA . GLN B 1 156 ? 18.469 -22.219 -14.945 1 92.19 156 GLN B CA 1
ATOM 3004 C C . GLN B 1 156 ? 17.828 -23.594 -14.742 1 92.19 156 GLN B C 1
ATOM 3006 O O . GLN B 1 156 ? 18.422 -24.484 -14.141 1 92.19 156 GLN B O 1
ATOM 3011 N N . GLY B 1 157 ? 16.562 -23.734 -15.148 1 89.44 157 GLY B N 1
ATOM 3012 C CA . GLY B 1 157 ? 15.852 -25 -15 1 89.44 157 GLY B CA 1
ATOM 3013 C C . GLY B 1 157 ? 15.312 -25.219 -13.602 1 89.44 157 GLY B C 1
ATOM 3014 O O . GLY B 1 157 ? 14.969 -26.344 -13.242 1 89.44 157 GLY B O 1
ATOM 3015 N N . MET B 1 158 ? 15.25 -24.141 -12.828 1 88.56 158 MET B N 1
ATOM 3016 C CA . MET B 1 158 ? 14.781 -24.25 -11.445 1 88.56 158 MET B CA 1
ATOM 3017 C C . MET B 1 158 ? 13.258 -24.312 -11.391 1 88.56 158 MET B C 1
ATOM 3019 O O . MET B 1 158 ? 12.688 -24.703 -10.367 1 88.56 158 MET B O 1
ATOM 3023 N N . LEU B 1 159 ? 12.641 -23.859 -12.477 1 86.06 159 LEU B N 1
ATOM 3024 C CA . LEU B 1 159 ? 11.188 -23.859 -12.57 1 86.06 159 LEU B CA 1
ATOM 3025 C C . LEU B 1 159 ? 10.711 -24.797 -13.68 1 86.06 159 LEU B C 1
ATOM 3027 O O . LEU B 1 159 ? 11.453 -25.047 -14.633 1 86.06 159 LEU B O 1
ATOM 3031 N N . PRO B 1 160 ? 9.547 -25.281 -13.461 1 78.75 160 PRO B N 1
ATOM 3032 C CA . PRO B 1 160 ? 9 -26.047 -14.586 1 78.75 160 PRO B CA 1
ATOM 3033 C C . PRO B 1 160 ? 8.812 -25.188 -15.836 1 78.75 160 PRO B C 1
ATOM 3035 O O . PRO B 1 160 ? 9.031 -23.984 -15.797 1 78.75 160 PRO B O 1
ATOM 3038 N N . ASP B 1 161 ? 8.5 -25.875 -16.922 1 77.06 161 ASP B N 1
ATOM 3039 C CA . ASP B 1 161 ? 8.281 -25.141 -18.156 1 77.06 161 ASP B CA 1
ATOM 3040 C C . ASP B 1 161 ? 7.027 -24.266 -18.062 1 77.06 161 ASP B C 1
ATOM 3042 O O . ASP B 1 161 ? 5.934 -24.766 -17.797 1 77.06 161 ASP B O 1
ATOM 3046 N N . ILE B 1 162 ? 7.281 -23.031 -18.078 1 75.56 162 ILE B N 1
ATOM 3047 C CA . ILE B 1 162 ? 6.188 -22.062 -17.953 1 75.56 162 ILE B CA 1
ATOM 3048 C C . ILE B 1 162 ? 6.266 -21.062 -19.094 1 75.56 162 ILE B C 1
ATOM 3050 O O . ILE B 1 162 ? 7.359 -20.672 -19.516 1 75.56 162 ILE B O 1
ATOM 3054 N N . SER B 1 163 ? 5.078 -20.703 -19.547 1 74.44 163 SER B N 1
ATOM 3055 C CA . SER B 1 163 ? 4.996 -19.875 -20.75 1 74.44 163 SER B CA 1
ATOM 3056 C C . SER B 1 163 ? 5.453 -18.453 -20.469 1 74.44 163 SER B C 1
ATOM 3058 O O . SER B 1 163 ? 6.059 -17.812 -21.328 1 74.44 163 SER B O 1
ATOM 3060 N N . ASN B 1 164 ? 5.207 -17.969 -19.266 1 83.88 164 ASN B N 1
ATOM 3061 C CA . ASN B 1 164 ? 5.504 -16.578 -18.984 1 83.88 164 ASN B CA 1
ATOM 3062 C C . ASN B 1 164 ? 6.074 -16.391 -17.578 1 83.88 164 ASN B C 1
ATOM 3064 O O . ASN B 1 164 ? 5.406 -15.844 -16.703 1 83.88 164 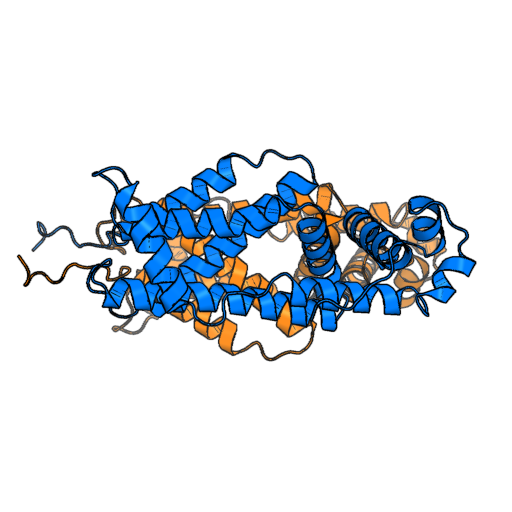ASN B O 1
ATOM 3068 N N . PRO B 1 165 ? 7.309 -16.719 -17.422 1 88.19 165 PRO B N 1
ATOM 3069 C CA . PRO B 1 165 ? 7.918 -16.625 -16.094 1 88.19 165 PRO B CA 1
ATOM 3070 C C . PRO B 1 165 ? 7.957 -15.195 -15.562 1 88.19 165 PRO B C 1
ATOM 3072 O O . PRO B 1 165 ? 7.844 -14.977 -14.352 1 88.19 165 PRO B O 1
ATOM 3075 N N . GLU B 1 166 ? 8.078 -14.203 -16.422 1 89.69 166 GLU B N 1
ATOM 3076 C CA . GLU B 1 166 ? 8.117 -12.805 -16 1 89.69 166 GLU B CA 1
ATOM 3077 C C . GLU B 1 166 ? 6.797 -12.391 -15.352 1 89.69 166 GLU B C 1
ATOM 3079 O O . GLU B 1 166 ? 6.789 -11.641 -14.367 1 89.69 166 GLU B O 1
ATOM 3084 N N . GLN B 1 167 ? 5.793 -12.867 -15.898 1 87.56 167 GLN B N 1
ATOM 3085 C CA . GLN B 1 167 ? 4.48 -12.539 -15.344 1 87.56 167 GLN B CA 1
ATOM 3086 C C . GLN B 1 167 ? 4.293 -13.156 -13.961 1 87.56 167 GLN B C 1
ATOM 3088 O O . GLN B 1 167 ? 3.682 -12.539 -13.086 1 87.56 167 GLN B O 1
ATOM 3093 N N . LEU B 1 168 ? 4.773 -14.336 -13.82 1 88.06 168 LEU B N 1
ATOM 3094 C CA . LEU B 1 168 ? 4.738 -14.953 -12.5 1 88.06 168 LEU B CA 1
ATOM 3095 C C . LEU B 1 168 ? 5.551 -14.148 -11.5 1 88.06 168 LEU B C 1
ATOM 3097 O O . LEU B 1 168 ? 5.137 -13.977 -10.352 1 88.06 168 LEU B O 1
ATOM 3101 N N . GLY B 1 169 ? 6.684 -13.68 -11.984 1 92.5 169 GLY B N 1
ATOM 3102 C CA . GLY B 1 169 ? 7.504 -12.828 -11.141 1 92.5 169 GLY B CA 1
ATOM 3103 C C . GLY B 1 169 ? 6.816 -11.539 -10.734 1 92.5 169 GLY B C 1
ATOM 3104 O O . GLY B 1 169 ? 6.945 -11.086 -9.594 1 92.5 169 GLY B O 1
ATOM 3105 N N . GLU B 1 170 ? 6.129 -10.984 -11.672 1 92.06 170 GLU B N 1
ATOM 3106 C CA . GLU B 1 170 ? 5.375 -9.766 -11.383 1 92.06 170 GLU B CA 1
ATOM 3107 C C . GLU B 1 170 ? 4.312 -10.016 -10.312 1 92.06 170 GLU B C 1
ATOM 3109 O O . GLU B 1 170 ? 4.172 -9.227 -9.375 1 92.06 170 GLU B O 1
ATOM 3114 N N . THR B 1 171 ? 3.635 -11.109 -10.461 1 90.19 171 THR B N 1
ATOM 3115 C CA . THR B 1 171 ? 2.6 -11.477 -9.5 1 90.19 171 THR B CA 1
ATOM 3116 C C . THR B 1 171 ? 3.201 -11.703 -8.109 1 90.19 171 THR B C 1
ATOM 3118 O O . THR B 1 171 ? 2.701 -11.164 -7.121 1 90.19 171 THR B O 1
ATOM 3121 N N . PHE B 1 172 ? 4.242 -12.453 -8.117 1 92.88 172 PHE B N 1
ATOM 3122 C CA . PHE B 1 172 ? 4.938 -12.727 -6.867 1 92.88 172 PHE B CA 1
ATOM 3123 C C . PHE B 1 172 ? 5.422 -11.438 -6.219 1 92.88 172 PHE B C 1
ATOM 3125 O O . PHE B 1 172 ? 5.223 -11.227 -5.023 1 92.88 172 PHE B O 1
ATOM 3132 N N . GLY B 1 173 ? 5.977 -10.578 -7.016 1 94 173 GLY B N 1
ATOM 3133 C CA . GLY B 1 173 ? 6.496 -9.305 -6.535 1 94 173 GLY B CA 1
ATOM 3134 C C . GLY B 1 173 ? 5.43 -8.43 -5.91 1 94 173 GLY B C 1
ATOM 3135 O O . GLY B 1 173 ? 5.625 -7.891 -4.816 1 94 173 GLY B O 1
ATOM 3136 N N . TYR B 1 174 ? 4.336 -8.305 -6.566 1 93.38 174 TYR B N 1
ATOM 3137 C CA . TYR B 1 174 ? 3.262 -7.473 -6.035 1 93.38 174 TYR B CA 1
ATOM 3138 C C . TYR B 1 174 ? 2.68 -8.086 -4.766 1 93.38 174 TYR B C 1
ATOM 3140 O O . TYR B 1 174 ? 2.334 -7.359 -3.826 1 93.38 174 TYR B O 1
ATOM 3148 N N . ALA B 1 175 ? 2.545 -9.391 -4.773 1 93.62 175 ALA B N 1
ATOM 3149 C CA . ALA B 1 175 ? 2.023 -10.047 -3.576 1 93.62 175 ALA B CA 1
ATOM 3150 C C . ALA B 1 175 ? 2.943 -9.82 -2.381 1 93.62 175 ALA B C 1
ATOM 3152 O O . ALA B 1 175 ? 2.488 -9.422 -1.307 1 93.62 175 ALA B O 1
ATOM 3153 N N . ILE B 1 176 ? 4.219 -10.008 -2.617 1 94.19 176 ILE B N 1
ATOM 3154 C CA . ILE B 1 176 ? 5.191 -9.844 -1.542 1 94.19 176 ILE B CA 1
ATOM 3155 C C . ILE B 1 176 ? 5.219 -8.391 -1.088 1 94.19 176 ILE B C 1
ATOM 3157 O O . ILE B 1 176 ? 5.32 -8.109 0.108 1 94.19 176 ILE B O 1
ATOM 3161 N N . HIS B 1 177 ? 5.16 -7.512 -2.027 1 93.56 177 HIS B N 1
ATOM 3162 C CA . HIS B 1 177 ? 5.109 -6.094 -1.689 1 93.56 177 HIS B CA 1
ATOM 3163 C C . HIS B 1 177 ? 3.9 -5.781 -0.814 1 93.56 177 HIS B C 1
ATOM 3165 O O . HIS B 1 177 ? 4.012 -5.035 0.162 1 93.56 177 HIS B O 1
ATOM 3171 N N . GLY B 1 178 ? 2.762 -6.332 -1.179 1 92.69 178 GLY B N 1
ATOM 3172 C CA . GLY B 1 178 ? 1.568 -6.164 -0.366 1 92.69 178 GLY B CA 1
ATOM 3173 C C . GLY B 1 178 ? 1.727 -6.699 1.045 1 92.69 178 GLY B C 1
ATOM 3174 O O . GLY B 1 178 ? 1.366 -6.027 2.014 1 92.69 178 GLY B O 1
ATOM 3175 N N . PHE B 1 179 ? 2.305 -7.875 1.176 1 92.56 179 PHE B N 1
ATOM 3176 C CA . PHE B 1 179 ? 2.578 -8.461 2.48 1 92.56 179 PHE B CA 1
ATOM 3177 C C . PHE B 1 179 ? 3.523 -7.578 3.287 1 92.56 179 PHE B C 1
ATOM 3179 O O . PHE B 1 179 ? 3.352 -7.422 4.496 1 92.56 179 PHE B O 1
ATOM 3186 N N . HIS B 1 180 ? 4.469 -7.066 2.576 1 92.81 180 HIS B N 1
ATOM 3187 C CA . HIS B 1 180 ? 5.469 -6.242 3.248 1 92.81 180 HIS B CA 1
ATOM 3188 C C . HIS B 1 180 ? 4.84 -4.984 3.834 1 92.81 180 HIS B C 1
ATOM 3190 O O . HIS B 1 180 ? 5.148 -4.602 4.965 1 92.81 180 HIS B O 1
ATOM 3196 N N . ILE B 1 181 ? 3.992 -4.324 3.09 1 93.88 181 ILE B N 1
ATOM 3197 C CA . ILE B 1 181 ? 3.314 -3.123 3.568 1 93.88 181 ILE B CA 1
ATOM 3198 C C . ILE B 1 181 ? 2.451 -3.467 4.781 1 93.88 181 ILE B C 1
ATOM 3200 O O . ILE B 1 181 ? 2.451 -2.74 5.777 1 93.88 181 ILE B O 1
ATOM 3204 N N . GLU B 1 182 ? 1.723 -4.566 4.691 1 94.5 182 GLU B N 1
ATOM 3205 C CA . GLU B 1 182 ? 0.932 -5.008 5.836 1 94.5 182 GLU B CA 1
ATOM 3206 C C . GLU B 1 182 ? 1.817 -5.262 7.055 1 94.5 182 GLU B C 1
ATOM 3208 O O . GLU B 1 182 ? 1.475 -4.867 8.172 1 94.5 182 GLU B O 1
ATOM 3213 N N . TYR B 1 183 ? 2.928 -5.918 6.859 1 93.75 183 TYR B N 1
ATOM 3214 C CA . TYR B 1 183 ? 3.869 -6.254 7.922 1 93.75 183 TYR B CA 1
ATOM 3215 C C . TYR B 1 183 ? 4.352 -4.996 8.641 1 93.75 183 TYR B C 1
ATOM 3217 O O . TYR B 1 183 ? 4.312 -4.922 9.867 1 93.75 183 TYR B O 1
ATOM 3225 N N . ILE B 1 184 ? 4.773 -4 7.832 1 94.19 184 ILE B N 1
ATOM 3226 C CA . ILE B 1 184 ? 5.312 -2.779 8.414 1 94.19 184 ILE B CA 1
ATOM 3227 C C . ILE B 1 184 ? 4.199 -2.008 9.125 1 94.19 184 ILE B C 1
ATOM 3229 O O . ILE B 1 184 ? 4.422 -1.409 10.18 1 94.19 184 ILE B O 1
ATOM 3233 N N . LEU B 1 185 ? 3 -2.016 8.578 1 96.5 185 LEU B N 1
ATOM 3234 C CA . LEU B 1 185 ? 1.862 -1.327 9.172 1 96.5 185 LEU B CA 1
ATOM 3235 C C . LEU B 1 185 ? 1.522 -1.924 10.539 1 96.5 185 LEU B C 1
ATOM 3237 O O . LEU B 1 185 ? 1.368 -1.194 11.516 1 96.5 185 LEU B O 1
ATOM 3241 N N . ARG B 1 186 ? 1.417 -3.238 10.594 1 95.88 186 ARG B N 1
ATOM 3242 C CA . ARG B 1 186 ? 1.102 -3.924 11.844 1 95.88 186 ARG B CA 1
ATOM 3243 C C . ARG B 1 186 ? 2.174 -3.662 12.898 1 95.88 186 ARG B C 1
ATOM 3245 O O . ARG B 1 186 ? 1.858 -3.318 14.039 1 95.88 186 ARG B O 1
ATOM 3252 N N . ARG B 1 187 ? 3.387 -3.738 12.508 1 93.31 187 ARG B N 1
ATOM 3253 C CA . ARG B 1 187 ? 4.488 -3.516 13.445 1 93.31 187 ARG B CA 1
ATOM 3254 C C . ARG B 1 187 ? 4.488 -2.08 13.953 1 93.31 187 ARG B C 1
ATOM 3256 O O . ARG B 1 187 ? 4.719 -1.842 15.141 1 93.31 187 ARG B O 1
ATOM 3263 N N . HIS B 1 188 ? 4.234 -1.207 12.992 1 95.44 188 HIS B N 1
ATOM 3264 C CA . HIS B 1 188 ? 4.238 0.207 13.352 1 95.44 188 HIS B CA 1
ATOM 3265 C C . HIS B 1 188 ? 3.184 0.51 14.406 1 95.44 188 HIS B C 1
ATOM 3267 O O . HIS B 1 188 ? 3.395 1.363 15.273 1 95.44 188 HIS B O 1
ATOM 3273 N N . HIS B 1 189 ? 2.051 -0.183 14.367 1 97.06 189 HIS B N 1
ATOM 3274 C CA . HIS B 1 189 ? 0.962 0.031 15.312 1 97.06 189 HIS B CA 1
ATOM 3275 C C . HIS B 1 189 ? 0.973 -1.026 16.422 1 97.06 189 HIS B C 1
ATOM 3277 O O . HIS B 1 189 ? -0.024 -1.207 17.125 1 97.06 189 HIS B O 1
ATOM 3283 N N . GLU B 1 190 ? 2.059 -1.851 16.516 1 95.44 190 GLU B N 1
ATOM 3284 C CA . GLU B 1 190 ? 2.27 -2.863 17.547 1 95.44 190 GLU B CA 1
ATOM 3285 C C . GLU B 1 190 ? 1.163 -3.914 17.516 1 95.44 190 GLU B C 1
ATOM 3287 O O . GLU B 1 190 ? 0.665 -4.328 18.562 1 95.44 190 GLU B O 1
ATOM 3292 N N . MET B 1 191 ? 0.708 -4.215 16.375 1 95.12 191 MET B N 1
ATOM 3293 C CA . MET B 1 191 ? -0.24 -5.301 16.141 1 95.12 191 MET B CA 1
ATOM 3294 C C . MET B 1 191 ? 0.49 -6.598 15.812 1 95.12 191 MET B C 1
ATOM 3296 O O . MET B 1 191 ? 1.642 -6.574 15.375 1 95.12 191 MET B O 1
ATOM 3300 N N . PRO B 1 192 ? -0.145 -7.746 16.047 1 93.5 192 PRO B N 1
ATOM 3301 C CA . PRO B 1 192 ? 0.499 -9.016 15.688 1 93.5 192 PRO B CA 1
ATOM 3302 C C . PRO B 1 192 ? 0.895 -9.086 14.219 1 93.5 192 PRO B C 1
ATOM 3304 O O . PRO B 1 192 ? 0.087 -8.766 13.344 1 93.5 192 PRO B O 1
ATOM 3307 N N . SER B 1 193 ? 2.17 -9.414 13.977 1 91.25 193 SER B N 1
ATOM 3308 C CA . SER B 1 193 ? 2.672 -9.414 12.609 1 91.25 193 SER B CA 1
ATOM 3309 C C . SER B 1 193 ? 3.428 -10.703 12.305 1 91.25 193 SER B C 1
ATOM 3311 O O . SER B 1 193 ? 3.896 -10.898 11.18 1 91.25 193 SER B O 1
ATOM 3313 N N . GLY B 1 194 ? 3.6 -11.617 13.164 1 87.75 194 GLY B N 1
ATOM 3314 C CA . GLY B 1 194 ? 4.391 -12.828 12.992 1 87.75 194 GLY B CA 1
ATOM 3315 C C . GLY B 1 194 ? 3.875 -13.727 11.883 1 87.75 194 GLY B C 1
ATOM 3316 O O . GLY B 1 194 ? 4.66 -14.32 11.141 1 87.75 194 GLY B O 1
ATOM 3317 N N . GLU B 1 195 ? 2.629 -13.805 11.727 1 92 195 GLU B N 1
ATOM 3318 C CA . GLU B 1 195 ? 2.01 -14.688 10.742 1 92 195 GLU B CA 1
ATOM 3319 C C . GLU B 1 195 ? 2.266 -14.195 9.32 1 92 195 GLU B C 1
ATOM 3321 O O . GLU B 1 195 ? 2.232 -14.977 8.375 1 92 195 GLU B O 1
ATOM 3326 N N . ILE B 1 196 ? 2.531 -12.891 9.188 1 91.38 196 ILE B N 1
ATOM 3327 C CA . ILE B 1 196 ? 2.699 -12.328 7.852 1 91.38 196 ILE B CA 1
ATOM 3328 C C . ILE B 1 196 ? 3.982 -12.867 7.223 1 91.38 196 ILE B C 1
ATOM 3330 O O . ILE B 1 196 ? 3.996 -13.242 6.047 1 91.38 196 ILE B O 1
ATOM 3334 N N . ARG B 1 197 ? 5.055 -12.953 7.949 1 87.38 197 ARG B N 1
ATOM 3335 C CA . ARG B 1 197 ? 6.316 -13.492 7.453 1 87.38 197 ARG B CA 1
ATOM 3336 C C . ARG B 1 197 ? 6.156 -14.953 7.031 1 87.38 197 ARG B C 1
ATOM 3338 O O . ARG B 1 197 ? 6.68 -15.359 5.992 1 87.38 197 ARG B O 1
ATOM 3345 N N . ALA B 1 198 ? 5.398 -15.68 7.855 1 89.62 198 ALA B N 1
ATOM 3346 C CA . ALA B 1 198 ? 5.141 -17.078 7.531 1 89.62 198 ALA B CA 1
ATOM 3347 C C . ALA B 1 198 ? 4.355 -17.203 6.23 1 89.62 198 ALA B C 1
ATOM 3349 O O . ALA B 1 198 ? 4.613 -18.109 5.426 1 89.62 198 ALA B O 1
ATOM 3350 N N . ARG B 1 199 ? 3.463 -16.344 6.043 1 90.62 199 ARG B N 1
ATOM 3351 C CA . ARG B 1 199 ? 2.65 -16.359 4.832 1 90.62 199 ARG B CA 1
ATOM 3352 C C . ARG B 1 199 ? 3.486 -15.984 3.609 1 90.62 199 ARG B C 1
ATOM 3354 O O . ARG B 1 199 ? 3.279 -16.531 2.523 1 90.62 199 ARG B O 1
ATOM 3361 N N . MET B 1 200 ? 4.453 -15.094 3.762 1 91.38 200 MET B N 1
ATOM 3362 C CA . MET B 1 200 ? 5.375 -14.758 2.678 1 91.38 200 MET B CA 1
ATOM 3363 C C . MET B 1 200 ? 6.215 -15.977 2.289 1 91.38 200 MET B C 1
ATOM 3365 O O . MET B 1 200 ? 6.414 -16.234 1.104 1 91.38 200 MET B O 1
ATOM 3369 N N . ARG B 1 201 ? 6.621 -16.719 3.242 1 87.75 201 ARG B N 1
ATOM 3370 C CA . ARG B 1 201 ? 7.395 -17.938 2.988 1 87.75 201 ARG B CA 1
ATOM 3371 C C . ARG B 1 201 ? 6.543 -18.984 2.275 1 87.75 201 ARG B C 1
ATOM 3373 O O . ARG B 1 201 ? 7.043 -19.703 1.41 1 87.75 201 ARG B O 1
ATOM 3380 N N . SER B 1 202 ? 5.324 -19.016 2.701 1 88.25 202 SER B N 1
ATOM 3381 C CA . SER B 1 202 ? 4.418 -19.953 2.051 1 88.25 202 SER B CA 1
ATOM 3382 C C . SER B 1 202 ? 4.266 -19.641 0.566 1 88.25 202 SER B C 1
ATOM 3384 O O . SER B 1 202 ? 4.105 -20.547 -0.255 1 88.25 202 SER B O 1
ATOM 3386 N N . LEU B 1 203 ? 4.328 -18.391 0.236 1 89.31 203 LEU B N 1
ATOM 3387 C CA . LEU B 1 203 ? 4.266 -17.984 -1.165 1 89.31 203 LEU B CA 1
ATOM 3388 C C . LEU B 1 203 ? 5.5 -18.469 -1.923 1 89.31 203 LEU B C 1
ATOM 3390 O O . LEU B 1 203 ? 5.395 -18.906 -3.07 1 89.31 203 LEU B O 1
ATOM 3394 N N . ALA B 1 204 ? 6.656 -18.344 -1.243 1 89.31 204 ALA B N 1
ATOM 3395 C CA . ALA B 1 204 ? 7.883 -18.844 -1.854 1 89.31 204 ALA B CA 1
ATOM 3396 C C . ALA B 1 204 ? 7.773 -20.344 -2.162 1 89.31 204 ALA B C 1
ATOM 3398 O O . ALA B 1 204 ? 8.203 -20.797 -3.225 1 89.31 204 ALA B O 1
ATOM 3399 N N . VAL B 1 205 ? 7.195 -21.094 -1.287 1 84.75 205 VAL B N 1
ATOM 3400 C CA . VAL B 1 205 ? 7.02 -22.531 -1.464 1 84.75 205 VAL B CA 1
ATOM 3401 C C . VAL B 1 205 ? 6.062 -22.797 -2.623 1 84.75 205 VAL B C 1
ATOM 3403 O O . VAL B 1 205 ? 6.34 -23.641 -3.486 1 84.75 205 VAL B O 1
ATOM 3406 N N . GLN B 1 206 ? 5.031 -22.078 -2.66 1 83.31 206 GLN B N 1
ATOM 3407 C CA . GLN B 1 206 ? 4.012 -22.25 -3.691 1 83.31 206 GLN B CA 1
ATOM 3408 C C . GLN B 1 206 ? 4.582 -21.953 -5.078 1 83.31 206 GLN B C 1
ATOM 3410 O O . GLN B 1 206 ? 4.379 -22.734 -6.012 1 83.31 206 GLN B O 1
ATOM 3415 N N . PHE B 1 207 ? 5.336 -20.922 -5.199 1 86.56 207 PHE B N 1
ATOM 3416 C CA . PHE B 1 207 ? 5.855 -20.516 -6.5 1 86.56 207 PHE B CA 1
ATOM 3417 C C . PHE B 1 207 ? 7.098 -21.328 -6.863 1 86.56 207 PHE B C 1
ATOM 3419 O O . PHE B 1 207 ? 7.371 -21.562 -8.039 1 86.56 207 PHE B O 1
ATOM 3426 N N . GLY B 1 208 ? 7.84 -21.688 -5.844 1 82.62 208 GLY B N 1
ATOM 3427 C CA . GLY B 1 208 ? 9.031 -22.484 -6.082 1 82.62 208 GLY B CA 1
ATOM 3428 C C . GLY B 1 208 ? 8.734 -23.906 -6.516 1 82.62 208 GLY B C 1
ATOM 3429 O O . GLY B 1 208 ? 9.539 -24.531 -7.199 1 82.62 208 GLY B O 1
ATOM 3430 N N . ALA B 1 209 ? 7.688 -24.516 -5.949 1 71.88 209 ALA B N 1
ATOM 3431 C CA . ALA B 1 209 ? 7.273 -25.875 -6.312 1 71.88 209 ALA B CA 1
ATOM 3432 C C . ALA B 1 209 ? 6.625 -25.906 -7.691 1 71.88 209 ALA B C 1
ATOM 3434 O O . ALA B 1 209 ? 6.398 -26.969 -8.258 1 71.88 209 ALA B O 1
ATOM 3435 N N . GLY B 1 210 ? 6.586 -24.969 -8.305 1 62.84 210 GLY B N 1
ATOM 3436 C CA . GLY B 1 210 ? 5.867 -24.891 -9.57 1 62.84 210 GLY B CA 1
ATOM 3437 C C . GLY B 1 210 ? 4.371 -24.719 -9.398 1 62.84 210 GLY B C 1
ATOM 3438 O O . GLY B 1 210 ? 3.729 -25.516 -8.711 1 62.84 210 GLY B O 1
ATOM 3439 N N . VAL B 1 211 ? 3.818 -23.656 -9.055 1 54.59 211 VAL B N 1
ATOM 3440 C CA . VAL B 1 211 ? 2.379 -23.516 -8.867 1 54.59 211 VAL B CA 1
ATOM 3441 C C . VAL B 1 211 ? 1.646 -24.688 -9.516 1 54.59 211 VAL B C 1
ATOM 3443 O O . VAL B 1 211 ? 1.771 -24.922 -10.719 1 54.59 211 VAL B O 1
ATOM 3446 N N . ASP B 1 212 ? 1.652 -25.984 -8.82 1 47.47 212 ASP B N 1
ATOM 3447 C CA . ASP B 1 212 ? 0.97 -27.188 -9.312 1 47.47 212 ASP B CA 1
ATOM 3448 C C . ASP B 1 212 ? -0.324 -26.812 -10.031 1 47.47 212 ASP B C 1
ATOM 3450 O O . ASP B 1 212 ? -1.377 -26.688 -9.406 1 47.47 212 ASP B O 1
ATOM 3454 N N . LEU B 1 213 ? -0.453 -26.125 -10.758 1 42.47 213 LEU B N 1
ATOM 3455 C CA . LEU B 1 213 ? -1.714 -26.078 -11.492 1 42.47 213 LEU B CA 1
ATOM 3456 C C . LEU B 1 213 ? -1.803 -27.219 -12.5 1 42.47 213 LEU B C 1
ATOM 3458 O O . LEU B 1 213 ? -1.797 -26.984 -13.711 1 42.47 213 LEU B O 1
ATOM 3462 N N . VAL B 1 214 ? -1.103 -28.5 -12.328 1 35.47 214 VAL B N 1
ATOM 3463 C CA . VAL B 1 214 ? -1.032 -29.594 -13.273 1 35.47 214 VAL B CA 1
ATOM 3464 C C . VAL B 1 214 ? -2.422 -30.203 -13.469 1 35.47 214 VAL B C 1
ATOM 3466 O O . VAL B 1 214 ? -3.135 -30.469 -12.5 1 35.47 214 VAL B O 1
ATOM 3469 N N . PRO B 1 215 ? -2.941 -30.234 -14.602 1 32.41 215 PRO B N 1
ATOM 3470 C CA . PRO B 1 215 ? -4.066 -31.141 -14.859 1 32.41 215 PRO B CA 1
ATOM 3471 C C . PRO B 1 215 ? -3.783 -32.562 -14.438 1 32.41 215 PRO B C 1
ATOM 3473 O O . PRO B 1 215 ? -2.627 -33 -14.43 1 32.41 215 PRO B O 1
ATOM 3476 N N . ASP B 1 216 ? -4.461 -33.062 -13.594 1 32.09 216 ASP B N 1
ATOM 3477 C CA . ASP B 1 216 ? -4.426 -34.5 -13.406 1 32.09 216 ASP B CA 1
ATOM 3478 C C . ASP B 1 216 ? -4.246 -35.219 -14.734 1 32.09 216 ASP B C 1
ATOM 3480 O O . ASP B 1 216 ? -4.969 -34.969 -15.695 1 32.09 216 ASP B O 1
ATOM 3484 N N . PRO B 1 217 ? -3.129 -35.812 -14.984 1 31.69 217 PRO B N 1
ATOM 3485 C CA . PRO B 1 217 ? -3.031 -36.656 -16.188 1 31.69 217 PRO B CA 1
ATOM 3486 C C . PRO B 1 217 ? -4.223 -37.625 -16.344 1 31.69 217 PRO B C 1
ATOM 3488 O O . PRO B 1 217 ? -4.414 -38.188 -17.406 1 31.69 217 PRO B O 1
ATOM 3491 N N . ALA B 1 218 ? -4.828 -38.125 -15.305 1 36.19 218 ALA B N 1
ATOM 3492 C CA . ALA B 1 218 ? -5.809 -39.188 -15.492 1 36.19 218 ALA B CA 1
ATOM 3493 C C . ALA B 1 218 ? -6.961 -38.719 -16.375 1 36.19 218 ALA B C 1
ATOM 3495 O O . ALA B 1 218 ? -7.84 -39.531 -16.719 1 36.19 218 ALA B O 1
ATOM 3496 N N . VAL B 1 219 ? -7.309 -37.438 -16.344 1 31.17 219 VAL B N 1
ATOM 3497 C CA . VAL B 1 219 ? -8.5 -37.25 -17.172 1 31.17 219 VAL B CA 1
ATOM 3498 C C . VAL B 1 219 ? -8.102 -37.094 -18.625 1 31.17 219 VAL B C 1
ATOM 3500 O O . VAL B 1 219 ? -8.859 -36.5 -19.422 1 31.17 219 VAL B O 1
ATOM 3503 N N . SER B 1 220 ? -6.938 -37.281 -19.016 1 24.89 220 SER B N 1
ATOM 3504 C CA . SER B 1 220 ? -6.898 -37.656 -20.422 1 24.89 220 SER B CA 1
ATOM 3505 C C . SER B 1 220 ? -7.32 -39.094 -20.625 1 24.89 220 SER B C 1
ATOM 3507 O O . SER B 1 220 ? -7.023 -39.969 -19.797 1 24.89 220 SER B O 1
#

Organism: NCBI:txid159291

Secondary structure (DSSP, 8-state):
------HHHHHHHHHHHHHHHHH-TTT--HHHHHHHHTS-HHHHTTT-SSHHHHHHHHHHHHHHHSPPPS-HHHHHHHHHHHHHHHS-TTS-HHHHHHHHHHHHHHHHHH-HHHHHHHHHHHHHTTT-HHHHHHHHHHHHHHHHHHHHHHHHHHHTT-S---S-HHHHHHHHHHHHHHHHHHHHHHHHTT---HHHHHHHHHHHHHHHS-------GGG-/------HHHHHHHHHHHHHHHHH-TTT--HHHHHHHHTS-HHHHTTT-SSHHHHHHHHHHHHHHHSPPPS-HHHHHHHHHHHHHHHS-TTS-HHHHHHHHHHHHHHHHHH-HHHHHHHHHHHHHTTT-HHHHHHHHHHHHHHHHHHHHHHHHHHHTT-S---S-HHHHHHHHHHHHHHHHHHHHHHHHTT---HHHHHHHHHHHHHHHS-------GGG-

Sequence (440 aa):
MEKDRSKTQHAILSAAIRLFARHGYGRTSLSAIAQAVGIQKPSIYNHYRGKGDILQDIFDFFLSTSQLPSEPEEMLSRRAAHCLHAAPPSTTPATALLTELIEWYLHDTDDPLLSDAWIMLLSEQFLNHQAAQIVLQITEQFVEFFRTTFLWMHSQGMLPDISNPEQLGETFGYAIHGFHIEYILRRHHEMPSGEIRARMRSLAVQFGAGVDLVPDPAVSMEKDRSKTQHAILSAAIRLFARHGYGRTSLSAIAQAVGIQKPSIYNHYRGKGDILQDIFDFFLSTSQLPSEPEEMLSRRAAHCLHAAPPSTTPATALLTELIEWYLHDTDDPLLSDAWIMLLSEQFLNHQAAQIVLQITEQFVEFFRTTFLWMHSQGMLPDISNPEQLGETFGYAIHGFHIEYILRRHHEMPSGEIRARMRSLAVQFGAGVDLVPDPAVS

Solvent-accessible surface area (backbone atoms only — not comparable to full-atom values): 23112 Å² total; per-residue (Å²): 125,86,73,89,63,54,73,64,51,46,44,46,50,54,41,40,34,49,43,24,29,58,59,29,65,88,69,51,50,67,55,58,37,21,54,72,65,72,50,57,52,74,62,48,57,81,74,34,94,44,70,67,51,49,51,51,48,49,53,51,51,48,58,68,69,66,61,70,74,89,56,55,65,62,54,48,54,54,46,38,58,54,33,58,72,68,45,57,90,87,51,44,63,31,17,37,36,44,39,50,52,51,51,56,60,51,49,52,61,70,38,62,67,58,35,26,42,49,48,28,35,56,39,31,29,71,65,32,72,66,36,29,52,50,55,52,50,52,50,49,50,51,22,50,50,29,17,50,48,32,41,49,37,42,75,71,62,44,37,50,55,47,93,53,38,40,58,54,13,36,42,51,26,30,22,50,50,38,50,47,54,50,36,52,51,25,50,75,70,72,40,92,39,71,66,50,59,54,51,52,45,50,48,22,45,43,59,19,68,22,46,54,29,36,61,60,70,76,78,104,124,84,72,89,63,54,73,66,51,47,43,46,50,54,41,38,34,49,44,25,29,60,59,30,64,89,70,48,50,66,57,58,36,21,56,73,65,70,50,56,50,74,62,50,55,80,74,32,93,44,69,69,51,49,52,50,49,49,54,51,52,48,60,67,69,66,61,70,73,90,58,54,65,62,54,46,53,53,47,38,56,56,32,58,71,68,45,56,91,88,51,43,63,33,18,36,34,43,40,50,52,51,50,56,60,51,47,52,60,68,38,63,67,59,34,26,42,50,48,28,34,57,39,32,29,71,65,32,72,67,37,30,51,50,54,53,49,52,50,48,52,50,23,47,49,29,17,50,47,32,41,49,36,42,75,71,61,46,38,49,52,47,91,52,39,42,58,52,13,36,43,51,26,30,20,49,50,38,49,49,51,51,36,54,51,26,50,73,70,71,41,91,39,72,66,50,60,54,52,53,44,49,49,22,45,43,59,20,70,24,47,55,28,35,61,61,70,75,82,103

InterPro domains:
  IPR001647 DNA-binding HTH domain, TetR-type [PF00440] (12-57)
  IPR001647 DNA-binding HTH domain, TetR-type [PR00455] (12-25)
  IPR001647 DNA-binding HTH domain, TetR-type [PR00455] (33-56)
  IPR001647 DNA-binding HTH domain, TetR-type [PS50977] (6-66)
  IPR009057 Homedomain-like superfamily [SSF46689] (2-64)
  IPR036271 Tetracyclin repressor-like, C-terminal domain superfamily [SSF48498] (92-192)
  IPR050109 HTH-type, TetR-like transcriptional regulator [PTHR30055] (4-201)

pLDDT: mean 88.29, std 13.86, range [24.89, 98.56]

Foldseek 3Di:
DLPPDDPLLVLLLLLQLQCCLQPNLVRDALQNSCVSSVHHSVVVVVPAVGSVRSLVSLLVVLVVVLDDDPDLLVVLVVLLVVQVVVDDPVAQSQLSSQLVVLVVVCVLCVPPSNLSSLSSLVRCLVPDVVSVVSVVVSLVNQLQSQLVSQVSCVVVVQEPDDDRSSVVSNVLSVVSVVLSVVLSVCVSVVHDRVVSSVVNSVSSRCVRVHVPPDPDPVVD/DPPPDDPLLVLLLLLLLQCCLQPNLVRDALQNSCVSSVHHSVVVVVPAVGSVRSLVSLLVVLVVVLDDDPDLLVVLVVLLVVQVVVDDPVAQSQLSSQLVVLVVVCVLCVPPSNLSSLSSLVRCLVPDVVSVVSVVVSLVNQLQSQLVSQVSCVVVVQEPDDDRSSVVSNVLSVVSVVLSVVLSVCVSVVHDRVVSSVVNSVSSRCVRVHVPPDPDPVVD

Nearest PDB structures (foldseek):
  5nz0-assembly1_A-2  TM=7.490E-01  e=3.230E-05  Mycobacterium tuberculosis H37Rv
  4dw6-assembly1_A  TM=7.561E-01  e=4.879E-05  Mycobacterium tuberculosis
  5nz1-assembly1_A  TM=7.593E-01  e=6.136E-05  Mycobacterium tuberculosis H37Rv
  3q0v-assembly1_A  TM=7.708E-01  e=1.064E-04  Mycobacterium tuberculosis
  6ho0-assembly1_A-2  TM=7.035E-01  e=6.136E-05  Mycobacterium tuberculosis H37Rv